Protein AF-A0A0F9IEL9-F1 (afdb_monomer)

Organism: NCBI:txid412755

pLDDT: mean 75.22, std 18.03, range [21.59, 98.12]

Mean predicted aligned error: 20.46 Å

Sequence (551 aa):
NLPFSAFETEVFNFSIVVDYDGTDSSDDSTLSTGWAWITIFDNRVWEMIILDIPSGTTGAEKADADIDFMFEKINRTHWRMTMWGTENSTAPNNPSSPSNIVYSGDQTIFQIDNWDEGIEFYVKSYAKDGLTSNTFYVSEVNITEWNRANSTLISKSIFDSSGFIDAASMEISVVNNSAFNKGDENISLYMSADDGDNWEAVTWTTGNETEWGADNFVFANQGKHLKFRIDFNNSNWNYNYTMIIGHLNVSVLEGNVSNLTFDFGDDGTVDVTFSGELNSTNSPQEINLSFVNISSAFTDANRFTNNSFTYPHLYKIPLSIYSDSRGILQISSINLTYNPNPVSLNTTTILGTLSSSINDTLFRIPIAASNSSVGTNASINIGDIRYDYKGGKDEFLITLHDPSYTLNVTRKITSYYSDFYKNLPYTWATDIFFLPRTNSSKNVSAYGQTSTIPVFNITATNYGGMNFNFSLKVNETFSCMDITWNATGSEKPADQKINATLQEVSSNVGYLSNTQIWLWADLDNCNASQIRILTPYIFIDSCCIGCEVCL

Radius of gyration: 55.01 Å; Cα contacts (8 Å, |Δi|>4): 1119; chains: 1; bounding box: 119×78×137 Å

Foldseek 3Di:
DDDDPPDDKDKDKDKDKDKDKDKDPALDPPFFKWKWFKDFQNDTPDIDIFDGADHPDIDIWIKIWIKMWMWIDPDPWKIKIWMATWIFTAHPNDPVDTDIDGGDRDIDMDTNPDPQAGIKTWIWTDDPPDTDTDIDGPRPPPLQQDFDDWDKDKDFFPFFAPAWQFWKFKFWQKDWPVPDDPPFKDKWKWKDQARPPDTDTWDFDDDDNHGGTDDTGGDPDIHGTMMMMITIDGRDRRRGGDIDTPDIDMGGPAAFFAFKFKAKLPPVDTPDTDHGTDDPVNPDDDDDCPRHDNVNQDDPPLDPPDPDPPDASDGDIDMDMDTNDDHDDDDPDDDDDDDDPPPDDDVVVVVVQVVPDPDDDFDWDFHDDPDDPPPPGPTPGDPDPPVPCLDFWDKDWDWDADPVNPDIDTDIDTTWFWDKDKDALDDPDDFWKFAAPDLFGWFTWIPNDDQPHFRIKMFIAIDDPFFKWKWKAFCAADPFKWKAKAFPGQDGDDPRTHYHDIDTHDGRHDHRRITGMIMGMGGHNPDPVQRRMGTTDMDMAIGTPPDPDGD

Secondary structure (DSSP, 8-state):
----------EEEEEEEEEEEEEE---SSS---EEEEEEETTEEEEEEEEPPPPTT--EEEEEEEEEEEEEEE-SSSEEEEEEEEEEEEE-TT-TT--EEEEEEEEEEEEE---SS--EEEEEEEEETTEEEEEEEEE-S--GGG--PPSEEEEPPPSEE-SS---EEEEEEEEE--TTS-TTSEEEEEEEESBTTSS-EE------SSS----TTEEPSS--SEEEEEEEEEES---TT-PPEEEEEEEEEPPPPPEEEEEEESSSS---EEEEEE--TTT-S-----TT--GGGG--TT-------TT---PPP--EEEE-SS----------------S----HHHHHHHHHH-SS---EEEEEE-TT-SS--EEEEEE----TT----EEEEEEEEE-TTSSSEEEEEEEEE---EEEE-S-SS-SS--B--SSTT--SEEBTT--SSS-SEEEEE---SS--EEEEEEESS--SSEEEEEESS-SS--SS-EE-SS-EEEEEEEPTT-EEEEEEEEEESS--GGG-S-B---EEEEEEETT-S---

Structure (mmCIF, N/CA/C/O backbone):
data_AF-A0A0F9IEL9-F1
#
_entry.id   AF-A0A0F9IEL9-F1
#
loop_
_atom_site.group_PDB
_atom_site.id
_atom_site.type_symbol
_atom_site.label_atom_id
_atom_site.label_alt_id
_atom_site.label_comp_id
_atom_site.label_asym_id
_atom_site.label_entity_id
_atom_site.label_seq_id
_atom_site.pdbx_PDB_ins_code
_atom_site.Cartn_x
_atom_site.Cartn_y
_atom_site.Cartn_z
_atom_site.occupancy
_atom_site.B_iso_or_equiv
_atom_site.auth_seq_id
_atom_site.auth_comp_id
_atom_site.auth_asym_id
_atom_site.auth_atom_id
_atom_site.pdbx_PDB_model_num
ATOM 1 N N . ASN A 1 1 ? 11.078 12.654 -31.008 1.00 24.12 1 ASN A N 1
ATOM 2 C CA . ASN A 1 1 ? 12.074 13.301 -30.125 1.00 24.12 1 ASN A CA 1
ATOM 3 C C . ASN A 1 1 ? 12.368 12.427 -28.916 1.00 24.12 1 ASN A C 1
ATOM 5 O O . ASN A 1 1 ? 11.793 12.644 -27.859 1.00 24.12 1 ASN A O 1
ATOM 9 N N . LEU A 1 2 ? 13.255 11.446 -29.077 1.00 21.59 2 LEU A N 1
ATOM 10 C CA . LEU A 1 2 ? 13.929 10.744 -27.983 1.00 21.59 2 LEU A CA 1
ATOM 11 C C . LEU A 1 2 ? 15.421 10.715 -28.347 1.00 21.59 2 LEU A C 1
ATOM 13 O O . LEU A 1 2 ? 15.737 10.233 -29.433 1.00 21.59 2 LEU A O 1
ATOM 17 N N . PRO A 1 3 ? 16.333 11.262 -27.525 1.00 31.52 3 PRO A N 1
ATOM 18 C CA . PRO A 1 3 ? 17.758 11.189 -27.788 1.00 31.52 3 PRO A CA 1
ATOM 19 C C . PRO A 1 3 ? 18.323 9.969 -27.055 1.00 31.52 3 PRO A C 1
ATOM 21 O O . PRO A 1 3 ? 18.518 10.005 -25.845 1.00 31.52 3 PRO A O 1
ATOM 24 N N . PHE A 1 4 ? 18.594 8.887 -27.778 1.00 27.17 4 PHE A N 1
ATOM 25 C CA . PHE A 1 4 ? 19.509 7.852 -27.304 1.00 27.17 4 PHE A CA 1
ATOM 26 C C . PHE A 1 4 ? 20.852 8.075 -27.999 1.00 27.17 4 PHE A C 1
ATOM 28 O O . PHE A 1 4 ? 21.048 7.661 -29.135 1.00 27.17 4 PHE A O 1
ATOM 35 N N . SER A 1 5 ? 21.773 8.775 -27.332 1.00 29.81 5 SER A N 1
ATOM 36 C CA . SER A 1 5 ? 23.182 8.788 -27.726 1.00 29.81 5 SER A CA 1
ATOM 37 C C . SER A 1 5 ? 23.912 7.719 -26.920 1.00 29.81 5 SER A C 1
ATOM 39 O O . SER A 1 5 ? 24.400 7.977 -25.820 1.00 29.81 5 SER A O 1
ATOM 41 N N . ALA A 1 6 ? 23.971 6.507 -27.461 1.00 32.03 6 ALA A N 1
ATOM 42 C CA . ALA A 1 6 ? 25.007 5.558 -27.091 1.00 32.03 6 ALA A CA 1
ATOM 43 C C . ALA A 1 6 ? 26.292 5.987 -27.812 1.00 32.03 6 ALA A C 1
ATOM 45 O O . ALA A 1 6 ? 26.605 5.477 -28.881 1.00 32.03 6 ALA A O 1
ATOM 46 N N . PHE A 1 7 ? 26.997 6.971 -27.259 1.00 31.38 7 PHE A N 1
ATOM 47 C CA . PHE A 1 7 ? 28.402 7.172 -27.586 1.00 31.38 7 PHE A CA 1
ATOM 48 C C . PHE A 1 7 ? 29.210 6.873 -26.336 1.00 31.38 7 PHE A C 1
ATOM 50 O O . PHE A 1 7 ? 28.964 7.423 -25.262 1.00 31.38 7 PHE A O 1
ATOM 57 N N . GLU A 1 8 ? 30.116 5.919 -26.506 1.00 44.59 8 GLU A N 1
ATOM 58 C CA . GLU A 1 8 ? 31.205 5.605 -25.600 1.00 44.59 8 GLU A CA 1
ATOM 59 C C . GLU A 1 8 ? 31.945 6.899 -25.239 1.00 44.59 8 GLU A C 1
ATOM 61 O O . GLU A 1 8 ? 32.043 7.822 -26.047 1.00 44.59 8 GLU A O 1
ATOM 66 N N . THR A 1 9 ? 32.410 6.990 -23.998 1.00 46.00 9 THR A N 1
ATOM 67 C CA . THR A 1 9 ? 33.209 8.112 -23.502 1.00 46.00 9 THR A CA 1
ATOM 68 C C . THR A 1 9 ? 34.415 8.320 -24.415 1.00 46.00 9 THR A C 1
ATOM 70 O O . THR A 1 9 ? 35.367 7.542 -24.376 1.00 46.00 9 THR A O 1
ATOM 73 N N . GLU A 1 10 ? 34.366 9.356 -25.249 1.00 68.25 10 GLU A N 1
ATOM 74 C CA . GLU A 1 10 ? 35.519 9.823 -26.011 1.00 68.25 10 GLU A CA 1
ATOM 75 C C . GLU A 1 10 ? 36.508 10.421 -25.007 1.00 68.25 10 GLU A C 1
ATOM 77 O O . GLU A 1 10 ? 36.207 11.417 -24.340 1.00 68.25 10 GLU A O 1
ATOM 82 N N . VAL A 1 11 ? 37.660 9.764 -24.865 1.00 74.75 11 VAL A N 1
ATOM 83 C CA . VAL A 1 11 ? 38.776 10.227 -24.040 1.00 74.75 11 VAL A CA 1
ATOM 84 C C . VAL A 1 11 ? 39.975 10.453 -24.946 1.00 74.75 11 VAL A C 1
ATOM 86 O O . VAL A 1 11 ? 40.341 9.559 -25.712 1.00 74.75 11 VAL A O 1
ATOM 89 N N . PHE A 1 12 ? 40.604 11.621 -24.848 1.00 74.25 12 PHE A N 1
ATOM 90 C CA . PHE A 1 12 ? 41.902 11.867 -25.471 1.00 74.25 12 PHE A CA 1
ATOM 91 C C . PHE A 1 12 ? 42.874 12.479 -24.466 1.00 74.25 12 PHE A C 1
ATOM 93 O O . PHE A 1 12 ? 42.482 13.266 -23.602 1.00 74.25 12 PHE A O 1
ATOM 100 N N . ASN A 1 13 ? 44.145 12.099 -24.601 1.00 77.12 13 ASN A N 1
ATOM 101 C CA . ASN A 1 13 ? 45.215 12.487 -23.692 1.00 77.12 13 ASN A CA 1
ATOM 102 C C . ASN A 1 13 ? 46.376 13.080 -24.486 1.00 77.12 13 ASN A C 1
ATOM 104 O O . ASN A 1 13 ? 46.703 12.575 -25.563 1.00 77.12 13 ASN A O 1
ATOM 108 N N . PHE A 1 14 ? 47.026 14.098 -23.937 1.00 73.00 14 PHE A N 1
ATOM 109 C CA . PHE A 1 14 ? 48.301 14.599 -24.443 1.00 73.00 14 PHE A CA 1
ATOM 110 C C . PHE A 1 14 ? 49.130 15.186 -23.303 1.00 73.00 14 PHE A C 1
ATOM 112 O O . PHE A 1 14 ? 48.595 15.518 -22.249 1.00 73.00 14 PHE A O 1
ATOM 119 N N . SER A 1 15 ? 50.427 15.340 -23.543 1.00 74.56 15 SER A N 1
ATOM 120 C CA .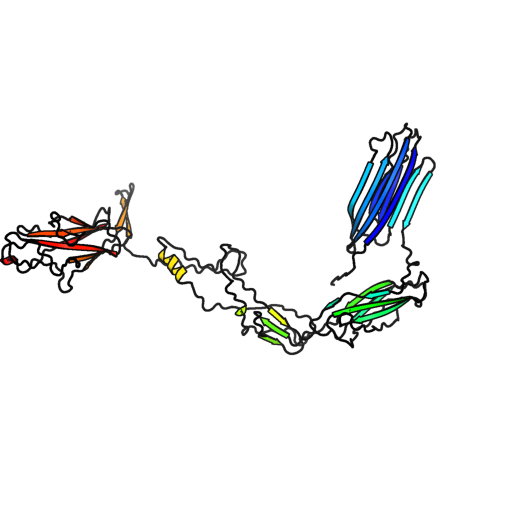 SER A 1 15 ? 51.373 15.923 -22.592 1.00 74.56 15 SER A CA 1
ATOM 121 C C . SER A 1 15 ? 52.056 17.120 -23.235 1.00 74.56 15 SER A C 1
ATOM 123 O O . SER A 1 15 ? 52.320 17.104 -24.443 1.00 74.56 15 SER A O 1
ATOM 125 N N . ILE A 1 16 ? 52.361 18.142 -22.444 1.00 75.81 16 ILE A N 1
ATOM 126 C CA . ILE A 1 16 ? 53.201 19.262 -22.869 1.00 75.81 16 ILE A CA 1
ATOM 127 C C . ILE A 1 16 ? 54.444 19.331 -21.998 1.00 75.81 16 ILE A C 1
ATOM 129 O O . ILE A 1 16 ? 54.384 19.094 -20.795 1.00 75.81 16 ILE A O 1
ATOM 133 N N . VAL A 1 17 ? 55.542 19.743 -22.622 1.00 75.50 17 VAL A N 1
ATOM 134 C CA . VAL A 1 17 ? 56.750 20.175 -21.928 1.00 75.50 17 VAL A CA 1
ATOM 135 C C . VAL A 1 17 ? 57.082 21.569 -22.442 1.00 75.50 17 VAL A C 1
ATOM 137 O O . VAL A 1 17 ? 57.325 21.749 -23.638 1.00 75.50 17 VAL A O 1
ATOM 140 N N . VAL A 1 18 ? 57.043 22.557 -21.555 1.00 74.75 18 VAL A N 1
ATOM 141 C CA . VAL A 1 18 ? 57.410 23.948 -21.823 1.00 74.75 18 VAL A CA 1
ATOM 142 C C . VAL A 1 18 ? 58.658 24.257 -21.012 1.00 74.75 18 VAL A C 1
ATOM 144 O O . VAL A 1 18 ? 58.689 24.002 -19.814 1.00 74.75 18 VAL A O 1
ATOM 147 N N . ASP A 1 19 ? 59.677 24.795 -21.670 1.00 74.50 19 ASP A N 1
ATOM 148 C CA . ASP A 1 19 ? 60.935 25.198 -21.045 1.00 74.50 19 ASP A CA 1
ATOM 149 C C . ASP A 1 19 ? 61.262 26.619 -21.516 1.00 74.50 19 ASP A C 1
ATOM 151 O O . ASP A 1 19 ? 61.322 26.891 -22.724 1.00 74.50 19 ASP A O 1
ATOM 155 N N . TYR A 1 20 ? 61.395 27.536 -20.564 1.00 73.88 20 TYR A N 1
ATOM 156 C CA . TYR A 1 20 ? 61.858 28.895 -20.789 1.00 73.88 20 TYR A CA 1
ATOM 157 C C . TYR A 1 20 ? 63.047 29.176 -19.882 1.00 73.88 20 TYR A C 1
ATOM 159 O O . TYR A 1 20 ? 62.894 29.276 -18.667 1.00 73.88 20 TYR A O 1
ATOM 167 N N . ASP A 1 21 ? 64.196 29.405 -20.512 1.00 72.38 21 ASP A N 1
ATOM 168 C CA . ASP A 1 21 ? 65.428 29.858 -19.879 1.00 72.38 21 ASP A CA 1
ATOM 169 C C . ASP A 1 21 ? 65.814 31.226 -20.460 1.00 72.38 21 ASP A C 1
ATOM 171 O O . ASP A 1 21 ? 66.369 31.330 -21.561 1.00 72.38 21 ASP A O 1
ATOM 175 N N . GLY A 1 22 ? 65.498 32.290 -19.723 1.00 66.75 22 GLY A N 1
ATOM 176 C CA . GLY A 1 22 ? 65.808 33.673 -20.075 1.00 66.75 22 GLY A CA 1
ATOM 177 C C . GLY A 1 22 ? 66.841 34.296 -19.138 1.00 66.75 22 GLY A C 1
ATOM 178 O O . GLY A 1 22 ? 66.995 33.906 -17.983 1.00 66.75 22 GLY A O 1
ATOM 179 N N . THR A 1 23 ? 67.556 35.310 -19.614 1.00 63.94 23 THR A N 1
ATOM 180 C CA . THR A 1 23 ? 68.355 36.197 -18.759 1.00 63.94 23 THR A CA 1
ATOM 181 C C . THR A 1 23 ? 68.005 37.635 -19.087 1.00 63.94 23 THR A C 1
ATOM 183 O O . THR A 1 23 ? 68.372 38.124 -20.157 1.00 63.94 23 THR A O 1
ATOM 186 N N . ASP A 1 24 ? 67.332 38.320 -18.162 1.00 63.69 24 ASP A N 1
ATOM 187 C CA . ASP A 1 24 ? 67.130 39.761 -18.269 1.00 63.69 24 ASP A CA 1
ATOM 188 C C . ASP A 1 24 ? 68.318 40.499 -17.627 1.00 63.69 24 ASP A C 1
ATOM 190 O O . ASP A 1 24 ? 68.814 40.171 -16.540 1.00 63.69 24 ASP A O 1
ATOM 194 N N . SER A 1 25 ? 68.829 41.488 -18.353 1.00 59.25 25 SER A N 1
ATOM 195 C CA . SER A 1 25 ? 69.896 42.379 -17.907 1.00 59.25 25 SER A CA 1
ATOM 196 C C . SER A 1 25 ? 69.489 43.849 -17.992 1.00 59.25 25 SER A C 1
ATOM 198 O O . SER A 1 25 ? 70.370 44.709 -18.062 1.00 59.25 25 SER A O 1
ATOM 200 N N . SER A 1 26 ? 68.194 44.153 -18.076 1.00 54.69 26 SER A N 1
ATOM 201 C CA . SER A 1 26 ? 67.716 45.488 -18.393 1.00 54.69 26 SER A CA 1
ATOM 202 C C . SER A 1 26 ? 67.525 46.375 -17.155 1.00 54.69 26 SER A C 1
ATOM 204 O O . SER A 1 26 ? 66.899 46.067 -16.144 1.00 54.69 26 SER A O 1
ATOM 206 N N . ASP A 1 27 ? 68.114 47.553 -17.265 1.00 57.84 27 ASP A N 1
ATOM 207 C CA . ASP A 1 27 ? 67.890 48.770 -16.498 1.00 57.84 27 ASP A CA 1
ATOM 208 C C . ASP A 1 27 ? 66.623 49.524 -16.973 1.00 57.84 27 ASP A C 1
ATOM 210 O O . ASP A 1 27 ? 66.406 50.683 -16.614 1.00 57.84 27 ASP A O 1
ATOM 214 N N . ASP A 1 28 ? 65.769 48.860 -17.762 1.00 55.75 28 ASP A N 1
ATOM 215 C CA . ASP A 1 28 ? 64.575 49.408 -18.403 1.00 55.75 28 ASP A CA 1
ATOM 216 C C . ASP A 1 28 ? 63.303 48.833 -17.755 1.00 55.75 28 ASP A C 1
ATOM 218 O O . ASP A 1 28 ? 63.199 47.649 -17.471 1.00 55.75 28 ASP A O 1
ATOM 222 N N . SER A 1 29 ? 62.314 49.687 -17.503 1.00 53.44 29 SER A N 1
ATOM 223 C CA . SER A 1 29 ? 61.023 49.326 -16.895 1.00 53.44 29 SER A CA 1
ATOM 224 C C . SER A 1 29 ? 60.042 48.642 -17.861 1.00 53.44 29 SER A C 1
ATOM 226 O O . SER A 1 29 ? 58.869 48.462 -17.526 1.00 53.44 29 SER A O 1
ATOM 228 N N . THR A 1 30 ? 60.473 48.337 -19.086 1.00 55.50 30 THR A N 1
ATOM 229 C CA . THR A 1 30 ? 59.645 47.679 -20.102 1.00 55.50 30 THR A CA 1
ATOM 230 C C . THR A 1 30 ? 59.788 46.164 -19.986 1.00 55.50 30 THR A C 1
ATOM 232 O O . THR A 1 30 ? 60.598 45.540 -20.654 1.00 55.50 30 THR A O 1
ATOM 235 N N . LEU A 1 31 ? 58.979 45.621 -19.076 1.00 55.06 31 LEU A N 1
ATOM 236 C CA . LEU A 1 31 ? 58.989 44.244 -18.584 1.00 55.06 31 LEU A CA 1
ATOM 237 C C . LEU A 1 31 ? 59.142 43.186 -19.698 1.00 55.06 31 LEU A C 1
ATOM 239 O O . LEU A 1 31 ? 58.266 43.080 -20.572 1.00 55.06 31 LEU A O 1
ATOM 243 N N . SER A 1 32 ? 60.188 42.358 -19.627 1.00 53.97 32 SER A N 1
ATOM 244 C CA . SER A 1 32 ? 60.334 41.148 -20.449 1.00 53.97 32 SER A CA 1
ATOM 245 C C . SER A 1 32 ? 59.373 40.080 -19.922 1.00 53.97 32 SER A C 1
ATOM 247 O O . SER A 1 32 ? 59.738 39.177 -19.184 1.00 53.97 32 SER A O 1
ATOM 249 N N . THR A 1 33 ? 58.087 40.205 -20.250 1.00 61.44 33 THR A N 1
ATOM 250 C CA . THR A 1 33 ? 57.079 39.218 -19.833 1.00 61.44 33 THR A CA 1
ATOM 251 C C . THR A 1 33 ? 56.925 38.123 -20.879 1.00 61.44 33 THR A C 1
ATOM 253 O O . THR A 1 33 ? 57.044 38.342 -22.085 1.00 61.44 33 THR A O 1
ATOM 256 N N . GLY A 1 34 ? 56.634 36.915 -20.423 1.00 63.97 34 GLY A N 1
ATOM 257 C CA . GLY A 1 34 ? 56.280 35.795 -21.282 1.00 63.97 34 GLY A CA 1
ATOM 258 C C . GLY A 1 34 ? 55.032 35.107 -20.754 1.00 63.97 34 GLY A C 1
ATOM 259 O O . GLY A 1 34 ? 54.700 35.205 -19.576 1.00 63.97 34 GLY A O 1
ATOM 260 N N . TRP A 1 35 ? 54.299 34.450 -21.638 1.00 70.31 35 TRP A N 1
ATOM 261 C CA . TRP A 1 35 ? 53.059 33.772 -21.301 1.00 70.31 35 TRP A CA 1
ATOM 262 C C . TRP A 1 35 ? 52.844 32.613 -22.268 1.00 70.31 35 TRP A C 1
ATOM 264 O O . TRP A 1 35 ? 53.050 32.735 -23.482 1.00 70.31 35 TRP A O 1
ATOM 274 N N . ALA A 1 36 ? 52.453 31.478 -21.709 1.00 69.88 36 ALA A N 1
ATOM 275 C CA . ALA A 1 36 ? 52.048 30.291 -22.443 1.00 69.88 36 ALA A CA 1
ATOM 276 C C . ALA A 1 36 ? 50.628 29.940 -22.014 1.00 69.88 36 ALA A C 1
ATOM 278 O O . ALA A 1 36 ? 50.312 30.007 -20.830 1.00 69.88 36 ALA A O 1
ATOM 279 N N . TRP A 1 37 ? 49.760 29.584 -22.952 1.00 79.06 37 TRP A N 1
ATOM 280 C CA . TRP A 1 37 ? 48.441 29.064 -22.615 1.00 79.06 37 TRP A CA 1
ATOM 281 C C . TRP A 1 37 ? 47.984 28.018 -23.620 1.00 79.06 37 TRP A C 1
ATOM 283 O O . TRP A 1 37 ? 48.466 27.946 -24.753 1.00 79.06 37 TRP A O 1
ATOM 293 N N . ILE A 1 38 ? 47.018 27.217 -23.187 1.00 74.12 38 ILE A N 1
ATOM 294 C CA . ILE A 1 38 ? 46.295 26.281 -24.041 1.00 74.12 38 ILE A CA 1
ATOM 295 C C . ILE A 1 38 ? 44.847 26.732 -24.114 1.00 74.12 38 ILE A C 1
ATOM 297 O O . ILE A 1 38 ? 44.205 26.978 -23.086 1.00 74.12 38 ILE A O 1
ATOM 301 N N . THR A 1 39 ? 44.342 26.818 -25.337 1.00 75.31 39 THR A N 1
ATOM 302 C CA . THR A 1 39 ? 42.931 27.016 -25.651 1.00 75.31 39 THR A CA 1
ATOM 303 C C . THR A 1 39 ? 42.378 25.754 -26.306 1.00 75.31 39 THR A C 1
ATOM 305 O O . THR A 1 39 ? 43.020 25.120 -27.143 1.00 75.31 39 THR A O 1
ATOM 308 N N . ILE A 1 40 ? 41.188 25.339 -25.885 1.00 68.94 40 ILE A N 1
ATOM 309 C CA . ILE A 1 40 ? 40.453 24.228 -26.494 1.00 68.94 40 ILE A CA 1
ATOM 310 C C . ILE A 1 40 ? 39.096 24.772 -26.905 1.00 68.94 40 ILE A C 1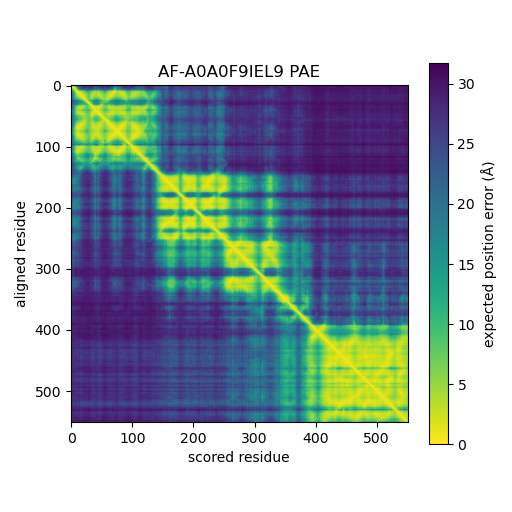
ATOM 312 O O . ILE A 1 40 ? 38.310 25.193 -26.045 1.00 68.94 40 ILE A O 1
ATOM 316 N N . PHE A 1 41 ? 38.855 24.797 -28.217 1.00 73.94 41 PHE A N 1
ATOM 317 C CA . PHE A 1 41 ? 37.864 25.680 -28.830 1.00 73.94 41 PHE A CA 1
ATOM 318 C C . PHE A 1 41 ? 38.152 27.120 -28.352 1.00 73.94 41 PHE A C 1
ATOM 320 O O . PHE A 1 41 ? 39.298 27.563 -28.404 1.00 73.94 41 PHE A O 1
ATOM 327 N N . ASP A 1 42 ? 37.179 27.788 -27.733 1.00 76.88 42 ASP A N 1
ATOM 328 C CA . ASP A 1 42 ? 37.327 29.170 -27.247 1.00 76.88 42 ASP A CA 1
ATOM 329 C C . ASP A 1 42 ? 37.726 29.267 -25.761 1.00 76.88 42 ASP A C 1
ATOM 331 O O . ASP A 1 42 ? 37.799 30.356 -25.182 1.00 76.88 42 ASP A O 1
ATOM 335 N N . ASN A 1 43 ? 37.946 28.131 -25.093 1.00 78.00 43 ASN A N 1
ATOM 336 C CA . ASN A 1 43 ? 38.190 28.106 -23.654 1.00 78.00 43 ASN A CA 1
ATOM 337 C C . ASN A 1 43 ? 39.681 28.029 -23.368 1.00 78.00 43 ASN A C 1
ATOM 339 O O . ASN A 1 43 ? 40.329 27.040 -23.703 1.00 78.00 43 ASN A O 1
ATOM 343 N N . ARG A 1 44 ? 40.219 29.033 -22.674 1.00 82.50 44 ARG A N 1
ATOM 344 C CA . ARG A 1 44 ? 41.563 28.955 -22.097 1.00 82.50 44 ARG A CA 1
ATOM 345 C C . ARG A 1 44 ? 41.540 27.975 -20.926 1.00 82.50 44 ARG A C 1
ATOM 347 O O . ARG A 1 44 ? 40.957 28.273 -19.887 1.00 82.50 44 ARG A O 1
ATOM 354 N N . VAL A 1 45 ? 42.151 26.810 -21.113 1.00 82.50 45 VAL A N 1
ATOM 355 C CA . VAL A 1 45 ? 42.114 25.704 -20.143 1.00 82.50 45 VAL A CA 1
ATOM 356 C C . VAL A 1 45 ? 43.355 25.641 -19.255 1.00 82.50 45 VAL A C 1
ATOM 358 O O . VAL A 1 45 ? 43.281 25.115 -18.151 1.00 82.50 45 VAL A O 1
ATOM 361 N N . TRP A 1 46 ? 44.475 26.212 -19.697 1.00 86.88 46 TRP A N 1
ATOM 362 C CA . TRP A 1 46 ? 45.708 26.312 -18.915 1.00 86.88 46 TRP A CA 1
ATOM 363 C C . TRP A 1 46 ? 46.471 27.584 -19.290 1.00 86.88 46 TRP A C 1
ATOM 365 O O . TRP A 1 46 ? 46.430 27.991 -20.450 1.00 86.88 46 TRP A O 1
ATOM 375 N N . GLU A 1 47 ? 47.151 28.208 -18.325 1.00 85.69 47 GLU A N 1
ATOM 376 C CA . GLU A 1 47 ? 47.976 29.406 -18.512 1.00 85.69 47 GLU A CA 1
ATOM 377 C C . GLU A 1 47 ? 49.166 29.393 -17.548 1.00 85.69 47 GLU A C 1
ATOM 379 O O . GLU A 1 47 ? 48.990 29.183 -16.352 1.00 85.69 47 GLU A O 1
ATOM 384 N N . MET A 1 48 ? 50.352 29.684 -18.076 1.00 80.88 48 MET A N 1
ATOM 385 C CA . MET A 1 48 ? 51.587 29.921 -17.338 1.00 80.88 48 MET A CA 1
ATOM 386 C C . MET A 1 48 ? 52.086 31.334 -17.633 1.00 80.88 48 MET A C 1
ATOM 388 O O . MET A 1 48 ? 52.196 31.747 -18.792 1.00 80.88 48 MET A O 1
ATOM 392 N N . ILE A 1 49 ? 52.429 32.064 -16.572 1.00 75.62 49 ILE A N 1
ATOM 393 C CA . ILE A 1 49 ? 52.974 33.422 -16.648 1.00 75.62 49 ILE A CA 1
ATOM 394 C C . ILE A 1 49 ? 54.453 33.378 -16.271 1.00 75.62 49 ILE A C 1
ATOM 396 O O . ILE A 1 49 ? 54.824 32.950 -15.177 1.00 75.62 49 ILE A O 1
ATOM 400 N N . ILE A 1 50 ? 55.300 33.871 -17.167 1.00 72.81 50 ILE A N 1
ATOM 401 C CA . ILE A 1 50 ? 56.726 34.057 -16.919 1.00 72.81 50 ILE A CA 1
ATOM 402 C C . ILE A 1 50 ? 56.883 35.381 -16.174 1.00 72.81 50 ILE A C 1
ATOM 404 O O . ILE A 1 50 ? 56.506 36.445 -16.676 1.00 72.81 50 ILE A O 1
ATOM 408 N N . LEU A 1 51 ? 57.376 35.289 -14.941 1.00 69.56 51 LEU A N 1
ATOM 409 C CA . LEU A 1 51 ? 57.539 36.428 -14.048 1.00 69.56 51 LEU A CA 1
ATOM 410 C C . LEU A 1 51 ? 58.875 37.120 -14.320 1.00 69.56 51 LEU A C 1
ATOM 412 O O . LEU A 1 51 ? 59.909 36.466 -14.355 1.00 69.56 51 LEU A O 1
ATOM 416 N N . ASP A 1 52 ? 58.823 38.442 -14.439 1.00 68.75 52 ASP A N 1
ATOM 417 C CA . ASP A 1 52 ? 59.983 39.294 -14.706 1.00 68.75 52 ASP A CA 1
ATOM 418 C C . ASP A 1 52 ? 60.801 39.570 -13.430 1.00 68.75 52 ASP A C 1
ATOM 420 O O . ASP A 1 52 ? 60.260 39.622 -12.313 1.00 68.75 52 ASP A O 1
ATOM 424 N N . ILE A 1 53 ? 62.104 39.771 -13.575 1.00 68.00 53 ILE A N 1
ATOM 425 C CA . ILE A 1 53 ? 62.995 40.232 -12.511 1.00 68.00 53 ILE A CA 1
ATOM 426 C C . ILE A 1 53 ? 62.831 41.756 -12.322 1.00 68.00 53 ILE A C 1
ATOM 428 O O . ILE A 1 53 ? 62.790 42.513 -13.286 1.00 68.00 53 ILE A O 1
ATOM 432 N N . PRO A 1 54 ? 62.765 42.286 -11.081 1.00 68.25 54 PRO A N 1
ATOM 433 C CA . PRO A 1 54 ? 62.605 43.724 -10.878 1.00 68.25 54 PRO A CA 1
ATOM 434 C C . PRO A 1 54 ? 63.731 44.556 -11.511 1.00 68.25 54 PRO A C 1
ATOM 436 O O . PRO A 1 54 ? 64.916 44.227 -11.382 1.00 68.25 54 PRO A O 1
ATOM 439 N N . SER A 1 55 ? 63.348 45.699 -12.094 1.00 65.62 55 SER A N 1
ATOM 440 C CA . SER A 1 55 ? 64.248 46.646 -12.764 1.00 65.62 55 SER A CA 1
ATOM 441 C C . SER A 1 55 ? 65.507 46.955 -11.946 1.00 65.62 55 SER A C 1
ATOM 443 O O . SER A 1 55 ? 65.412 47.314 -10.765 1.00 65.62 55 SER A O 1
ATOM 445 N N . GLY A 1 56 ? 66.678 46.894 -12.585 1.00 66.88 56 GLY A N 1
ATOM 446 C CA . GLY A 1 56 ? 67.965 47.205 -11.951 1.00 66.88 56 GLY A CA 1
ATOM 447 C C . GLY A 1 56 ? 68.633 46.024 -11.241 1.00 66.88 56 GLY A C 1
ATOM 448 O O . GLY A 1 56 ? 69.623 46.222 -10.532 1.00 66.88 56 GLY A O 1
ATOM 449 N N . THR A 1 57 ? 68.127 44.804 -11.434 1.00 66.31 57 THR A N 1
ATOM 450 C CA . THR A 1 57 ? 68.812 43.567 -11.041 1.00 66.31 57 THR A CA 1
ATOM 451 C C . THR A 1 57 ? 69.069 42.684 -12.262 1.00 66.31 57 THR A C 1
ATOM 453 O O . THR A 1 57 ? 68.409 42.817 -13.283 1.00 66.31 57 THR A O 1
ATOM 456 N N . THR A 1 58 ? 70.093 41.834 -12.194 1.00 66.81 58 THR A N 1
ATOM 457 C CA . THR A 1 58 ? 70.421 40.873 -13.256 1.00 66.81 58 THR A CA 1
ATOM 458 C C . THR A 1 58 ? 70.226 39.477 -12.696 1.00 66.81 58 THR A C 1
ATOM 460 O O . THR A 1 58 ? 70.750 39.170 -11.620 1.00 66.81 58 THR A O 1
ATOM 463 N N . GLY A 1 59 ? 69.511 38.622 -13.415 1.00 70.19 59 GLY A N 1
ATOM 464 C CA . GLY A 1 59 ? 69.327 37.233 -13.016 1.00 70.19 59 GLY A CA 1
ATOM 465 C C . GLY A 1 59 ? 68.780 36.379 -14.150 1.00 70.19 59 GLY A C 1
ATOM 466 O O . GLY A 1 59 ? 68.375 36.887 -15.190 1.00 70.19 59 GLY A O 1
ATOM 467 N N . ALA A 1 60 ? 68.837 35.065 -13.948 1.00 70.88 60 ALA A N 1
ATOM 468 C CA . ALA A 1 60 ? 68.188 34.116 -14.837 1.00 70.88 60 ALA A CA 1
ATOM 469 C C . ALA A 1 60 ? 66.716 33.985 -14.442 1.00 70.88 60 ALA A C 1
ATOM 471 O O . ALA A 1 60 ? 66.414 33.799 -13.262 1.00 70.88 60 ALA A O 1
ATOM 472 N N . GLU A 1 61 ? 65.837 34.074 -15.426 1.00 73.69 61 GLU A N 1
ATOM 473 C CA . GLU A 1 61 ? 64.418 33.770 -15.324 1.00 73.69 61 GLU A CA 1
ATOM 474 C C . GLU A 1 61 ? 64.202 32.377 -15.874 1.00 73.69 61 GLU A C 1
ATOM 476 O O . GLU A 1 61 ? 64.650 32.066 -16.979 1.00 73.69 61 GLU A O 1
ATOM 481 N N . LYS A 1 62 ? 63.510 31.547 -15.104 1.00 76.75 62 LYS A N 1
ATOM 482 C CA . LYS A 1 62 ? 63.165 30.200 -15.528 1.00 76.75 62 LYS A CA 1
ATOM 483 C C . LYS A 1 62 ? 61.674 29.974 -15.400 1.00 76.75 62 LYS A C 1
ATOM 485 O O . LYS A 1 62 ? 61.113 30.329 -14.365 1.00 76.75 62 LYS A O 1
ATOM 490 N N . ALA A 1 63 ? 61.047 29.384 -16.408 1.00 79.06 63 ALA A N 1
ATOM 491 C CA . ALA A 1 63 ? 59.677 28.898 -16.320 1.00 79.06 63 ALA A CA 1
ATOM 492 C C . ALA A 1 63 ? 59.543 27.558 -17.049 1.00 79.06 63 ALA A C 1
ATOM 494 O O . ALA A 1 63 ? 59.555 27.505 -18.277 1.00 79.06 63 ALA A O 1
ATOM 495 N N . ASP A 1 64 ? 59.398 26.494 -16.267 1.00 82.69 64 ASP A N 1
ATOM 496 C CA . ASP A 1 64 ? 59.242 25.126 -16.746 1.00 82.69 64 ASP A CA 1
ATOM 497 C C . ASP A 1 64 ? 57.821 24.637 -16.474 1.00 82.69 64 ASP A C 1
ATOM 499 O O . ASP A 1 64 ? 57.305 24.828 -15.373 1.00 82.69 64 ASP A O 1
ATOM 503 N N . ALA A 1 65 ? 57.217 23.919 -17.413 1.00 82.06 65 ALA A N 1
ATOM 504 C CA . ALA A 1 65 ? 56.001 23.153 -17.172 1.00 82.06 65 ALA A CA 1
ATOM 505 C C . ALA A 1 65 ? 56.104 21.771 -17.820 1.00 82.06 65 ALA A C 1
ATOM 507 O O . ALA A 1 65 ? 56.477 21.655 -18.982 1.00 82.06 65 ALA A O 1
ATOM 508 N N . ASP A 1 66 ? 55.743 20.733 -17.076 1.00 85.62 66 ASP A N 1
ATOM 509 C CA . ASP A 1 66 ? 55.587 19.361 -17.563 1.00 85.62 66 ASP A CA 1
ATOM 510 C C . ASP A 1 66 ? 54.211 18.885 -17.099 1.00 85.62 66 ASP A C 1
ATOM 512 O O . ASP A 1 66 ? 54.009 18.687 -15.896 1.00 85.62 66 ASP A O 1
ATOM 516 N N . ILE A 1 67 ? 53.235 18.862 -18.014 1.00 83.62 67 ILE A N 1
ATOM 517 C CA . ILE A 1 67 ? 51.814 18.683 -17.685 1.00 83.62 67 ILE A CA 1
ATOM 518 C C . ILE A 1 67 ? 51.154 17.697 -18.652 1.00 83.62 67 ILE A C 1
ATOM 520 O O . ILE A 1 67 ? 51.156 17.887 -19.869 1.00 83.62 67 ILE A O 1
ATOM 524 N N . ASP A 1 68 ? 50.522 16.680 -18.080 1.00 83.38 68 ASP A N 1
ATOM 525 C CA . ASP A 1 68 ? 49.624 15.736 -18.726 1.00 83.38 68 ASP A CA 1
ATOM 526 C C . ASP A 1 68 ? 48.178 16.221 -18.641 1.00 83.38 68 ASP A C 1
ATOM 528 O O . ASP A 1 68 ? 47.691 16.597 -17.571 1.00 83.38 68 ASP A O 1
ATOM 532 N N . PHE A 1 69 ? 47.458 16.117 -19.751 1.00 86.12 69 PHE A N 1
ATOM 533 C CA . PHE A 1 69 ? 46.045 16.444 -19.855 1.00 86.12 69 PHE A CA 1
ATOM 534 C C . PHE A 1 69 ? 45.237 15.218 -20.287 1.00 86.12 69 PHE A C 1
ATOM 536 O O . PHE A 1 69 ? 45.611 14.514 -21.225 1.00 86.12 69 PHE A O 1
ATOM 543 N N . MET A 1 70 ? 44.088 15.003 -19.646 1.00 85.75 70 MET A N 1
ATOM 544 C CA . MET A 1 70 ? 43.048 14.060 -20.069 1.00 85.75 70 MET A CA 1
ATOM 545 C C . MET A 1 70 ? 41.733 14.803 -20.253 1.00 85.75 70 MET A C 1
ATOM 547 O O . MET A 1 70 ? 41.244 15.440 -19.319 1.00 85.75 70 MET A O 1
ATOM 551 N N . PHE A 1 71 ? 41.127 14.664 -21.425 1.00 83.75 71 PHE A N 1
ATOM 552 C CA . PHE A 1 71 ? 39.821 15.233 -21.729 1.00 83.75 71 PHE A CA 1
ATOM 553 C C . PHE A 1 71 ? 38.786 14.129 -21.862 1.00 83.75 71 PHE A C 1
ATOM 555 O O . PHE A 1 71 ? 38.954 13.210 -22.656 1.00 83.75 71 PHE A O 1
ATOM 562 N N . GLU A 1 72 ? 37.708 14.237 -21.095 1.00 85.62 72 GLU A N 1
ATOM 563 C CA . GLU A 1 72 ? 36.587 13.303 -21.085 1.00 85.62 72 GLU A CA 1
ATOM 564 C C . GLU A 1 72 ? 35.309 14.039 -21.493 1.00 85.62 72 GLU A C 1
ATOM 566 O O . GLU A 1 72 ? 34.900 15.027 -20.867 1.00 85.62 72 GLU A O 1
ATOM 571 N N . LYS A 1 73 ? 34.649 13.544 -22.539 1.00 83.19 73 LYS A N 1
ATOM 572 C CA . LYS A 1 73 ? 33.351 14.064 -22.969 1.00 83.19 73 LYS A CA 1
ATOM 573 C C . LYS A 1 73 ? 32.261 13.670 -21.974 1.00 83.19 73 LYS A C 1
ATOM 575 O O . LYS A 1 73 ? 31.931 12.495 -21.840 1.00 83.19 73 LYS A O 1
ATOM 580 N N . ILE A 1 74 ? 31.654 14.659 -21.315 1.00 82.44 74 ILE A N 1
ATOM 581 C CA . ILE A 1 74 ? 30.509 14.433 -20.416 1.00 82.44 74 ILE A CA 1
ATOM 582 C C . ILE A 1 74 ? 29.220 14.334 -21.237 1.00 82.44 74 ILE A C 1
ATOM 584 O O . ILE A 1 74 ? 28.386 13.460 -21.014 1.00 82.44 74 ILE A O 1
ATOM 588 N N . ASN A 1 75 ? 29.026 15.274 -22.164 1.00 82.19 75 ASN A N 1
ATOM 589 C CA . ASN A 1 75 ? 27.883 15.317 -23.072 1.00 82.19 75 ASN A CA 1
ATOM 590 C C . ASN A 1 75 ? 28.239 16.125 -24.332 1.00 82.19 75 ASN A C 1
ATOM 592 O O . ASN A 1 75 ? 29.394 16.485 -24.545 1.00 82.19 75 ASN A O 1
ATOM 596 N N . ARG A 1 76 ? 27.246 16.416 -25.185 1.00 73.56 76 ARG A N 1
ATOM 597 C CA . ARG A 1 76 ? 27.468 17.147 -26.439 1.00 73.56 76 ARG A CA 1
ATOM 598 C C . ARG A 1 76 ? 28.075 18.538 -26.248 1.00 73.56 76 ARG A C 1
ATOM 600 O O . ARG A 1 76 ? 28.703 18.986 -27.179 1.00 73.56 76 ARG A O 1
ATOM 607 N N . THR A 1 77 ? 27.895 19.229 -25.128 1.00 80.25 77 THR A N 1
ATOM 608 C CA . THR A 1 77 ? 28.387 20.610 -24.959 1.00 80.25 77 THR A CA 1
ATOM 609 C C . THR A 1 77 ? 29.383 20.782 -23.819 1.00 80.25 77 THR A C 1
ATOM 611 O O . THR A 1 77 ? 29.899 21.876 -23.649 1.00 80.25 77 THR A O 1
ATOM 614 N N . HIS A 1 78 ? 29.678 19.735 -23.045 1.00 85.50 78 HIS A N 1
ATOM 615 C CA . HIS A 1 78 ? 30.529 19.827 -21.857 1.00 85.50 78 HIS A CA 1
ATOM 616 C C . HIS A 1 78 ? 31.633 18.781 -21.867 1.00 85.50 78 HIS A C 1
ATOM 618 O O . HIS A 1 78 ? 31.376 17.587 -22.067 1.00 85.50 78 HIS A O 1
ATOM 624 N N . TRP A 1 79 ? 32.841 19.238 -21.553 1.00 87.06 79 TRP A N 1
ATOM 625 C CA . TRP A 1 79 ? 34.029 18.406 -21.427 1.00 87.06 79 TRP A CA 1
ATOM 626 C C . TRP A 1 79 ? 34.677 18.606 -20.068 1.00 87.06 79 TRP A C 1
ATOM 628 O O . TRP A 1 79 ? 34.647 19.697 -19.500 1.00 87.06 79 TRP A O 1
ATOM 638 N N . ARG A 1 80 ? 35.254 17.528 -19.545 1.00 91.06 80 ARG A N 1
ATOM 639 C CA . ARG A 1 80 ? 36.067 17.525 -18.334 1.00 91.06 80 ARG A CA 1
ATOM 640 C C . ARG A 1 80 ? 37.527 17.409 -18.734 1.00 91.06 80 ARG A C 1
ATOM 642 O O . ARG A 1 80 ? 37.917 16.392 -19.289 1.00 91.06 80 ARG A O 1
ATOM 649 N N . MET A 1 81 ? 38.327 18.409 -18.402 1.00 91.50 81 MET A N 1
ATOM 650 C CA . MET A 1 81 ? 39.780 18.303 -18.373 1.00 91.50 81 MET A CA 1
ATOM 651 C C . MET A 1 81 ? 40.225 17.769 -17.018 1.00 91.50 81 MET A C 1
ATOM 653 O O . MET A 1 81 ? 39.681 18.185 -15.997 1.00 91.50 81 MET A O 1
ATOM 657 N N . THR A 1 82 ? 41.237 16.913 -17.006 1.00 91.50 82 THR A N 1
ATOM 658 C CA . THR A 1 82 ? 41.997 16.522 -15.818 1.00 91.50 82 THR A CA 1
ATOM 659 C C . THR A 1 82 ? 43.480 16.749 -16.088 1.00 91.50 82 THR A C 1
ATOM 661 O O . THR A 1 82 ? 43.955 16.334 -17.143 1.00 91.50 82 THR A O 1
ATOM 664 N N . MET A 1 83 ? 44.192 17.405 -15.170 1.00 92.31 83 MET A N 1
ATOM 665 C CA . MET A 1 83 ? 45.617 17.724 -15.317 1.00 92.31 83 MET A CA 1
ATOM 666 C C . MET A 1 83 ? 46.480 17.024 -14.268 1.00 92.31 83 MET A C 1
ATOM 668 O O . MET A 1 83 ? 46.120 16.987 -13.087 1.00 92.31 83 MET A O 1
ATOM 672 N N . TRP A 1 84 ? 47.654 16.552 -14.676 1.00 93.75 84 TRP A N 1
ATOM 673 C CA . TRP A 1 84 ? 48.716 16.080 -13.784 1.00 93.75 84 TRP A CA 1
ATOM 674 C C . TRP A 1 84 ? 50.044 16.695 -14.189 1.00 93.75 84 TRP A C 1
ATOM 676 O O . TRP A 1 84 ? 50.269 16.899 -15.370 1.00 93.75 84 TRP A O 1
ATOM 686 N N . GLY A 1 85 ? 50.931 16.969 -13.240 1.00 91.25 85 GLY A N 1
ATOM 687 C CA . GLY A 1 85 ? 52.270 17.462 -13.556 1.00 91.25 85 GLY A CA 1
ATOM 688 C C . GLY A 1 85 ? 52.694 18.638 -12.694 1.00 91.25 85 GLY A C 1
ATOM 689 O O . GLY A 1 85 ? 52.149 18.850 -11.609 1.00 91.25 85 GLY A O 1
ATOM 690 N N . THR A 1 86 ? 53.688 19.391 -13.151 1.00 89.06 86 THR A N 1
ATOM 691 C CA . THR A 1 86 ? 54.260 20.506 -12.388 1.00 89.06 86 THR A CA 1
ATOM 692 C C . THR A 1 86 ? 54.587 21.703 -13.259 1.00 89.06 86 THR A C 1
ATOM 694 O O . THR A 1 86 ? 55.074 21.544 -14.373 1.00 89.06 86 THR A O 1
ATOM 697 N N . GLU A 1 87 ? 54.406 22.890 -12.698 1.00 87.56 87 GLU A N 1
ATOM 698 C CA . GLU A 1 87 ? 54.838 24.173 -13.240 1.00 87.56 87 GLU A CA 1
ATOM 699 C C . GLU A 1 87 ? 55.779 24.837 -12.228 1.00 87.56 87 GLU A C 1
ATOM 701 O O . GLU A 1 87 ? 55.441 24.967 -11.051 1.00 87.56 87 GLU A O 1
ATOM 706 N N . ASN A 1 88 ? 56.960 25.249 -12.674 1.00 84.50 88 ASN A N 1
ATOM 707 C CA . ASN A 1 88 ? 57.978 25.906 -11.867 1.00 84.50 88 ASN A CA 1
ATOM 708 C C . ASN A 1 88 ? 58.405 27.209 -12.538 1.00 84.50 88 ASN A C 1
ATOM 710 O O . ASN A 1 88 ? 59.083 27.178 -13.557 1.00 84.50 88 ASN A O 1
ATOM 714 N N . SER A 1 89 ? 58.088 28.351 -11.931 1.00 79.44 89 SER A N 1
ATOM 715 C CA . SER A 1 89 ? 58.602 29.658 -12.350 1.00 79.44 89 SER A CA 1
ATOM 716 C C . SER A 1 89 ? 59.515 30.228 -11.270 1.00 79.44 89 SER A C 1
ATOM 718 O O . SER A 1 89 ? 59.122 30.331 -10.105 1.00 79.44 89 SER A O 1
ATOM 720 N N . THR A 1 90 ? 60.746 30.589 -11.639 1.00 76.38 90 THR A N 1
ATOM 721 C CA . THR A 1 90 ? 61.739 31.220 -10.765 1.00 76.38 90 THR A CA 1
ATOM 722 C C . THR A 1 90 ? 62.282 32.505 -11.391 1.00 76.38 90 THR A C 1
ATOM 724 O O . THR A 1 90 ? 62.894 32.471 -12.453 1.00 76.38 90 THR A O 1
ATOM 727 N N . ALA A 1 91 ? 62.127 33.618 -10.682 1.00 72.31 91 ALA A N 1
ATOM 728 C CA . ALA A 1 91 ? 62.659 34.934 -11.000 1.00 72.31 91 ALA A CA 1
ATOM 729 C C . ALA A 1 91 ? 63.342 35.482 -9.733 1.00 72.31 91 ALA A C 1
ATOM 731 O O . ALA A 1 91 ? 62.667 35.888 -8.777 1.00 72.31 91 ALA A O 1
ATOM 732 N N . PRO A 1 92 ? 64.684 35.441 -9.655 1.00 65.75 92 PRO A N 1
ATOM 733 C CA . PRO A 1 92 ? 65.434 35.943 -8.514 1.00 65.75 92 PRO A CA 1
ATOM 734 C C . PRO A 1 92 ? 65.031 37.378 -8.160 1.00 65.75 92 PRO A C 1
ATOM 736 O O . PRO A 1 92 ? 64.930 38.238 -9.026 1.00 65.75 92 PRO A O 1
ATOM 739 N N . ASN A 1 93 ? 64.848 37.653 -6.867 1.00 63.34 93 ASN A N 1
ATOM 740 C CA . ASN A 1 93 ? 64.465 38.967 -6.330 1.00 63.34 93 ASN A CA 1
ATOM 741 C C . ASN A 1 93 ? 63.050 39.461 -6.693 1.00 63.34 93 ASN A C 1
ATOM 743 O O . ASN A 1 93 ? 62.685 40.548 -6.246 1.00 63.34 93 ASN A O 1
ATOM 747 N N . ASN A 1 94 ? 62.225 38.678 -7.398 1.00 68.12 94 ASN A N 1
ATOM 748 C CA . ASN A 1 94 ? 60.792 38.944 -7.502 1.00 68.12 94 ASN A CA 1
ATOM 749 C C . ASN A 1 94 ? 60.061 38.257 -6.329 1.00 68.12 94 ASN A C 1
ATOM 751 O O . ASN A 1 94 ? 60.016 37.032 -6.286 1.00 68.12 94 ASN A O 1
ATOM 755 N N . PRO A 1 95 ? 59.457 38.989 -5.372 1.00 61.31 95 PRO A N 1
ATOM 756 C CA . PRO A 1 95 ? 58.751 38.383 -4.236 1.00 61.31 95 PRO A CA 1
ATOM 757 C C . PRO A 1 95 ? 57.516 37.558 -4.640 1.00 61.31 95 PRO A C 1
ATOM 759 O O . PRO A 1 95 ? 56.971 36.838 -3.806 1.00 61.31 95 PRO A O 1
ATOM 762 N N . SER A 1 96 ? 57.092 37.644 -5.903 1.00 61.81 96 SER A N 1
ATOM 763 C CA . SER A 1 96 ? 56.043 36.805 -6.493 1.00 61.81 96 SER A CA 1
ATOM 764 C C . SER A 1 96 ? 56.581 35.476 -7.046 1.00 61.81 96 SER A C 1
ATOM 766 O O . SER A 1 96 ? 55.803 34.698 -7.586 1.00 61.81 96 SER A O 1
ATOM 768 N N . SER A 1 97 ? 57.888 35.207 -6.924 1.00 59.91 97 SER A N 1
ATOM 769 C CA . SER A 1 97 ? 58.562 34.025 -7.463 1.00 59.91 97 SER A CA 1
ATOM 770 C C . SER A 1 97 ? 59.498 33.397 -6.413 1.00 59.91 97 SER A C 1
ATOM 772 O O . SER A 1 97 ? 60.345 34.095 -5.849 1.00 59.91 97 SER A O 1
ATOM 774 N N . PRO A 1 98 ? 59.364 32.095 -6.096 1.00 57.53 98 PRO A N 1
ATOM 775 C CA . PRO A 1 98 ? 58.911 31.052 -7.014 1.00 57.53 98 PRO A CA 1
ATOM 776 C C . PRO A 1 98 ? 57.448 30.609 -6.858 1.00 57.53 98 PRO A C 1
ATOM 778 O O . PRO A 1 98 ? 56.965 30.422 -5.740 1.00 57.53 98 PRO A O 1
ATOM 781 N N . SER A 1 99 ? 56.775 30.361 -7.988 1.00 67.06 99 SER A N 1
ATOM 782 C CA . SER A 1 99 ? 55.551 29.552 -8.041 1.00 67.06 99 SER A CA 1
ATOM 783 C C . SER A 1 99 ? 55.932 28.128 -8.442 1.00 67.06 99 SER A C 1
ATOM 785 O O . SER A 1 99 ? 56.429 27.896 -9.539 1.00 67.06 99 SER A O 1
ATOM 787 N N . ASN A 1 100 ? 55.736 27.184 -7.522 1.00 83.38 100 ASN A N 1
ATOM 788 C CA . ASN A 1 100 ? 55.744 25.756 -7.826 1.00 83.38 100 ASN A CA 1
ATOM 789 C C . ASN A 1 100 ? 54.302 25.267 -7.691 1.00 83.38 100 ASN A C 1
ATOM 791 O O . ASN A 1 100 ? 53.773 25.205 -6.576 1.00 83.38 100 ASN A O 1
ATOM 795 N N . ILE A 1 101 ? 53.655 25.007 -8.823 1.00 85.81 101 ILE A N 1
ATOM 796 C CA . ILE A 1 101 ? 52.288 24.496 -8.892 1.00 85.81 101 ILE A CA 1
ATOM 797 C C . ILE A 1 101 ? 52.376 23.019 -9.258 1.00 85.81 101 ILE A C 1
ATOM 799 O O . ILE A 1 101 ? 53.019 22.648 -10.234 1.00 85.81 101 ILE A O 1
ATOM 803 N N . VAL A 1 102 ? 51.723 22.171 -8.465 1.00 89.75 102 VAL A N 1
ATOM 804 C CA . VAL A 1 102 ? 51.632 20.731 -8.717 1.00 89.75 102 VAL A CA 1
ATOM 805 C C . VAL A 1 102 ? 50.182 20.399 -9.031 1.00 89.75 102 VAL A C 1
ATOM 807 O O . VAL A 1 102 ? 49.321 20.559 -8.168 1.00 89.75 102 VAL A O 1
ATOM 810 N N . TYR A 1 103 ? 49.933 19.903 -10.239 1.00 88.62 103 TYR A N 1
ATOM 811 C CA . TYR A 1 103 ? 48.635 19.399 -10.670 1.00 88.62 103 TYR A CA 1
ATOM 812 C C . TYR A 1 103 ? 48.553 17.905 -10.334 1.00 88.62 103 TYR A C 1
ATOM 814 O O . TYR A 1 103 ? 49.432 17.123 -10.705 1.00 88.62 103 TYR A O 1
ATOM 822 N N . SER A 1 104 ? 47.518 17.487 -9.601 1.00 91.19 104 SER A N 1
ATOM 823 C CA . SER A 1 104 ? 47.409 16.113 -9.066 1.00 91.19 104 SER A CA 1
ATOM 824 C C . SER A 1 104 ? 46.088 15.428 -9.418 1.00 91.19 104 SER A C 1
ATOM 826 O O . SER A 1 104 ? 45.490 14.716 -8.611 1.00 91.19 104 SER A O 1
ATOM 828 N N . GLY A 1 105 ? 45.646 15.619 -10.659 1.00 90.88 105 GLY A N 1
ATOM 829 C CA . GLY A 1 105 ? 44.330 15.209 -11.138 1.00 90.88 105 GLY A CA 1
ATOM 830 C C . GLY A 1 105 ? 43.308 16.332 -11.031 1.00 90.88 105 GLY A C 1
ATOM 831 O O . GLY A 1 105 ? 42.132 16.070 -10.779 1.00 90.88 105 GLY A O 1
ATOM 832 N N . ASP A 1 106 ? 43.754 17.575 -11.188 1.00 92.25 106 ASP A N 1
ATOM 833 C CA . ASP A 1 106 ? 42.898 18.744 -11.034 1.00 92.25 106 ASP A CA 1
ATOM 834 C C . ASP A 1 106 ? 41.921 18.814 -12.199 1.00 92.25 106 ASP A C 1
ATOM 836 O O . ASP A 1 106 ? 42.317 18.721 -13.363 1.00 92.25 106 ASP A O 1
ATOM 840 N N . GLN A 1 107 ? 40.632 18.951 -11.881 1.00 92.31 107 GLN A N 1
ATOM 841 C CA . GLN A 1 107 ? 39.566 18.871 -12.870 1.00 92.31 107 GLN A CA 1
ATOM 842 C C . GLN A 1 107 ? 38.949 20.229 -13.164 1.00 92.31 107 GLN A C 1
ATOM 844 O O . GLN A 1 107 ? 38.560 20.958 -12.253 1.00 92.31 107 GLN A O 1
ATOM 849 N N . THR A 1 108 ? 38.771 20.517 -14.450 1.00 90.38 108 THR A N 1
ATOM 850 C CA . THR A 1 108 ? 38.023 21.685 -14.921 1.00 90.38 108 THR A CA 1
ATOM 851 C C . THR A 1 108 ? 36.981 21.238 -15.931 1.00 90.38 108 THR A C 1
ATOM 853 O O . THR A 1 108 ? 37.288 20.494 -16.858 1.00 90.38 108 THR A O 1
ATOM 856 N N . ILE A 1 109 ? 35.737 21.676 -15.749 1.00 89.75 109 ILE A N 1
ATOM 857 C CA . ILE A 1 109 ? 34.664 21.445 -16.718 1.00 89.75 109 ILE A CA 1
ATOM 858 C C . ILE A 1 109 ? 34.468 22.732 -17.505 1.00 89.75 109 ILE A C 1
ATOM 860 O O . ILE A 1 109 ? 34.259 23.785 -16.905 1.00 89.75 109 ILE A O 1
ATOM 864 N N . PHE A 1 110 ? 34.510 22.638 -18.828 1.00 84.44 110 PHE A N 1
ATOM 865 C CA . PHE A 1 110 ? 34.292 23.771 -19.721 1.00 84.44 110 PHE A CA 1
ATOM 866 C C . PHE A 1 110 ? 33.250 23.426 -20.785 1.00 84.44 110 PHE A C 1
ATOM 868 O O . PHE A 1 110 ? 33.019 22.256 -21.118 1.00 84.44 110 PHE A O 1
ATOM 875 N N . GLN A 1 111 ? 32.572 24.468 -21.259 1.00 85.69 111 GLN A N 1
ATOM 876 C CA . GLN A 1 111 ? 31.496 24.371 -22.233 1.00 85.69 111 GLN A CA 1
ATOM 877 C C . GLN A 1 111 ? 32.033 24.693 -23.627 1.00 85.69 111 GLN A C 1
ATOM 879 O O . GLN A 1 111 ? 32.749 25.673 -23.804 1.00 85.69 111 GLN A O 1
ATOM 884 N N . ILE A 1 112 ? 31.675 23.883 -24.620 1.00 77.25 112 ILE A N 1
ATOM 885 C CA . ILE A 1 112 ? 31.991 24.145 -26.025 1.00 77.25 112 ILE A CA 1
ATOM 886 C C . ILE A 1 112 ? 30.771 24.783 -26.672 1.00 77.25 112 ILE A C 1
ATOM 888 O O . ILE A 1 112 ? 29.787 24.099 -26.974 1.00 77.25 112 ILE A O 1
ATOM 892 N N . ASP A 1 113 ? 30.856 26.094 -26.875 1.00 68.94 113 ASP A N 1
ATOM 893 C CA . ASP A 1 113 ? 29.812 26.887 -27.525 1.00 68.94 113 ASP A CA 1
ATOM 894 C C . ASP A 1 113 ? 30.019 27.015 -29.038 1.00 68.94 113 ASP A C 1
ATOM 896 O O . ASP A 1 113 ? 29.050 27.198 -29.776 1.00 68.94 113 ASP A O 1
ATOM 900 N N . ASN A 1 114 ? 31.256 26.837 -29.505 1.00 67.75 114 ASN A N 1
ATOM 901 C CA . ASN A 1 114 ? 31.640 26.900 -30.907 1.00 67.75 114 ASN A CA 1
ATOM 902 C C . ASN A 1 114 ? 32.437 25.645 -31.290 1.00 67.75 114 ASN A C 1
ATOM 904 O O . ASN A 1 114 ? 33.435 25.327 -30.651 1.00 67.75 114 ASN A O 1
ATOM 908 N N . TRP A 1 115 ? 31.975 24.916 -32.307 1.00 61.50 115 TRP A N 1
ATOM 909 C CA . TRP A 1 115 ? 32.625 23.693 -32.805 1.00 61.50 115 TRP A CA 1
ATOM 910 C C . TRP A 1 115 ? 33.588 23.966 -33.965 1.00 61.50 115 TRP A C 1
ATOM 912 O O . TRP A 1 115 ? 34.240 23.034 -34.433 1.00 61.50 115 TRP A O 1
ATOM 922 N N . ASP A 1 116 ? 33.661 25.216 -34.428 1.00 52.69 116 ASP A N 1
ATOM 923 C CA . ASP A 1 116 ? 34.407 25.593 -35.629 1.00 52.69 116 ASP A CA 1
ATOM 924 C C . ASP A 1 116 ? 35.910 25.814 -35.357 1.00 52.69 116 ASP A C 1
ATOM 926 O O . ASP A 1 116 ? 36.700 25.871 -36.298 1.00 52.69 116 ASP A O 1
ATOM 930 N N . GLU A 1 117 ? 36.330 25.896 -34.088 1.00 55.41 117 GLU A N 1
ATOM 931 C CA . GLU A 1 117 ? 37.730 26.093 -33.684 1.00 55.41 117 GLU A CA 1
ATOM 932 C C . GLU A 1 117 ? 38.295 24.826 -33.014 1.00 55.41 117 GLU A C 1
ATOM 934 O O . GLU A 1 117 ? 37.613 24.161 -32.245 1.00 55.41 117 GLU A O 1
ATOM 939 N N . GLY A 1 118 ? 39.529 24.432 -33.351 1.00 62.41 118 GLY A N 1
ATOM 940 C CA . GLY A 1 118 ? 40.159 23.191 -32.874 1.00 62.41 118 GLY A CA 1
ATOM 941 C C . GLY A 1 118 ? 40.833 23.308 -31.497 1.00 62.41 118 GLY A C 1
ATOM 942 O O . GLY A 1 118 ? 40.330 23.955 -30.583 1.00 62.41 118 GLY A O 1
ATOM 943 N N . ILE A 1 119 ? 41.996 22.666 -31.339 1.00 57.53 119 ILE A N 1
ATOM 944 C CA . ILE A 1 119 ? 42.871 22.847 -30.167 1.00 57.53 119 ILE A CA 1
ATOM 945 C C . ILE A 1 119 ? 43.982 23.825 -30.563 1.00 57.53 119 ILE A C 1
ATOM 947 O O . ILE A 1 119 ? 44.693 23.600 -31.543 1.00 57.53 119 ILE A O 1
ATOM 951 N N . GLU A 1 120 ? 44.165 24.904 -29.808 1.00 59.72 120 GLU A N 1
ATOM 952 C CA . GLU A 1 120 ? 45.223 25.884 -30.054 1.00 59.72 120 GLU A CA 1
ATOM 953 C C . GLU A 1 120 ? 46.247 25.865 -28.911 1.00 59.72 120 GLU A C 1
ATOM 955 O O . GLU A 1 120 ? 45.926 25.999 -27.727 1.00 59.72 120 GLU A O 1
ATOM 960 N N . PHE A 1 121 ? 47.518 25.717 -29.288 1.00 54.47 121 PHE A N 1
ATOM 961 C CA . PHE A 1 121 ? 48.652 25.857 -28.385 1.00 54.47 121 PHE A CA 1
ATOM 962 C C . PHE A 1 121 ? 49.344 27.181 -28.680 1.00 54.47 121 PHE A C 1
ATOM 964 O O . PHE A 1 121 ? 49.889 27.390 -29.771 1.00 54.47 121 PHE A O 1
ATOM 971 N N . TYR A 1 122 ? 49.351 28.078 -27.699 1.00 50.75 122 TYR A N 1
ATOM 972 C CA . TYR A 1 122 ? 49.882 29.417 -27.884 1.00 50.75 122 TYR A CA 1
ATOM 973 C C . TYR A 1 122 ? 51.011 29.710 -26.894 1.00 50.75 122 TYR A C 1
ATOM 975 O O . TYR A 1 122 ? 50.818 29.712 -25.677 1.00 50.75 122 TYR A O 1
ATOM 983 N N . VAL A 1 123 ? 52.197 30.026 -27.421 1.00 54.72 123 VAL A N 1
ATOM 984 C CA . VAL A 1 123 ? 53.346 30.482 -26.631 1.00 54.72 123 VAL A CA 1
ATOM 985 C C . VAL A 1 123 ? 53.841 31.816 -27.181 1.00 54.72 123 VAL A C 1
ATOM 987 O O . VAL A 1 123 ? 54.186 31.938 -28.362 1.00 54.72 123 VAL A O 1
ATOM 990 N N . LYS A 1 124 ? 53.913 32.837 -26.321 1.00 55.47 124 LYS A N 1
ATOM 991 C CA . LYS A 1 124 ? 54.455 34.151 -26.685 1.00 55.47 124 LYS A CA 1
ATOM 992 C C . LYS A 1 124 ? 55.460 34.631 -25.654 1.00 55.47 124 LYS A C 1
ATOM 994 O O . LYS A 1 124 ? 55.149 34.743 -24.470 1.00 55.47 124 LYS A O 1
ATOM 999 N N . SER A 1 125 ? 56.635 35.010 -26.136 1.00 52.66 125 SER A N 1
ATOM 1000 C CA . SER A 1 125 ? 57.650 35.706 -25.351 1.00 52.66 125 SER A CA 1
ATOM 1001 C C . SER A 1 125 ? 57.900 37.099 -25.927 1.00 52.66 125 SER A C 1
ATOM 1003 O O . SER A 1 125 ? 57.896 37.303 -27.148 1.00 52.66 125 SER A O 1
ATOM 1005 N N . TYR A 1 126 ? 58.079 38.079 -25.043 1.00 51.44 126 TYR A N 1
ATOM 1006 C CA . TYR A 1 126 ? 58.523 39.418 -25.410 1.00 51.44 126 TYR A CA 1
ATOM 1007 C C . TYR A 1 126 ? 60.007 39.548 -25.056 1.00 51.44 126 TYR A C 1
ATOM 1009 O O . TYR A 1 126 ? 60.369 39.456 -23.889 1.00 51.44 126 TYR A O 1
ATOM 1017 N N . ALA A 1 127 ? 60.860 39.754 -26.062 1.00 50.12 127 ALA A N 1
ATOM 1018 C CA . ALA A 1 127 ? 62.267 40.090 -25.869 1.00 50.12 127 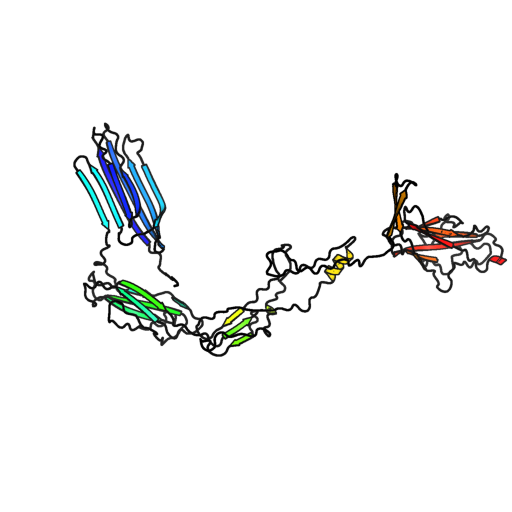ALA A CA 1
ATOM 1019 C C . ALA A 1 127 ? 62.543 41.522 -26.360 1.00 50.12 127 ALA A C 1
ATOM 1021 O O . ALA A 1 127 ? 61.866 42.022 -27.263 1.00 50.12 127 ALA A O 1
ATOM 1022 N N . LYS A 1 128 ? 63.572 42.165 -25.793 1.00 43.78 128 LYS A N 1
ATOM 1023 C CA . LYS A 1 128 ? 63.954 43.574 -26.026 1.00 43.78 128 LYS A CA 1
ATOM 1024 C C . LYS A 1 128 ? 64.077 43.986 -27.504 1.00 43.78 128 LYS A C 1
ATOM 1026 O O . LYS A 1 128 ? 63.798 45.135 -27.828 1.00 43.78 128 LYS A O 1
ATOM 1031 N N . ASP A 1 129 ? 64.429 43.057 -28.396 1.00 42.25 129 ASP A N 1
ATOM 1032 C CA . ASP A 1 129 ? 64.662 43.331 -29.823 1.00 42.25 129 ASP A CA 1
ATOM 1033 C C . ASP A 1 129 ? 63.696 42.598 -30.779 1.00 42.25 129 ASP A C 1
ATOM 1035 O O . ASP A 1 129 ? 63.951 42.514 -31.984 1.00 42.25 129 ASP A O 1
ATOM 1039 N N . GLY A 1 130 ? 62.560 42.086 -30.291 1.00 46.72 130 GLY A N 1
ATOM 1040 C CA . GLY A 1 130 ? 61.540 41.518 -31.173 1.00 46.72 130 GLY A CA 1
ATOM 1041 C C . GLY A 1 130 ? 60.508 40.620 -30.497 1.00 46.72 130 GLY A C 1
ATOM 1042 O O . GLY A 1 130 ? 60.722 40.056 -29.429 1.00 46.72 130 GLY A O 1
ATOM 1043 N N . LEU A 1 131 ? 59.369 40.474 -31.176 1.00 44.00 131 LEU A N 1
ATOM 1044 C CA . LEU A 1 131 ? 58.330 39.499 -30.853 1.00 44.00 131 LEU A CA 1
ATOM 1045 C C . LEU A 1 131 ? 58.755 38.114 -31.344 1.00 44.00 131 LEU A C 1
ATOM 1047 O O . LEU A 1 131 ? 58.920 37.919 -32.549 1.00 44.00 131 LEU A O 1
ATOM 1051 N N . THR A 1 132 ? 58.842 37.144 -30.437 1.00 43.53 132 THR A N 1
ATOM 1052 C CA . THR A 1 132 ? 58.874 35.723 -30.795 1.00 43.53 132 THR A CA 1
ATOM 1053 C C . THR A 1 132 ? 57.563 35.079 -30.361 1.00 43.53 132 THR A C 1
ATOM 1055 O O . THR A 1 132 ? 57.309 34.851 -29.180 1.00 43.53 132 THR A O 1
ATOM 1058 N N . SER A 1 133 ? 56.692 34.818 -31.335 1.00 43.75 133 SER A N 1
ATOM 1059 C CA . SER A 1 133 ? 55.477 34.020 -31.157 1.00 43.75 133 SER A CA 1
ATOM 1060 C C . SER A 1 133 ? 55.683 32.647 -31.784 1.00 43.75 133 SER A C 1
ATOM 1062 O O . SER A 1 133 ? 55.941 32.565 -32.986 1.00 43.75 133 SER A O 1
ATOM 1064 N N . ASN A 1 134 ? 55.532 31.587 -30.993 1.00 40.41 134 ASN A N 1
ATOM 1065 C CA . ASN A 1 134 ? 55.344 30.235 -31.505 1.00 40.41 134 ASN A CA 1
ATOM 1066 C C . ASN A 1 134 ? 53.887 29.867 -31.248 1.00 40.41 134 ASN A C 1
ATOM 1068 O O . ASN A 1 134 ? 53.506 29.513 -30.134 1.00 40.41 134 ASN A O 1
ATOM 1072 N N . THR A 1 135 ? 53.065 29.997 -32.283 1.00 40.91 135 THR A N 1
ATOM 1073 C CA . THR A 1 135 ? 51.683 29.530 -32.237 1.00 40.91 135 THR A CA 1
ATOM 1074 C C . THR A 1 135 ? 51.614 28.222 -33.002 1.00 40.91 135 THR A C 1
ATOM 1076 O O . THR A 1 135 ? 51.877 28.186 -34.206 1.00 40.91 135 THR A O 1
ATOM 1079 N N . PHE A 1 136 ? 51.314 27.140 -32.291 1.00 38.50 136 PHE A N 1
ATOM 1080 C CA . PHE A 1 136 ? 51.043 25.846 -32.890 1.00 38.50 136 PHE A CA 1
ATOM 1081 C C . PHE A 1 136 ? 49.528 25.672 -32.944 1.00 38.50 136 PHE A C 1
ATOM 1083 O O . PHE A 1 136 ? 48.869 25.334 -31.961 1.00 38.50 136 PHE A O 1
ATOM 1090 N N . TYR A 1 137 ? 48.973 25.957 -34.117 1.00 36.31 137 TYR A N 1
ATOM 1091 C CA . TYR A 1 137 ? 47.577 25.680 -34.398 1.00 36.31 137 TYR A CA 1
ATOM 1092 C C . TYR A 1 137 ? 47.420 24.184 -34.678 1.00 36.31 137 TYR A C 1
ATOM 1094 O O . TYR A 1 137 ? 47.913 23.695 -35.694 1.00 36.31 137 TYR A O 1
ATOM 1102 N N . VAL A 1 138 ? 46.688 23.468 -33.822 1.00 38.88 138 VAL A N 1
ATOM 1103 C CA . VAL A 1 138 ? 45.980 22.243 -34.232 1.00 38.88 138 VAL A CA 1
ATOM 1104 C C . VAL A 1 138 ? 44.566 22.665 -34.630 1.00 38.88 138 VAL A C 1
ATOM 1106 O O . VAL A 1 138 ? 43.558 22.259 -34.053 1.00 38.88 138 VAL A O 1
ATOM 1109 N N . SER A 1 139 ? 44.497 23.567 -35.606 1.00 36.44 139 SER A N 1
ATOM 1110 C CA . SER A 1 139 ? 43.256 23.896 -36.297 1.00 36.44 139 SER A CA 1
ATOM 1111 C C . SER A 1 139 ? 43.109 22.920 -37.450 1.00 36.44 139 SER A C 1
ATOM 1113 O O . SER A 1 139 ? 44.057 22.769 -38.216 1.00 36.44 139 SER A O 1
ATOM 1115 N N . GLU A 1 140 ? 41.947 22.279 -37.564 1.00 37.84 140 GLU A N 1
ATOM 1116 C CA . GLU A 1 140 ? 41.708 21.204 -38.529 1.00 37.84 140 GLU A CA 1
ATOM 1117 C C . GLU A 1 140 ? 42.730 20.068 -38.348 1.00 37.84 140 GLU A C 1
ATOM 1119 O O . GLU A 1 140 ? 43.777 20.030 -38.994 1.00 37.84 140 GLU A O 1
ATOM 1124 N N . VAL A 1 141 ? 42.423 19.079 -37.493 1.00 38.03 141 VAL A N 1
ATOM 1125 C CA . VAL A 1 141 ? 43.008 17.744 -37.702 1.00 38.03 141 VAL A CA 1
ATOM 1126 C C . VAL A 1 141 ? 42.657 17.392 -39.138 1.00 38.03 141 VAL A C 1
ATOM 1128 O O . VAL A 1 141 ? 41.490 17.140 -39.431 1.00 38.03 141 VAL A O 1
ATOM 1131 N N . ASN A 1 142 ? 43.633 17.504 -40.037 1.00 38.22 142 ASN A N 1
ATOM 1132 C CA . ASN A 1 142 ? 43.387 17.462 -41.460 1.00 38.22 142 ASN A CA 1
ATOM 1133 C C . ASN A 1 142 ? 42.720 16.122 -41.793 1.00 38.22 142 ASN A C 1
ATOM 1135 O O . ASN A 1 142 ? 43.353 15.066 -41.785 1.00 38.22 142 ASN A O 1
ATOM 1139 N N . ILE A 1 143 ? 41.410 16.161 -42.046 1.00 45.88 143 ILE A N 1
ATOM 1140 C CA . ILE A 1 143 ? 40.581 14.977 -42.311 1.00 45.88 143 ILE A CA 1
ATOM 1141 C C . ILE A 1 143 ? 41.053 14.305 -43.614 1.00 45.88 143 ILE A C 1
ATOM 1143 O O . ILE A 1 143 ? 40.731 13.150 -43.883 1.00 45.88 143 ILE A O 1
ATOM 1147 N N . THR A 1 144 ? 41.873 14.998 -44.417 1.00 44.22 144 THR A N 1
ATOM 1148 C CA . THR A 1 144 ? 42.514 14.440 -45.608 1.00 44.22 144 THR A CA 1
ATOM 1149 C C . THR A 1 144 ? 43.664 13.478 -45.313 1.00 44.22 144 THR A C 1
ATOM 1151 O O . THR A 1 144 ? 44.325 13.104 -46.268 1.00 44.22 144 THR A O 1
ATOM 1154 N N . GLU A 1 145 ? 43.959 13.115 -44.059 1.00 46.28 145 GLU A N 1
ATOM 1155 C CA . GLU A 1 145 ? 44.973 12.091 -43.739 1.00 46.28 145 GLU A CA 1
ATOM 1156 C C . GLU A 1 145 ? 44.428 10.900 -42.928 1.00 46.28 145 GLU A C 1
ATOM 1158 O O . GLU A 1 145 ? 45.189 10.067 -42.424 1.00 46.28 145 GLU A O 1
ATOM 1163 N N . TRP A 1 146 ? 43.103 10.780 -42.787 1.00 56.56 146 TRP A N 1
ATOM 1164 C CA . TRP A 1 146 ? 42.499 9.648 -42.087 1.00 56.56 146 TRP A CA 1
ATOM 1165 C C . TRP A 1 146 ? 42.621 8.372 -42.922 1.00 56.56 146 TRP A C 1
ATOM 1167 O O . TRP A 1 146 ? 42.119 8.270 -44.039 1.00 56.56 146 TRP A O 1
ATOM 1177 N N . ASN A 1 147 ? 43.271 7.361 -42.347 1.00 57.62 147 ASN A N 1
ATOM 1178 C CA . ASN A 1 147 ? 43.272 6.007 -42.879 1.00 57.62 147 ASN A CA 1
ATOM 1179 C C . ASN A 1 147 ? 42.567 5.080 -41.886 1.00 57.62 147 ASN A C 1
ATOM 1181 O O . ASN A 1 147 ? 42.956 4.980 -40.721 1.00 57.62 147 ASN A O 1
ATOM 1185 N N . ARG A 1 148 ? 41.526 4.392 -42.358 1.00 65.62 148 ARG A N 1
ATOM 1186 C CA . ARG A 1 148 ? 40.848 3.322 -41.633 1.00 65.62 148 ARG A CA 1
ATOM 1187 C C . ARG A 1 148 ? 41.320 1.996 -42.219 1.00 65.62 148 ARG A C 1
ATOM 1189 O O . ARG A 1 148 ? 41.109 1.713 -43.398 1.00 65.62 148 ARG A O 1
ATOM 1196 N N . ALA A 1 149 ? 41.958 1.180 -41.382 1.00 70.69 149 ALA A N 1
ATOM 1197 C CA . ALA A 1 149 ? 42.203 -0.219 -41.707 1.00 70.69 149 ALA A CA 1
ATOM 1198 C C . A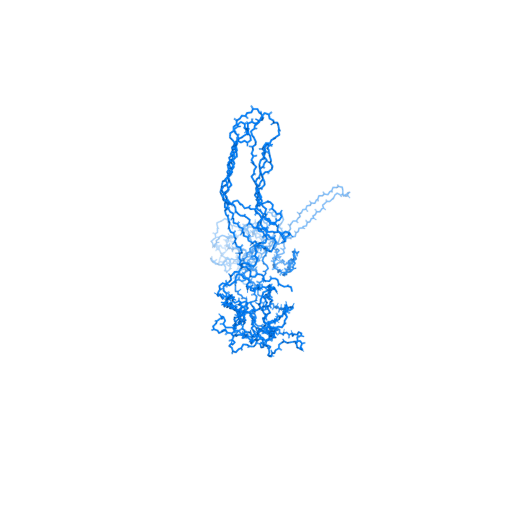LA A 1 149 ? 40.874 -0.984 -41.765 1.00 70.69 149 ALA A C 1
ATOM 1200 O O . ALA A 1 149 ? 39.897 -0.585 -41.122 1.00 70.69 149 ALA A O 1
ATOM 1201 N N . ASN A 1 150 ? 40.853 -2.110 -42.485 1.00 80.50 150 ASN A N 1
ATOM 1202 C CA . ASN A 1 150 ? 39.692 -2.999 -42.497 1.00 80.50 150 ASN A CA 1
ATOM 1203 C C . ASN A 1 150 ? 39.231 -3.269 -41.069 1.00 80.50 150 ASN A C 1
ATOM 1205 O O . ASN A 1 150 ? 40.007 -3.719 -40.223 1.00 80.50 150 ASN A O 1
ATOM 1209 N N . SER A 1 151 ? 37.978 -2.938 -40.804 1.00 79.25 151 SER A N 1
ATOM 1210 C CA . SER A 1 151 ? 37.425 -2.941 -39.460 1.00 79.25 151 SER A CA 1
ATOM 1211 C C . SER A 1 151 ? 35.942 -3.248 -39.511 1.00 79.25 151 SER A C 1
ATOM 1213 O O . SER A 1 151 ? 35.276 -3.072 -40.531 1.00 79.25 151 SER A O 1
ATOM 1215 N N . THR A 1 152 ? 35.436 -3.728 -38.386 1.00 83.94 152 THR A N 1
ATOM 1216 C CA . THR A 1 152 ? 34.037 -4.088 -38.224 1.00 83.94 152 THR A CA 1
ATOM 1217 C C . THR A 1 152 ? 33.515 -3.394 -36.978 1.00 83.94 152 THR A C 1
ATOM 1219 O O . THR A 1 152 ? 34.066 -3.563 -35.890 1.00 83.94 152 THR A O 1
ATOM 1222 N N . LEU A 1 153 ? 32.444 -2.626 -37.141 1.00 82.25 153 LEU A N 1
ATOM 1223 C CA . LEU A 1 153 ? 31.657 -2.068 -36.051 1.00 82.25 153 LEU A CA 1
ATOM 1224 C C . LEU A 1 153 ? 30.472 -2.997 -35.799 1.00 82.25 153 LEU A C 1
ATOM 1226 O O . LEU A 1 153 ? 29.718 -3.287 -36.723 1.00 82.25 153 LEU A O 1
ATOM 1230 N N . ILE A 1 154 ? 30.293 -3.445 -34.559 1.00 84.81 154 ILE A N 1
ATOM 1231 C CA . ILE A 1 154 ? 29.155 -4.273 -34.146 1.00 84.81 154 ILE A CA 1
ATOM 1232 C C . ILE A 1 154 ? 28.461 -3.568 -32.993 1.00 84.81 154 ILE A C 1
ATOM 1234 O O . ILE A 1 154 ? 29.105 -3.207 -32.007 1.00 84.81 154 ILE A O 1
ATOM 1238 N N . SER A 1 155 ? 27.150 -3.385 -33.096 1.00 81.50 155 SER A N 1
ATOM 1239 C CA . SER A 1 155 ? 26.366 -2.846 -31.995 1.00 81.50 155 SER A CA 1
ATOM 1240 C C . SER A 1 155 ? 26.160 -3.892 -30.896 1.00 81.50 155 SER A C 1
ATOM 1242 O O . SER A 1 155 ? 26.111 -5.100 -31.139 1.00 81.50 155 SER A O 1
ATOM 1244 N N . LYS A 1 156 ? 25.923 -3.434 -29.664 1.00 81.75 156 LYS A N 1
ATOM 1245 C CA . LYS A 1 156 ? 25.174 -4.248 -28.689 1.00 81.75 156 LYS A CA 1
ATOM 1246 C C . LYS A 1 156 ? 23.731 -4.433 -29.178 1.00 81.75 156 LYS A C 1
ATOM 1248 O O . LYS A 1 156 ? 23.354 -3.820 -30.178 1.00 81.75 156 LYS A O 1
ATOM 1253 N N . SER A 1 157 ? 22.929 -5.257 -28.495 1.00 82.81 157 SER A N 1
ATOM 1254 C CA . SER A 1 157 ? 21.491 -5.279 -28.795 1.00 82.81 157 SER A CA 1
ATOM 1255 C C . SER A 1 157 ? 20.931 -3.865 -28.630 1.00 82.81 157 SER A C 1
ATOM 1257 O O . SER A 1 157 ? 21.121 -3.236 -27.585 1.00 82.81 157 SER A O 1
ATOM 1259 N N . ILE A 1 158 ? 20.336 -3.339 -29.697 1.00 79.94 158 ILE A N 1
ATOM 1260 C CA . ILE A 1 158 ? 19.739 -2.000 -29.749 1.00 79.94 158 ILE A CA 1
ATOM 1261 C C . ILE A 1 158 ? 18.227 -2.043 -29.520 1.00 79.94 158 ILE A C 1
ATOM 1263 O O . ILE A 1 158 ? 17.621 -1.004 -29.266 1.00 79.94 158 ILE A O 1
ATOM 1267 N N . PHE A 1 159 ? 17.618 -3.228 -29.601 1.00 79.06 159 PHE A N 1
ATOM 1268 C CA . PHE A 1 159 ? 16.206 -3.442 -29.314 1.00 79.06 159 PHE A CA 1
ATOM 1269 C C . PHE A 1 159 ? 15.946 -4.902 -28.941 1.00 79.06 159 PHE A C 1
ATOM 1271 O O . PHE A 1 159 ? 16.289 -5.804 -29.703 1.00 79.06 159 PHE A O 1
ATOM 1278 N N . ASP A 1 160 ? 15.273 -5.112 -27.810 1.00 81.00 160 ASP A N 1
ATOM 1279 C CA . ASP A 1 160 ? 14.857 -6.430 -27.336 1.00 81.00 160 ASP A CA 1
ATOM 1280 C C . ASP A 1 160 ? 13.326 -6.541 -27.369 1.00 81.00 160 ASP A C 1
ATOM 1282 O O . ASP A 1 160 ? 12.619 -5.635 -26.921 1.00 81.00 160 ASP A O 1
ATOM 1286 N N . SER A 1 161 ? 12.802 -7.654 -27.885 1.00 76.56 161 SER A N 1
ATOM 1287 C CA . SER A 1 161 ? 11.362 -7.900 -28.019 1.00 76.56 161 SER A CA 1
ATOM 1288 C C . SER A 1 161 ? 10.907 -9.155 -27.276 1.00 76.56 161 SER A C 1
ATOM 1290 O O . SER A 1 161 ? 11.637 -10.137 -27.161 1.00 76.56 161 SER A O 1
ATOM 1292 N N . SER A 1 162 ? 9.659 -9.161 -26.798 1.00 69.62 162 SER A N 1
ATOM 1293 C CA . SER A 1 162 ? 9.020 -10.373 -26.267 1.00 69.62 162 SER A CA 1
ATOM 1294 C C . SER A 1 162 ? 8.700 -11.392 -27.372 1.00 69.62 162 SER A C 1
ATOM 1296 O O . SER A 1 162 ? 8.752 -12.604 -27.118 1.00 69.62 162 SER A O 1
ATOM 1298 N N . GLY A 1 163 ? 8.410 -10.910 -28.585 1.00 76.62 163 GLY A N 1
ATOM 1299 C CA . GLY A 1 163 ? 8.119 -11.691 -29.790 1.00 76.62 163 GLY A CA 1
ATOM 1300 C C . GLY A 1 163 ? 9.260 -11.667 -30.811 1.00 76.62 163 GLY A C 1
ATOM 1301 O O . GLY A 1 163 ? 10.318 -11.094 -30.561 1.00 76.62 163 GLY A O 1
ATOM 1302 N N . PHE A 1 164 ? 9.054 -12.312 -31.960 1.00 86.00 164 PHE A N 1
ATOM 1303 C CA . PHE A 1 164 ? 10.021 -12.283 -33.058 1.00 86.00 164 PHE A CA 1
ATOM 1304 C C . PHE A 1 164 ? 10.054 -10.912 -33.753 1.00 86.00 164 PHE A C 1
ATOM 1306 O O . PHE A 1 164 ? 9.031 -10.248 -33.929 1.00 86.00 164 PHE A O 1
ATOM 1313 N N . ILE A 1 165 ? 11.251 -10.474 -34.137 1.00 85.88 165 ILE A N 1
ATOM 1314 C CA . ILE A 1 165 ? 11.481 -9.270 -34.931 1.00 85.88 165 ILE A CA 1
ATOM 1315 C C . ILE A 1 165 ? 11.476 -9.687 -36.401 1.00 85.88 165 ILE A C 1
ATOM 1317 O O . ILE A 1 165 ? 12.471 -10.186 -36.920 1.00 85.88 165 ILE A O 1
ATOM 1321 N N . ASP A 1 166 ? 10.344 -9.479 -37.069 1.00 86.75 166 ASP A N 1
ATOM 1322 C CA . ASP A 1 166 ? 10.176 -9.894 -38.469 1.00 86.75 166 ASP A CA 1
ATOM 1323 C C . ASP A 1 166 ? 10.874 -8.950 -39.452 1.00 86.75 166 ASP A C 1
ATOM 1325 O O . ASP A 1 166 ? 11.332 -9.364 -40.514 1.00 86.75 166 ASP A O 1
ATOM 1329 N N . ALA A 1 167 ? 10.933 -7.664 -39.099 1.00 88.12 167 ALA A N 1
ATOM 1330 C CA . ALA A 1 167 ? 11.513 -6.624 -39.935 1.00 88.12 167 ALA A CA 1
ATOM 1331 C C . ALA A 1 167 ? 12.003 -5.417 -39.127 1.00 88.12 167 ALA A C 1
ATOM 1333 O O . ALA A 1 167 ? 11.463 -5.132 -38.046 1.00 88.12 167 ALA A O 1
ATOM 1334 N N . ALA A 1 168 ? 12.982 -4.706 -39.683 1.00 87.19 168 ALA A N 1
ATOM 1335 C CA . ALA A 1 168 ? 13.556 -3.460 -39.177 1.00 87.19 168 ALA A CA 1
ATOM 1336 C C . ALA A 1 168 ? 13.934 -2.528 -40.343 1.00 87.19 168 ALA A C 1
ATOM 1338 O O . ALA A 1 168 ? 14.062 -2.968 -41.479 1.00 87.19 168 ALA A O 1
ATOM 1339 N N . SER A 1 169 ? 14.134 -1.247 -40.068 1.00 84.44 169 SER A N 1
ATOM 1340 C CA . SER A 1 169 ? 14.690 -0.280 -41.013 1.00 84.44 169 SER A CA 1
ATOM 1341 C C . SER A 1 169 ? 16.060 0.176 -40.530 1.00 84.44 169 SER A C 1
ATOM 1343 O O . SER A 1 169 ? 16.265 0.374 -39.331 1.00 84.44 169 SER A O 1
ATOM 1345 N N . MET A 1 170 ? 16.984 0.383 -41.462 1.00 83.19 170 MET A N 1
ATOM 1346 C CA . MET A 1 170 ? 18.286 0.990 -41.197 1.00 83.19 170 MET A CA 1
ATOM 1347 C C . MET A 1 170 ? 18.463 2.174 -42.130 1.00 83.19 170 MET A C 1
ATOM 1349 O O . MET A 1 170 ? 18.374 2.019 -43.339 1.00 83.19 170 MET A O 1
ATOM 1353 N N . GLU A 1 171 ? 18.763 3.332 -41.569 1.00 80.44 171 GLU A N 1
ATOM 1354 C CA . GLU A 1 171 ? 19.084 4.565 -42.267 1.00 80.44 171 GLU A CA 1
ATOM 1355 C C . GLU A 1 171 ? 20.516 4.962 -41.911 1.00 80.44 171 GLU A C 1
ATOM 1357 O O . GLU A 1 171 ? 20.883 5.022 -40.738 1.00 80.44 171 GLU A O 1
ATOM 1362 N N . ILE A 1 172 ? 21.339 5.228 -42.922 1.00 71.50 172 ILE A N 1
ATOM 1363 C CA . ILE A 1 172 ? 22.714 5.679 -42.738 1.00 71.50 172 ILE A CA 1
ATOM 1364 C C . ILE A 1 172 ? 22.979 6.871 -43.655 1.00 71.50 172 ILE A C 1
ATOM 1366 O O . ILE A 1 172 ? 22.606 6.858 -44.823 1.00 71.50 172 ILE A O 1
ATOM 1370 N N . SER A 1 173 ? 23.639 7.900 -43.132 1.00 73.12 173 SER A N 1
ATOM 1371 C CA . SER A 1 173 ? 24.205 8.986 -43.927 1.00 73.12 173 SER A CA 1
ATOM 1372 C C . SER A 1 173 ? 25.715 8.903 -43.848 1.00 73.12 173 SER A C 1
ATOM 1374 O O . SER A 1 173 ? 26.289 8.910 -42.754 1.00 73.12 173 SER A O 1
ATOM 1376 N N . VAL A 1 174 ? 26.353 8.826 -45.011 1.00 71.75 174 VAL A N 1
ATOM 1377 C CA . VAL A 1 174 ? 27.804 8.883 -45.136 1.00 71.75 174 VAL A CA 1
ATOM 1378 C C . VAL A 1 174 ? 28.197 10.201 -45.782 1.00 71.75 174 VAL A C 1
ATOM 1380 O O . VAL A 1 174 ? 27.718 10.549 -46.860 1.00 71.75 174 VAL A O 1
ATOM 1383 N N . VAL A 1 175 ? 29.077 10.944 -45.121 1.00 68.56 175 VAL A N 1
ATOM 1384 C CA . VAL A 1 175 ? 29.699 12.124 -45.712 1.00 68.56 175 VAL A CA 1
ATOM 1385 C C . VAL A 1 175 ? 30.924 11.636 -46.463 1.00 68.56 175 VAL A C 1
ATOM 1387 O O . VAL A 1 175 ? 31.856 11.088 -45.870 1.00 68.56 175 VAL A O 1
ATOM 1390 N N . ASN A 1 176 ? 30.892 11.801 -47.782 1.00 63.97 176 ASN A N 1
ATOM 1391 C CA . ASN A 1 176 ? 32.047 11.558 -48.626 1.00 63.97 176 ASN A CA 1
ATOM 1392 C C . ASN A 1 176 ? 32.748 12.892 -48.892 1.00 63.97 176 ASN A C 1
ATOM 1394 O O . ASN A 1 176 ? 32.087 13.882 -49.210 1.00 63.97 176 ASN A O 1
ATOM 1398 N N . ASN A 1 177 ? 34.073 12.930 -48.778 1.00 55.84 177 ASN A N 1
ATOM 1399 C CA . ASN A 1 177 ? 34.830 14.091 -49.218 1.00 55.84 177 ASN A CA 1
ATOM 1400 C C . ASN A 1 177 ? 34.840 14.073 -50.755 1.00 55.84 177 ASN A C 1
ATOM 1402 O O . ASN A 1 177 ? 35.616 13.357 -51.385 1.00 55.84 177 ASN A O 1
ATOM 1406 N N . SER A 1 178 ? 33.917 14.819 -51.362 1.00 48.22 178 SER A N 1
ATOM 1407 C CA . SER A 1 178 ? 33.570 14.796 -52.791 1.00 48.22 178 SER A CA 1
ATOM 1408 C C . SER A 1 178 ? 34.711 15.155 -53.759 1.00 48.22 178 SER A C 1
ATOM 1410 O O . SER A 1 178 ? 34.520 15.112 -54.975 1.00 48.22 178 SER A O 1
ATOM 1412 N N . ALA A 1 179 ? 35.911 15.456 -53.258 1.00 48.78 179 ALA A N 1
ATOM 1413 C CA . ALA A 1 179 ? 37.101 15.684 -54.069 1.00 48.78 179 ALA A CA 1
ATOM 1414 C C . ALA A 1 179 ? 37.796 14.393 -54.556 1.00 48.78 179 ALA A C 1
ATOM 1416 O O . ALA A 1 179 ? 38.607 14.469 -55.481 1.00 48.78 179 ALA A O 1
ATOM 1417 N N . PHE A 1 180 ? 37.494 13.215 -53.993 1.00 48.91 180 PHE A N 1
ATOM 1418 C CA . PHE A 1 180 ? 38.217 11.975 -54.300 1.00 48.91 180 PHE A CA 1
ATOM 1419 C C . PHE A 1 180 ? 37.263 10.774 -54.483 1.00 48.91 180 PHE A C 1
ATOM 1421 O O . PHE A 1 180 ? 36.259 10.634 -53.796 1.00 48.91 180 PHE A O 1
ATOM 1428 N N . ASN A 1 181 ? 37.529 9.945 -55.498 1.00 50.38 181 ASN A N 1
ATOM 1429 C CA . ASN A 1 181 ? 36.630 8.906 -56.028 1.00 50.38 181 ASN A CA 1
ATOM 1430 C C . ASN A 1 181 ? 35.948 8.011 -54.965 1.00 50.38 181 ASN A C 1
ATOM 1432 O O . ASN A 1 181 ? 36.609 7.484 -54.077 1.00 50.38 181 ASN A O 1
ATOM 1436 N N . LYS A 1 182 ? 34.652 7.712 -55.179 1.00 51.94 182 LYS A N 1
ATOM 1437 C CA . LYS A 1 182 ? 33.783 6.730 -54.472 1.00 51.94 182 LYS A CA 1
ATOM 1438 C C . LYS A 1 182 ? 34.288 5.259 -54.473 1.00 51.94 182 LYS A C 1
ATOM 1440 O O . LYS A 1 182 ? 33.486 4.347 -54.307 1.00 51.94 182 LYS A O 1
ATOM 1445 N N . GLY A 1 183 ? 35.563 5.000 -54.758 1.00 55.84 183 GLY A N 1
ATOM 1446 C CA . GLY A 1 183 ? 36.043 3.680 -55.186 1.00 55.84 183 GLY A CA 1
ATOM 1447 C C . GLY A 1 183 ? 36.773 2.832 -54.145 1.00 55.84 183 GLY A C 1
ATOM 1448 O O . GLY A 1 183 ? 36.789 1.614 -54.304 1.00 55.84 183 GLY A O 1
ATOM 1449 N N . ASP A 1 184 ? 37.375 3.435 -53.118 1.00 64.62 184 ASP A N 1
ATOM 1450 C CA . ASP A 1 184 ? 38.485 2.764 -52.422 1.00 64.62 184 ASP A CA 1
ATOM 1451 C C . ASP A 1 184 ? 38.107 2.153 -51.057 1.00 64.62 184 ASP A C 1
ATOM 1453 O O . ASP A 1 184 ? 38.608 1.071 -50.727 1.00 64.62 184 ASP A O 1
ATOM 1457 N N . GLU A 1 185 ? 37.167 2.755 -50.315 1.00 70.81 185 GLU A N 1
ATOM 1458 C CA . GLU A 1 185 ? 36.522 2.148 -49.140 1.00 70.81 185 GLU A CA 1
ATOM 1459 C C . GLU A 1 185 ? 35.098 1.703 -49.505 1.00 70.81 185 GLU A C 1
ATOM 1461 O O . GLU A 1 185 ? 34.301 2.473 -50.039 1.00 70.81 185 GLU A O 1
ATOM 1466 N N . ASN A 1 186 ? 34.768 0.445 -49.221 1.00 79.50 186 ASN A N 1
ATOM 1467 C CA . ASN A 1 186 ? 33.430 -0.109 -49.381 1.00 79.50 186 ASN A CA 1
ATOM 1468 C C . ASN A 1 186 ? 32.823 -0.383 -48.001 1.00 79.50 186 ASN A C 1
ATOM 1470 O O . ASN A 1 186 ? 33.432 -1.083 -47.188 1.00 79.50 186 ASN A O 1
ATOM 1474 N N . ILE A 1 187 ? 31.618 0.134 -47.756 1.00 81.44 187 ILE A N 1
ATOM 1475 C CA . ILE A 1 187 ? 30.842 -0.161 -46.550 1.00 81.44 187 ILE A CA 1
ATOM 1476 C C . ILE A 1 187 ? 29.822 -1.248 -46.872 1.00 81.44 187 ILE A C 1
ATOM 1478 O O . ILE A 1 187 ? 29.028 -1.118 -47.802 1.00 81.44 187 ILE A O 1
ATOM 1482 N N . SER A 1 188 ? 29.829 -2.315 -46.078 1.00 88.25 188 SER A N 1
ATOM 1483 C CA . SER A 1 188 ? 28.776 -3.333 -46.091 1.00 88.25 188 SER A CA 1
ATOM 1484 C C . SER A 1 188 ? 27.978 -3.264 -44.794 1.00 88.25 188 SER A C 1
ATOM 1486 O O . SER A 1 188 ? 28.549 -3.278 -43.705 1.00 88.25 188 SER A O 1
ATOM 1488 N N . LEU A 1 189 ? 26.658 -3.178 -44.922 1.00 89.69 189 LEU A N 1
ATOM 1489 C CA . LEU A 1 189 ? 25.727 -3.050 -43.807 1.00 89.69 189 LEU A CA 1
ATOM 1490 C C . LEU A 1 189 ? 25.046 -4.388 -43.549 1.00 89.69 189 LEU A C 1
ATOM 1492 O O . LEU A 1 189 ? 24.632 -5.067 -44.489 1.00 89.69 189 LEU A O 1
ATOM 1496 N N . TYR A 1 190 ? 24.896 -4.740 -42.280 1.00 94.38 190 TYR A N 1
ATOM 1497 C CA . TYR A 1 190 ? 24.220 -5.955 -41.853 1.00 94.38 190 TYR A CA 1
ATOM 1498 C C . TYR A 1 190 ? 23.316 -5.677 -40.658 1.00 94.38 190 TYR A C 1
ATOM 1500 O O . TYR A 1 190 ? 23.629 -4.844 -39.801 1.00 94.38 190 TYR A O 1
ATOM 1508 N N . MET A 1 191 ? 22.230 -6.434 -40.564 1.00 94.12 191 MET A N 1
ATOM 1509 C CA . MET A 1 191 ? 21.407 -6.523 -39.363 1.00 94.12 191 MET A CA 1
ATOM 1510 C C . MET A 1 191 ? 21.251 -7.980 -38.938 1.00 94.12 191 MET A C 1
ATOM 1512 O O . MET A 1 191 ? 21.394 -8.895 -39.744 1.00 94.12 191 MET A O 1
ATOM 1516 N N . SER A 1 192 ? 20.957 -8.181 -37.661 1.00 95.81 192 SER A N 1
ATOM 1517 C CA . SER A 1 192 ? 20.629 -9.479 -37.076 1.00 95.81 192 SER A CA 1
ATOM 1518 C C . SER A 1 192 ? 19.476 -9.288 -36.100 1.00 95.81 192 SER A C 1
ATOM 1520 O O . SER A 1 192 ? 19.508 -8.352 -35.302 1.00 95.81 192 SER A O 1
ATOM 1522 N N . ALA A 1 193 ? 18.467 -10.156 -36.165 1.00 95.00 193 ALA A N 1
ATOM 1523 C CA . ALA A 1 193 ? 17.373 -10.199 -35.195 1.00 95.00 193 ALA A CA 1
ATOM 1524 C C . ALA A 1 193 ? 17.622 -11.214 -34.063 1.00 95.00 193 ALA A C 1
ATOM 1526 O O . ALA A 1 193 ? 16.841 -11.281 -33.113 1.00 95.00 193 ALA A O 1
ATOM 1527 N N . ASP A 1 194 ? 18.689 -12.006 -34.146 1.00 95.12 194 ASP A N 1
ATOM 1528 C CA . ASP A 1 194 ? 19.018 -13.131 -33.271 1.00 95.12 194 ASP A CA 1
ATOM 1529 C C . ASP A 1 194 ? 20.345 -12.923 -32.527 1.00 95.12 194 ASP A C 1
ATOM 1531 O O . ASP A 1 194 ? 21.179 -13.814 -32.420 1.00 95.12 194 ASP A O 1
ATOM 1535 N N . ASP A 1 195 ? 20.539 -11.715 -31.996 1.00 93.06 195 ASP A N 1
ATOM 1536 C CA . ASP A 1 195 ? 21.692 -11.347 -31.165 1.00 93.06 195 ASP A CA 1
ATOM 1537 C C . ASP A 1 195 ? 23.068 -11.500 -31.851 1.00 93.06 195 ASP A C 1
ATOM 1539 O O . ASP A 1 195 ? 24.112 -11.522 -31.197 1.00 93.06 195 ASP A O 1
ATOM 1543 N N . GLY A 1 196 ? 23.107 -11.484 -33.181 1.00 92.75 196 GLY A N 1
ATOM 1544 C CA . GLY A 1 196 ? 24.330 -11.579 -33.978 1.00 92.75 196 GLY A CA 1
ATOM 1545 C C . GLY A 1 196 ? 24.727 -13.003 -34.365 1.00 92.75 196 GLY A C 1
ATOM 1546 O O . GLY A 1 196 ? 25.827 -13.167 -34.904 1.00 92.75 196 GLY A O 1
ATOM 1547 N N . ASP A 1 197 ? 23.868 -13.999 -34.122 1.00 95.81 197 ASP A N 1
ATOM 1548 C CA . ASP A 1 197 ? 24.080 -15.381 -34.569 1.00 95.81 197 ASP A CA 1
ATOM 1549 C C . ASP A 1 197 ? 24.023 -15.481 -36.103 1.00 95.81 197 ASP A C 1
ATOM 1551 O O . ASP A 1 197 ? 24.873 -16.140 -36.712 1.00 95.81 197 ASP A O 1
ATOM 1555 N N . ASN A 1 198 ? 23.090 -14.764 -36.743 1.00 97.19 198 ASN A N 1
ATOM 1556 C CA . ASN A 1 198 ? 22.985 -14.658 -38.197 1.00 97.19 198 ASN A CA 1
ATOM 1557 C C . ASN A 1 198 ? 22.973 -13.190 -38.653 1.00 97.19 198 ASN A C 1
ATOM 1559 O O . ASN A 1 198 ? 22.075 -12.417 -38.330 1.00 97.19 198 ASN A O 1
ATOM 1563 N N . TRP A 1 199 ? 23.974 -12.806 -39.452 1.00 96.62 199 TRP A N 1
ATOM 1564 C CA . TRP A 1 199 ? 24.076 -11.472 -40.051 1.00 96.62 199 TRP A CA 1
ATOM 1565 C C . TRP A 1 199 ? 23.520 -11.470 -41.470 1.00 96.62 199 TRP A C 1
ATOM 1567 O O . TRP A 1 199 ? 24.041 -12.161 -42.347 1.00 96.62 199 TRP A O 1
ATOM 1577 N N . GLU A 1 200 ? 22.507 -10.646 -41.713 1.00 96.38 200 GLU A N 1
ATOM 1578 C CA . GLU A 1 200 ? 21.864 -10.523 -43.016 1.00 96.38 200 GLU A CA 1
ATOM 1579 C C . GLU A 1 200 ? 22.198 -9.173 -43.653 1.00 96.38 200 GLU A C 1
ATOM 1581 O O . GLU A 1 200 ? 22.112 -8.124 -43.012 1.00 96.38 200 GLU A O 1
ATOM 1586 N N . ALA A 1 201 ? 22.644 -9.207 -44.911 1.00 93.81 201 ALA A N 1
ATOM 1587 C CA . ALA A 1 201 ? 23.132 -8.028 -45.616 1.00 93.81 201 ALA A CA 1
ATOM 1588 C C . ALA A 1 201 ? 21.985 -7.076 -45.969 1.00 93.81 201 ALA A C 1
ATOM 1590 O O . ALA A 1 201 ? 21.027 -7.464 -46.637 1.00 93.81 201 ALA A O 1
ATOM 1591 N N . VAL A 1 202 ? 22.126 -5.811 -45.582 1.00 88.50 202 VAL A N 1
ATOM 1592 C CA . VAL A 1 202 ? 21.168 -4.749 -45.885 1.00 88.50 202 VAL A CA 1
ATOM 1593 C C . VAL A 1 202 ? 21.581 -4.079 -47.188 1.00 88.50 202 VAL A C 1
ATOM 1595 O O . VAL A 1 202 ? 22.604 -3.397 -47.263 1.00 88.50 202 VAL A O 1
ATOM 1598 N N . THR A 1 203 ? 20.791 -4.272 -48.242 1.00 81.69 203 THR A N 1
ATOM 1599 C CA . THR A 1 203 ? 21.013 -3.585 -49.518 1.00 81.69 203 THR A CA 1
ATOM 1600 C C . THR A 1 203 ? 20.655 -2.109 -49.399 1.00 81.69 203 THR A C 1
ATOM 1602 O O . THR A 1 203 ? 19.497 -1.765 -49.181 1.00 81.69 203 THR A O 1
ATOM 1605 N N . TRP A 1 204 ? 21.648 -1.247 -49.592 1.00 71.44 204 TRP A N 1
ATOM 1606 C CA . TRP A 1 204 ? 21.490 0.197 -49.767 1.00 71.44 204 TRP A CA 1
ATOM 1607 C C . TRP A 1 204 ? 21.559 0.585 -51.252 1.00 71.44 204 TRP A C 1
ATOM 1609 O O . TRP A 1 204 ? 22.339 0.007 -52.015 1.00 71.44 204 TRP A O 1
ATOM 1619 N N . THR A 1 205 ? 20.734 1.544 -51.681 1.00 58.38 205 THR A N 1
ATOM 1620 C CA . THR A 1 205 ? 20.718 2.024 -53.075 1.00 58.38 205 THR A CA 1
ATOM 1621 C C . THR A 1 205 ? 21.574 3.283 -53.163 1.00 58.38 205 THR A C 1
ATOM 1623 O O . THR A 1 205 ? 21.260 4.289 -52.545 1.00 58.38 205 THR A O 1
ATOM 1626 N N . THR A 1 206 ? 22.682 3.232 -53.895 1.00 53.69 206 THR A N 1
ATOM 1627 C CA . THR A 1 206 ? 23.653 4.331 -53.988 1.00 53.69 206 THR A CA 1
ATOM 1628 C C . THR A 1 206 ? 23.264 5.333 -55.087 1.00 53.69 206 THR A C 1
ATOM 1630 O O . THR A 1 206 ? 23.589 5.112 -56.254 1.00 53.69 206 THR A O 1
ATOM 1633 N N . GLY A 1 207 ? 22.588 6.444 -54.752 1.00 48.59 207 GLY A N 1
ATOM 1634 C CA . GLY A 1 207 ? 22.137 7.452 -55.732 1.00 48.59 207 GLY A CA 1
ATOM 1635 C C . GLY A 1 207 ? 22.515 8.921 -55.463 1.00 48.59 207 GLY A C 1
ATOM 1636 O O . GLY A 1 207 ? 22.954 9.580 -56.400 1.00 48.59 207 GLY A O 1
ATOM 1637 N N . ASN A 1 208 ? 22.445 9.446 -54.235 1.00 48.38 208 ASN A N 1
ATOM 1638 C CA . ASN A 1 208 ? 22.758 10.845 -53.884 1.00 48.38 208 ASN A CA 1
ATOM 1639 C C . ASN A 1 208 ? 23.245 11.004 -52.438 1.00 48.38 208 ASN A C 1
ATOM 1641 O O . ASN A 1 208 ? 23.051 10.149 -51.584 1.00 48.38 208 ASN A O 1
ATOM 1645 N N . GLU A 1 209 ? 23.865 12.151 -52.167 1.00 47.50 209 GLU A N 1
ATOM 1646 C CA . GLU A 1 209 ? 24.548 12.558 -50.925 1.00 47.50 209 GLU A CA 1
ATOM 1647 C C . GLU A 1 209 ? 23.624 12.717 -49.692 1.00 47.50 209 GLU A C 1
ATOM 1649 O O . GLU A 1 209 ? 24.032 13.248 -48.666 1.00 47.50 209 GLU A O 1
ATOM 1654 N N . THR A 1 210 ? 22.378 12.241 -49.774 1.00 51.47 210 THR A N 1
ATOM 1655 C CA . THR A 1 210 ? 21.395 12.165 -48.679 1.00 51.47 210 THR A CA 1
ATOM 1656 C C . THR A 1 210 ? 20.492 10.943 -48.885 1.00 51.47 210 THR A C 1
ATOM 1658 O O . THR A 1 210 ? 19.316 11.098 -49.197 1.00 51.47 210 THR A O 1
ATOM 1661 N N . GLU A 1 211 ? 21.014 9.712 -48.806 1.00 52.62 211 GLU A N 1
ATOM 1662 C CA . GLU A 1 211 ? 20.203 8.540 -49.181 1.00 52.62 211 GLU A CA 1
ATOM 1663 C C . GLU A 1 211 ? 20.170 7.379 -48.172 1.00 52.62 211 GLU A C 1
ATOM 1665 O O . GLU A 1 211 ? 21.078 6.558 -48.080 1.00 52.62 211 GLU A O 1
ATOM 1670 N N . TRP A 1 212 ? 19.048 7.386 -47.435 1.00 54.72 212 TRP A N 1
ATOM 1671 C CA . TRP A 1 212 ? 18.177 6.314 -46.936 1.00 54.72 212 TRP A CA 1
ATOM 1672 C C . TRP A 1 212 ? 18.663 4.872 -47.165 1.00 54.72 212 TRP A C 1
ATOM 1674 O O . TRP A 1 212 ? 18.779 4.400 -48.298 1.00 54.72 212 TRP A O 1
ATOM 1684 N N . GLY A 1 213 ? 18.889 4.143 -46.067 1.00 56.75 213 GLY A N 1
ATOM 1685 C CA . GLY A 1 213 ? 19.087 2.695 -46.123 1.00 56.75 213 GLY A CA 1
ATOM 1686 C C . GLY A 1 213 ? 17.762 1.944 -46.334 1.00 56.75 213 GLY A C 1
ATOM 1687 O O . GLY A 1 213 ? 16.768 2.527 -46.761 1.00 56.75 213 GLY A O 1
ATOM 1688 N N . ALA A 1 214 ? 17.753 0.625 -46.127 1.00 67.69 214 ALA A N 1
ATOM 1689 C CA . ALA A 1 214 ? 16.575 -0.183 -46.434 1.00 67.69 214 ALA A CA 1
ATOM 1690 C C . ALA A 1 214 ? 15.409 0.142 -45.486 1.00 67.69 214 ALA A C 1
ATOM 1692 O O . ALA A 1 214 ? 15.464 -0.164 -44.291 1.00 67.69 214 ALA A O 1
ATOM 1693 N N . ASP A 1 215 ? 14.335 0.694 -46.047 1.00 72.06 215 ASP A N 1
ATOM 1694 C CA . ASP A 1 215 ? 13.033 0.752 -45.393 1.00 72.06 215 ASP A CA 1
ATOM 1695 C C . ASP A 1 215 ? 12.423 -0.655 -45.371 1.00 72.06 215 ASP A C 1
ATOM 1697 O O . ASP A 1 215 ? 12.216 -1.264 -46.422 1.00 72.06 215 ASP A O 1
ATOM 1701 N N . ASN A 1 216 ? 12.104 -1.164 -44.176 1.00 80.75 216 ASN A N 1
ATOM 1702 C CA . ASN A 1 216 ? 11.446 -2.460 -43.977 1.00 80.75 216 ASN A CA 1
ATOM 1703 C C . ASN A 1 216 ? 12.253 -3.678 -44.485 1.00 80.75 216 ASN A C 1
ATOM 1705 O O . ASN A 1 216 ? 11.758 -4.508 -45.250 1.00 80.75 216 ASN A O 1
ATOM 1709 N N . PHE A 1 217 ? 13.503 -3.806 -44.040 1.00 88.44 217 PHE A N 1
ATOM 1710 C CA . PHE A 1 217 ? 14.295 -5.024 -44.202 1.00 88.44 217 PHE A CA 1
ATOM 1711 C C . PHE A 1 217 ? 13.649 -6.191 -43.443 1.00 88.44 217 PHE A C 1
ATOM 1713 O O . PHE A 1 217 ? 13.486 -6.119 -42.226 1.00 88.44 217 PHE A O 1
ATOM 1720 N N . VAL A 1 218 ? 13.304 -7.267 -44.155 1.00 91.25 218 VAL A N 1
ATOM 1721 C CA . VAL A 1 218 ? 12.675 -8.473 -43.592 1.00 91.25 218 VAL A CA 1
ATOM 1722 C C . VAL A 1 218 ? 13.745 -9.518 -43.286 1.00 91.25 218 VAL A C 1
ATOM 1724 O O . VAL A 1 218 ? 14.487 -9.908 -44.185 1.00 91.25 218 VAL A O 1
ATOM 1727 N N . PHE A 1 219 ? 13.792 -9.992 -42.041 1.00 93.19 219 PHE A N 1
ATOM 1728 C CA . PHE A 1 219 ? 14.754 -11.004 -41.601 1.00 93.19 219 PHE A CA 1
ATOM 1729 C C . PHE A 1 219 ? 14.344 -12.405 -42.065 1.00 93.19 219 PHE A C 1
ATOM 1731 O O . PHE A 1 219 ? 13.207 -12.833 -41.851 1.00 93.19 219 PHE A O 1
ATOM 1738 N N . ALA A 1 220 ? 15.281 -13.150 -42.649 1.00 95.00 220 ALA A N 1
ATOM 1739 C CA . ALA A 1 220 ? 15.122 -14.577 -42.912 1.00 95.00 220 ALA A CA 1
ATOM 1740 C C . ALA A 1 220 ? 15.261 -15.411 -41.624 1.00 95.00 220 ALA A C 1
ATOM 1742 O O . ALA A 1 220 ? 14.575 -16.423 -41.467 1.00 95.00 220 ALA A O 1
ATOM 1743 N N . ASN A 1 221 ? 16.121 -14.975 -40.702 1.00 94.81 221 ASN A N 1
ATOM 1744 C CA . ASN A 1 221 ? 16.350 -15.565 -39.387 1.00 94.81 221 ASN A CA 1
ATOM 1745 C C . ASN A 1 221 ? 15.810 -14.614 -38.323 1.00 94.81 221 ASN A C 1
ATOM 1747 O O . ASN A 1 221 ? 16.444 -13.640 -37.921 1.00 94.81 221 ASN A O 1
ATOM 1751 N N . GLN A 1 222 ? 14.586 -14.890 -37.891 1.00 93.50 222 GLN A N 1
ATOM 1752 C CA . GLN A 1 222 ? 13.909 -14.084 -36.890 1.00 93.50 222 GLN A CA 1
ATOM 1753 C C . GLN A 1 222 ? 14.436 -14.400 -35.486 1.00 93.50 222 GLN A C 1
ATOM 1755 O O . GLN A 1 222 ? 14.724 -15.548 -35.150 1.00 93.50 222 GLN A O 1
ATOM 1760 N N . GLY A 1 223 ? 14.483 -13.384 -34.631 1.00 91.69 223 GLY A N 1
ATOM 1761 C CA . GLY A 1 223 ? 14.872 -13.525 -33.233 1.00 91.69 223 GLY A CA 1
ATOM 1762 C C . GLY A 1 223 ? 14.294 -12.401 -32.380 1.00 91.69 223 GLY A C 1
ATOM 1763 O O . GLY A 1 223 ? 13.351 -11.729 -32.793 1.00 91.69 223 GLY A O 1
ATOM 1764 N N . LYS A 1 224 ? 14.822 -12.226 -31.168 1.00 90.44 224 LYS A N 1
ATOM 1765 C CA . LYS A 1 224 ? 14.295 -11.279 -30.171 1.00 90.44 224 LYS A CA 1
ATOM 1766 C C . LYS A 1 224 ? 15.219 -10.097 -29.877 1.00 90.44 224 LYS A C 1
ATOM 1768 O O . LYS A 1 224 ? 14.840 -9.251 -29.076 1.00 90.44 224 LYS A O 1
ATOM 1773 N N . HIS A 1 225 ? 16.394 -10.042 -30.500 1.00 89.06 225 HIS A N 1
ATOM 1774 C CA . HIS A 1 225 ? 17.473 -9.113 -30.162 1.00 89.06 225 HIS A CA 1
ATOM 1775 C C . HIS A 1 225 ? 18.048 -8.499 -31.436 1.00 89.06 225 HIS A C 1
ATOM 1777 O O . HIS A 1 225 ? 18.738 -9.172 -32.203 1.00 89.06 225 HIS A O 1
ATOM 1783 N N . LEU A 1 226 ? 17.760 -7.222 -31.670 1.00 88.19 226 LEU A N 1
ATOM 1784 C CA . LEU A 1 226 ? 18.222 -6.513 -32.856 1.00 88.19 226 LEU A CA 1
ATOM 1785 C C . LEU A 1 226 ? 19.647 -5.999 -32.662 1.00 88.19 226 LEU A C 1
ATOM 1787 O O . LEU A 1 226 ? 19.909 -5.219 -31.747 1.00 88.19 226 LEU A O 1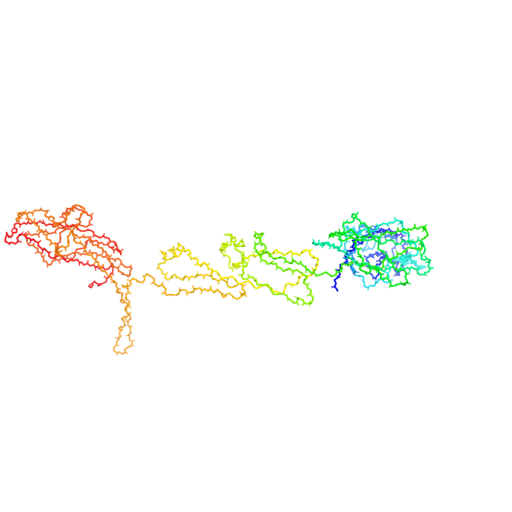
ATOM 1791 N N . LYS A 1 227 ? 20.543 -6.339 -33.586 1.00 90.31 227 LYS A N 1
ATOM 1792 C CA . LYS A 1 227 ? 21.876 -5.742 -33.720 1.00 90.31 227 LYS A CA 1
ATOM 1793 C C . LYS A 1 227 ? 22.115 -5.253 -35.140 1.00 90.31 227 LYS A C 1
ATOM 1795 O O . LYS A 1 227 ? 21.532 -5.763 -36.097 1.00 90.31 227 LYS A O 1
ATOM 1800 N N . PHE A 1 228 ? 23.037 -4.308 -35.278 1.00 88.69 228 PHE A N 1
ATOM 1801 C CA . PHE A 1 228 ? 23.618 -3.946 -36.562 1.00 88.69 228 PHE A CA 1
ATOM 1802 C C . PHE A 1 228 ? 25.123 -4.186 -36.580 1.00 88.69 228 PHE A C 1
ATOM 1804 O O . PHE A 1 228 ? 25.805 -4.163 -35.550 1.00 88.69 228 PHE A O 1
ATOM 1811 N N . ARG A 1 229 ? 25.638 -4.390 -37.786 1.00 89.75 229 ARG A N 1
ATOM 1812 C CA . ARG A 1 229 ? 27.062 -4.495 -38.065 1.00 89.75 229 ARG A CA 1
ATOM 1813 C C . ARG A 1 229 ? 27.394 -3.709 -39.323 1.00 89.75 229 ARG A C 1
ATOM 1815 O O . ARG A 1 229 ? 26.651 -3.743 -40.299 1.00 89.75 229 ARG A O 1
ATOM 1822 N N . ILE A 1 230 ? 28.526 -3.024 -39.290 1.00 87.38 230 ILE A N 1
ATOM 1823 C CA . ILE A 1 230 ? 29.071 -2.273 -40.415 1.00 87.38 230 ILE A CA 1
ATOM 1824 C C . ILE A 1 230 ? 30.488 -2.774 -40.650 1.00 87.38 230 ILE A C 1
ATOM 1826 O O . ILE A 1 230 ? 31.336 -2.678 -39.763 1.00 87.38 230 ILE A O 1
ATOM 1830 N N . ASP A 1 231 ? 30.735 -3.317 -41.835 1.00 87.69 231 ASP A N 1
ATOM 1831 C CA . ASP A 1 231 ? 32.072 -3.700 -42.270 1.00 87.69 231 ASP A CA 1
ATOM 1832 C C . ASP A 1 231 ? 32.651 -2.612 -43.164 1.00 87.69 231 ASP A C 1
ATOM 1834 O O . ASP A 1 231 ? 32.073 -2.270 -44.198 1.00 87.69 231 ASP A O 1
ATOM 1838 N N . PHE A 1 232 ? 33.821 -2.120 -42.780 1.00 84.62 232 PHE A N 1
ATOM 1839 C CA . PHE A 1 232 ? 34.641 -1.224 -43.574 1.00 84.62 232 PHE A CA 1
ATOM 1840 C C . PHE A 1 232 ? 35.703 -2.053 -44.284 1.00 84.62 232 PHE A C 1
ATOM 1842 O O . PHE A 1 232 ? 36.572 -2.654 -43.643 1.00 84.62 232 PHE A O 1
ATOM 1849 N N . ASN A 1 233 ? 35.628 -2.106 -45.610 1.00 85.00 233 ASN A N 1
ATOM 1850 C CA . ASN A 1 233 ? 36.622 -2.776 -46.431 1.00 85.00 233 ASN A CA 1
ATOM 1851 C C . ASN A 1 233 ? 37.354 -1.750 -47.287 1.00 85.00 233 ASN A C 1
ATOM 1853 O O . ASN A 1 233 ? 36.825 -1.255 -48.281 1.00 85.00 233 ASN A O 1
ATOM 1857 N N . ASN A 1 234 ? 38.576 -1.447 -46.886 1.00 77.50 234 ASN A N 1
ATOM 1858 C CA . ASN A 1 234 ? 39.472 -0.562 -47.585 1.00 77.50 234 ASN A CA 1
ATOM 1859 C C . ASN A 1 234 ? 40.400 -1.370 -48.506 1.00 77.50 234 ASN A C 1
ATOM 1861 O O . ASN A 1 234 ? 41.194 -2.207 -48.068 1.00 77.50 234 ASN A O 1
ATOM 1865 N N . SER A 1 235 ? 40.294 -1.115 -49.806 1.00 74.56 235 SER A N 1
ATOM 1866 C CA . SER A 1 235 ? 41.118 -1.760 -50.831 1.00 74.56 235 SER A CA 1
ATOM 1867 C C . SER A 1 235 ? 42.404 -0.988 -51.154 1.00 74.56 235 SER A C 1
ATOM 1869 O O . SER A 1 235 ? 43.282 -1.535 -51.827 1.00 74.56 235 SER A O 1
ATOM 1871 N N . ASN A 1 236 ? 42.555 0.246 -50.652 1.00 68.50 236 ASN A N 1
ATOM 1872 C CA . ASN A 1 236 ? 43.682 1.125 -50.957 1.00 68.50 236 ASN A CA 1
ATOM 1873 C C . ASN A 1 236 ? 44.123 1.953 -49.735 1.00 68.50 236 ASN A C 1
ATOM 1875 O O . ASN A 1 236 ? 43.364 2.730 -49.172 1.00 68.50 236 ASN A O 1
ATOM 1879 N N . TRP A 1 237 ? 45.395 1.859 -49.349 1.00 61.84 237 TRP A N 1
ATOM 1880 C CA . TRP A 1 237 ? 45.940 2.537 -48.160 1.00 61.84 237 TRP A CA 1
ATOM 1881 C C . TRP A 1 237 ? 46.207 4.042 -48.359 1.00 61.84 237 TRP A C 1
ATOM 1883 O O . TRP A 1 237 ? 46.900 4.655 -47.548 1.00 61.84 237 TRP A O 1
ATOM 1893 N N . ASN A 1 238 ? 45.699 4.646 -49.437 1.00 61.09 238 ASN A N 1
ATOM 1894 C CA . ASN A 1 238 ? 45.861 6.076 -49.668 1.00 61.09 238 ASN A CA 1
ATOM 1895 C C . ASN A 1 238 ? 45.041 6.890 -48.658 1.00 61.09 238 ASN A C 1
ATOM 1897 O O . ASN A 1 238 ? 43.850 6.661 -48.465 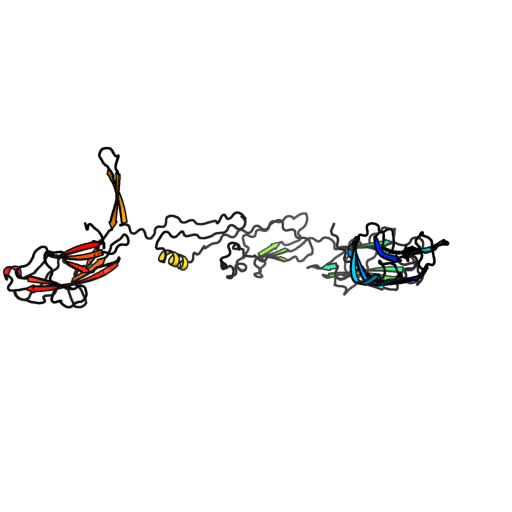1.00 61.09 238 ASN A O 1
ATOM 1901 N N . TYR A 1 239 ? 45.696 7.884 -48.066 1.00 52.53 239 TYR A N 1
ATOM 1902 C CA . TYR A 1 239 ? 45.296 8.610 -46.858 1.00 52.53 239 TYR A CA 1
ATOM 1903 C C . TYR A 1 239 ? 44.046 9.516 -46.966 1.00 52.53 239 TYR A C 1
ATOM 1905 O O . TYR A 1 239 ? 43.770 10.266 -46.041 1.00 52.53 239 TYR A O 1
ATOM 1913 N N . ASN A 1 240 ? 43.253 9.448 -48.044 1.00 57.25 240 ASN A N 1
ATOM 1914 C CA . ASN A 1 240 ? 42.240 10.473 -48.356 1.00 57.25 240 ASN A CA 1
ATOM 1915 C C . ASN A 1 240 ? 40.847 9.913 -48.713 1.00 57.25 240 ASN A C 1
ATOM 1917 O O . ASN A 1 240 ? 40.024 10.652 -49.251 1.00 57.25 240 ASN A O 1
ATOM 1921 N N . TYR A 1 241 ? 40.579 8.625 -48.469 1.00 59.31 241 TYR A N 1
ATOM 1922 C CA . TYR A 1 241 ? 39.392 7.938 -49.013 1.00 59.31 241 TYR A CA 1
ATOM 1923 C C . TYR A 1 241 ? 38.430 7.363 -47.962 1.00 59.31 241 TYR A C 1
ATOM 1925 O O . TYR A 1 241 ? 37.550 6.579 -48.314 1.00 59.31 241 TYR A O 1
ATOM 1933 N N . THR A 1 242 ? 38.566 7.729 -46.684 1.00 66.12 242 THR A N 1
ATOM 1934 C CA . THR A 1 242 ? 37.689 7.188 -45.635 1.00 66.12 242 THR A CA 1
ATOM 1935 C C . THR A 1 242 ? 36.340 7.902 -45.566 1.00 66.12 242 THR A C 1
ATOM 1937 O O . THR A 1 242 ? 36.279 9.118 -45.385 1.00 66.12 242 THR A O 1
ATOM 1940 N N . MET A 1 243 ? 35.254 7.139 -45.625 1.00 71.38 243 MET A N 1
ATOM 1941 C CA . MET A 1 243 ? 33.886 7.572 -45.382 1.00 71.38 243 MET A CA 1
ATOM 1942 C C . MET A 1 243 ? 33.628 7.802 -43.891 1.00 71.38 243 MET A C 1
ATOM 1944 O O . MET A 1 243 ? 33.956 6.981 -43.019 1.00 71.38 243 MET A O 1
ATOM 1948 N N . ILE A 1 244 ? 32.954 8.915 -43.609 1.00 71.44 244 ILE A N 1
ATOM 1949 C CA . ILE A 1 244 ? 32.470 9.263 -42.276 1.00 71.44 244 ILE A CA 1
ATOM 1950 C C . ILE A 1 244 ? 30.987 8.931 -42.204 1.00 71.44 244 ILE A C 1
ATOM 1952 O O . ILE A 1 244 ? 30.208 9.378 -43.041 1.00 71.44 244 ILE A O 1
ATOM 1956 N N . ILE A 1 245 ? 30.583 8.182 -41.179 1.00 73.38 245 ILE A N 1
ATOM 1957 C CA . ILE A 1 245 ? 29.167 7.981 -40.868 1.00 73.38 245 ILE A CA 1
ATOM 1958 C C . ILE A 1 245 ? 28.679 9.235 -40.138 1.00 73.38 245 ILE A C 1
ATOM 1960 O O . ILE A 1 245 ? 28.979 9.428 -38.963 1.00 73.38 245 ILE A O 1
ATOM 1964 N N . GLY A 1 246 ? 27.960 10.104 -40.846 1.00 68.88 246 GLY A N 1
ATOM 1965 C CA . GLY A 1 246 ? 27.372 11.322 -40.283 1.00 68.88 246 GLY A CA 1
ATOM 1966 C C . GLY A 1 246 ? 26.054 11.067 -39.549 1.00 68.88 246 GLY A C 1
ATOM 1967 O O . GLY A 1 246 ? 25.690 11.816 -38.644 1.00 68.88 246 GLY A O 1
ATOM 1968 N N . HIS A 1 247 ? 25.339 10.002 -39.916 1.00 74.50 247 HIS A N 1
ATOM 1969 C CA . HIS A 1 247 ? 24.095 9.590 -39.270 1.00 74.50 247 HIS A CA 1
ATOM 1970 C C . HIS A 1 247 ? 23.922 8.074 -39.370 1.00 74.50 247 HIS A C 1
ATOM 1972 O O . HIS A 1 247 ? 24.205 7.499 -40.416 1.00 74.50 247 HIS A O 1
ATOM 1978 N N . LEU A 1 248 ? 23.435 7.439 -38.307 1.00 78.56 248 LEU A N 1
ATOM 1979 C CA . LEU A 1 248 ? 22.985 6.051 -38.315 1.00 78.56 248 LEU A CA 1
ATOM 1980 C C . LEU A 1 248 ? 21.752 5.945 -37.420 1.00 78.56 248 LEU A C 1
ATOM 1982 O O . LEU A 1 248 ? 21.804 6.305 -36.243 1.00 78.56 248 LEU A O 1
ATOM 1986 N N . ASN A 1 249 ? 20.665 5.435 -37.974 1.00 80.19 249 ASN A N 1
ATOM 1987 C CA . ASN A 1 249 ? 19.418 5.197 -37.276 1.00 80.19 249 ASN A CA 1
ATOM 1988 C C . ASN A 1 249 ? 18.909 3.809 -37.654 1.00 80.19 249 ASN A C 1
ATOM 1990 O O . ASN A 1 249 ? 18.739 3.495 -38.825 1.00 80.19 249 ASN A O 1
ATOM 1994 N N . VAL A 1 250 ? 18.680 2.962 -36.660 1.00 81.19 250 VAL A N 1
ATOM 1995 C CA . VAL A 1 250 ? 18.107 1.633 -36.864 1.00 81.19 250 VAL A CA 1
ATOM 1996 C C . VAL A 1 250 ? 16.855 1.556 -36.016 1.00 81.19 250 VAL A C 1
ATOM 1998 O O . VAL A 1 250 ? 16.891 1.840 -34.819 1.00 81.19 250 VAL A O 1
ATOM 2001 N N . SER A 1 251 ? 15.739 1.202 -36.636 1.00 80.88 251 SER A N 1
ATOM 2002 C CA . SER A 1 251 ? 14.433 1.189 -35.986 1.00 80.88 251 SER A CA 1
ATOM 2003 C C . SER A 1 251 ? 13.670 -0.078 -36.326 1.00 80.88 251 SER A C 1
ATOM 2005 O O . SER A 1 251 ? 13.835 -0.666 -37.390 1.00 80.88 251 SER A O 1
ATOM 2007 N N . VAL A 1 252 ? 12.824 -0.520 -35.406 1.00 80.94 252 VAL A N 1
ATOM 2008 C CA . VAL A 1 252 ? 11.876 -1.604 -35.657 1.00 80.94 252 VAL A CA 1
ATOM 2009 C C . VAL A 1 252 ? 10.547 -0.973 -36.035 1.00 80.94 252 VAL A C 1
ATOM 2011 O O . VAL A 1 252 ? 10.120 -0.018 -35.389 1.00 80.94 252 VAL A O 1
ATOM 2014 N N . LEU A 1 253 ? 9.895 -1.495 -37.075 1.00 71.25 253 LEU A N 1
ATOM 2015 C CA . LEU A 1 253 ? 8.559 -1.039 -37.451 1.00 71.25 253 LEU A CA 1
ATOM 2016 C C . LEU A 1 253 ? 7.588 -1.221 -36.286 1.00 71.25 253 LEU A C 1
ATOM 2018 O O . LEU A 1 253 ? 7.584 -2.269 -35.632 1.00 71.25 253 LEU A O 1
ATOM 2022 N N . GLU A 1 254 ? 6.759 -0.203 -36.056 1.00 67.75 254 GLU A N 1
ATOM 2023 C CA . GLU A 1 254 ? 5.688 -0.274 -35.069 1.00 67.75 254 GLU A CA 1
ATOM 2024 C C . GLU A 1 254 ? 4.803 -1.488 -35.371 1.00 67.75 254 GLU A C 1
ATOM 2026 O O . GLU A 1 254 ? 4.275 -1.648 -36.473 1.00 67.75 254 GLU A O 1
ATOM 2031 N N . GLY A 1 255 ? 4.697 -2.377 -34.387 1.00 69.62 255 GLY A N 1
ATOM 2032 C CA . GLY A 1 255 ? 3.771 -3.496 -34.413 1.00 69.62 255 GLY A CA 1
ATOM 2033 C C . GLY A 1 255 ? 2.553 -3.204 -33.551 1.00 69.62 255 GLY A C 1
ATOM 2034 O O . GLY A 1 255 ? 2.598 -2.385 -32.630 1.00 69.62 255 GLY A O 1
ATOM 2035 N N . ASN A 1 256 ? 1.471 -3.909 -33.840 1.00 81.31 256 ASN A N 1
ATOM 2036 C CA . ASN A 1 256 ? 0.300 -3.948 -32.986 1.00 81.31 256 ASN A CA 1
ATOM 2037 C C . ASN A 1 256 ? 0.395 -5.169 -32.073 1.00 81.31 256 ASN A C 1
ATOM 2039 O O . ASN A 1 256 ? 0.718 -6.271 -32.524 1.00 81.31 256 ASN A O 1
ATOM 2043 N N . VAL A 1 257 ? 0.078 -4.974 -30.795 1.00 86.38 257 VAL A N 1
ATOM 2044 C CA . VAL A 1 257 ? 0.009 -6.074 -29.828 1.00 86.38 257 VAL A CA 1
ATOM 2045 C C . VAL A 1 257 ? -1.139 -7.022 -30.179 1.00 86.38 257 VAL A C 1
ATOM 2047 O O . VAL A 1 257 ? -2.208 -6.575 -30.602 1.00 86.38 257 VAL A O 1
ATOM 2050 N N . SER A 1 258 ? -0.940 -8.323 -29.995 1.00 88.31 258 SER A N 1
ATOM 2051 C CA . SER A 1 258 ? -1.949 -9.345 -30.254 1.00 88.31 258 SER A CA 1
ATOM 2052 C C . SER A 1 258 ? -2.037 -10.373 -29.139 1.00 88.31 258 SER A C 1
ATOM 2054 O O . SER A 1 258 ? -1.107 -10.547 -28.352 1.00 88.31 258 SER A O 1
ATOM 2056 N N . ASN A 1 259 ? -3.206 -11.018 -29.066 1.00 89.25 259 ASN A N 1
ATOM 2057 C CA . ASN A 1 259 ? -3.507 -12.090 -28.115 1.00 89.25 259 ASN A CA 1
ATOM 2058 C C . ASN A 1 259 ? -3.108 -11.723 -26.677 1.00 89.25 259 ASN A C 1
ATOM 2060 O O . ASN A 1 259 ? -2.446 -12.490 -25.979 1.00 89.25 259 ASN A O 1
ATOM 2064 N N . LEU A 1 260 ? -3.502 -10.515 -26.258 1.00 92.00 260 LEU A N 1
ATOM 2065 C CA . LEU A 1 260 ? -3.161 -9.981 -24.949 1.00 92.00 260 LEU A CA 1
ATOM 2066 C C . LEU A 1 260 ? -3.792 -10.826 -23.847 1.00 92.00 260 LEU A C 1
ATOM 2068 O O . LEU A 1 260 ? -4.995 -11.100 -23.875 1.00 92.00 260 LEU A O 1
ATOM 2072 N N . THR A 1 261 ? -3.007 -11.154 -22.832 1.00 92.56 261 THR A N 1
ATOM 2073 C CA . THR A 1 261 ? -3.502 -11.775 -21.604 1.00 92.56 261 THR A CA 1
ATOM 2074 C C . THR A 1 261 ? -3.120 -10.941 -20.393 1.00 92.56 261 THR A C 1
ATOM 2076 O O . THR A 1 261 ? -1.998 -10.439 -20.322 1.00 92.56 261 THR A O 1
ATOM 2079 N N . PHE A 1 262 ? -4.040 -10.823 -19.440 1.00 92.12 262 PHE A N 1
ATOM 2080 C CA . PHE A 1 262 ? -3.847 -10.113 -18.178 1.00 92.12 262 PHE A CA 1
ATOM 2081 C C . PHE A 1 262 ? -4.073 -11.090 -17.023 1.00 92.12 262 PHE A C 1
ATOM 2083 O O . PHE A 1 262 ? -5.100 -11.768 -16.996 1.00 92.12 262 PHE A O 1
ATOM 2090 N N . ASP A 1 263 ? -3.123 -11.139 -16.096 1.00 91.62 263 ASP A N 1
ATOM 2091 C CA . ASP A 1 263 ? -3.178 -11.874 -14.826 1.00 91.62 263 ASP A CA 1
ATOM 2092 C C . ASP A 1 263 ? -3.010 -10.851 -13.694 1.00 91.62 263 ASP A C 1
ATOM 2094 O O . ASP A 1 263 ? -2.003 -10.133 -13.620 1.00 91.62 263 ASP A O 1
ATOM 2098 N N . PHE A 1 264 ? -4.037 -10.724 -12.862 1.00 89.56 264 PHE A N 1
ATOM 2099 C CA . PHE A 1 264 ? -4.089 -9.850 -11.704 1.00 89.56 264 PHE A CA 1
ATOM 2100 C C . PHE A 1 264 ? -3.980 -10.684 -10.429 1.00 89.56 264 PHE A C 1
ATOM 2102 O O . PHE A 1 264 ? -4.787 -11.563 -10.157 1.00 89.56 264 PHE A O 1
ATOM 2109 N N . GLY A 1 265 ? -3.057 -10.304 -9.552 1.00 85.62 265 GLY A N 1
ATOM 2110 C CA . GLY A 1 265 ? -2.814 -11.039 -8.312 1.00 85.62 265 GLY A CA 1
ATOM 2111 C C . GLY A 1 265 ? -1.668 -12.041 -8.408 1.00 85.62 265 GLY A C 1
ATOM 2112 O O . GLY A 1 265 ? -1.258 -12.526 -7.354 1.00 85.62 265 GLY A O 1
ATOM 2113 N N . ASP A 1 266 ? -1.122 -12.284 -9.609 1.00 79.50 266 ASP A N 1
ATOM 2114 C CA . ASP A 1 266 ? -0.003 -13.212 -9.858 1.00 79.50 266 ASP A CA 1
ATOM 2115 C C . ASP A 1 266 ? -0.297 -14.601 -9.276 1.00 79.50 266 ASP A C 1
ATOM 2117 O O . ASP A 1 266 ? 0.530 -15.224 -8.607 1.00 79.50 266 ASP A O 1
ATOM 2121 N N . ASP A 1 267 ? -1.538 -15.060 -9.464 1.00 85.62 267 ASP A N 1
ATOM 2122 C CA . ASP A 1 267 ? -1.965 -16.393 -9.034 1.00 85.62 267 ASP A CA 1
ATOM 2123 C C . ASP A 1 267 ? -1.665 -17.470 -10.095 1.00 85.62 267 ASP A C 1
ATOM 2125 O O . ASP A 1 267 ? -1.881 -18.664 -9.855 1.00 85.62 267 ASP A O 1
ATOM 2129 N N . GLY A 1 268 ? -1.112 -17.053 -11.242 1.00 87.75 268 GLY A N 1
ATOM 2130 C CA . GLY A 1 268 ? -0.761 -17.897 -12.377 1.00 87.75 268 GLY A CA 1
ATOM 2131 C C . GLY A 1 268 ? -1.944 -18.211 -13.293 1.00 87.75 268 GLY A C 1
ATOM 2132 O O . GLY A 1 268 ? -1.799 -19.028 -14.211 1.00 87.75 268 GLY A O 1
ATOM 2133 N N . THR A 1 269 ? -3.107 -17.607 -13.053 1.00 90.12 269 THR A N 1
ATOM 2134 C CA . THR A 1 269 ? -4.314 -17.760 -13.860 1.00 90.12 269 THR A CA 1
ATOM 2135 C C . THR A 1 269 ? -4.529 -16.509 -14.700 1.00 90.12 269 THR A C 1
ATOM 2137 O O . THR A 1 269 ? -4.631 -15.397 -14.202 1.00 90.12 269 THR A O 1
ATOM 2140 N N . VAL A 1 270 ? -4.667 -16.688 -16.015 1.00 91.19 270 VAL A N 1
ATOM 2141 C CA . VAL A 1 270 ? -5.062 -15.586 -16.898 1.00 91.19 270 VAL A CA 1
ATOM 2142 C C . VAL A 1 270 ? -6.510 -15.192 -16.596 1.00 91.19 270 VAL A C 1
ATOM 2144 O O . VAL A 1 270 ? -7.427 -15.976 -16.850 1.00 91.19 270 VAL A O 1
ATOM 2147 N N . ASP A 1 271 ? -6.723 -13.970 -16.114 1.00 91.38 271 ASP A N 1
ATOM 2148 C CA . ASP A 1 271 ? -8.058 -13.441 -15.822 1.00 91.38 271 ASP A CA 1
ATOM 2149 C C . ASP A 1 271 ? -8.770 -12.910 -17.066 1.00 91.38 271 ASP A C 1
ATOM 2151 O O . ASP A 1 271 ? -9.990 -13.020 -17.204 1.00 91.38 271 ASP A O 1
ATOM 2155 N N . VAL A 1 272 ? -8.017 -12.283 -17.973 1.00 91.25 272 VAL A N 1
ATOM 2156 C CA . VAL A 1 272 ? -8.569 -11.647 -19.173 1.00 91.25 272 VAL A CA 1
ATOM 2157 C C . VAL A 1 272 ? -7.748 -12.041 -20.381 1.00 91.25 272 VAL A C 1
ATOM 2159 O O . VAL A 1 272 ? -6.524 -11.972 -20.365 1.00 91.25 272 VAL A O 1
ATOM 2162 N N . THR A 1 273 ? -8.435 -12.393 -21.465 1.00 91.69 273 THR A N 1
ATOM 2163 C CA . THR A 1 273 ? -7.830 -12.593 -22.782 1.00 91.69 273 THR A CA 1
ATOM 2164 C C . THR A 1 273 ? -8.507 -11.693 -23.807 1.00 91.69 273 THR A C 1
ATOM 2166 O O . THR A 1 273 ? -9.732 -11.688 -23.928 1.00 91.69 273 THR A O 1
ATOM 2169 N N . PHE A 1 274 ? -7.709 -10.961 -24.573 1.00 91.12 274 PHE A N 1
ATOM 2170 C CA . PHE A 1 274 ? -8.124 -10.277 -25.790 1.00 91.12 274 PHE A CA 1
ATOM 2171 C C . PHE A 1 274 ? -7.484 -10.996 -26.975 1.00 91.12 274 PHE A C 1
ATOM 2173 O O . PHE A 1 274 ? -6.270 -10.959 -27.142 1.00 91.12 274 PHE A O 1
ATOM 2180 N N . SER A 1 275 ? -8.290 -11.682 -27.781 1.00 90.81 275 SER A N 1
ATOM 2181 C CA . SER A 1 275 ? -7.805 -12.416 -28.953 1.00 90.81 275 SER A CA 1
ATOM 2182 C C . SER A 1 275 ? -7.746 -11.523 -30.191 1.00 90.81 275 SER A C 1
ATOM 2184 O O . SER A 1 275 ? -8.660 -10.736 -30.441 1.00 90.81 275 SER A O 1
ATOM 2186 N N . GLY A 1 276 ? -6.715 -11.715 -31.012 1.00 89.12 276 GLY A N 1
ATOM 2187 C CA . GLY A 1 276 ? -6.470 -10.919 -32.213 1.00 89.12 276 GLY A CA 1
ATOM 2188 C C . GLY A 1 276 ? -5.595 -9.693 -31.956 1.00 89.12 276 GLY A C 1
ATOM 2189 O O . GLY A 1 276 ? -5.045 -9.518 -30.874 1.00 89.12 276 GLY A O 1
ATOM 2190 N N . GLU A 1 277 ? -5.434 -8.878 -32.993 1.00 89.81 277 GLU A N 1
ATOM 2191 C CA . GLU A 1 277 ? -4.537 -7.720 -33.033 1.00 89.81 277 GLU A CA 1
ATOM 2192 C C . GLU A 1 277 ? -5.256 -6.440 -32.582 1.00 89.81 277 GLU A C 1
ATOM 2194 O O . GLU A 1 277 ? -6.352 -6.148 -33.064 1.00 89.81 277 GLU A O 1
ATOM 2199 N N . LEU A 1 278 ? -4.646 -5.665 -31.684 1.00 87.69 278 LEU A N 1
ATOM 2200 C CA . LEU A 1 278 ? -5.136 -4.358 -31.244 1.00 87.69 278 LEU A CA 1
ATOM 2201 C C . LEU A 1 278 ? -4.549 -3.254 -32.134 1.00 87.69 278 LEU A C 1
ATOM 2203 O O . LEU A 1 278 ? -3.365 -2.951 -32.053 1.00 87.69 278 LEU A O 1
ATOM 2207 N N . ASN A 1 279 ? -5.378 -2.634 -32.967 1.00 85.69 279 ASN A N 1
ATOM 2208 C CA . ASN A 1 279 ? -4.990 -1.653 -33.976 1.00 85.69 279 ASN A CA 1
ATOM 2209 C C . ASN A 1 279 ? -5.928 -0.428 -33.972 1.00 85.69 279 ASN A C 1
ATOM 2211 O O . ASN A 1 279 ? -6.824 -0.290 -33.140 1.00 85.69 279 ASN A O 1
ATOM 2215 N N . SER A 1 280 ? -5.749 0.482 -34.931 1.00 84.06 280 SER A N 1
ATOM 2216 C CA . SER A 1 280 ? -6.527 1.727 -35.030 1.00 84.06 280 SER A CA 1
ATOM 2217 C C . SER A 1 280 ? -8.030 1.537 -35.272 1.00 84.06 280 SER A C 1
ATOM 2219 O O . SER A 1 280 ? -8.800 2.470 -35.056 1.00 84.06 280 SER A O 1
ATOM 2221 N N . THR A 1 281 ? -8.467 0.356 -35.717 1.00 88.31 281 THR A N 1
ATOM 2222 C CA . THR A 1 281 ? -9.884 0.071 -36.003 1.00 88.31 281 THR A CA 1
ATOM 2223 C C . THR A 1 281 ? -10.635 -0.514 -34.812 1.00 88.31 281 THR A C 1
ATOM 2225 O O . THR A 1 281 ? -11.864 -0.461 -34.787 1.00 88.31 281 THR A O 1
ATOM 2228 N N . ASN A 1 282 ? -9.919 -1.053 -33.822 1.00 86.75 282 ASN A N 1
ATOM 2229 C CA . ASN A 1 282 ? -10.501 -1.653 -32.624 1.00 86.75 282 ASN A CA 1
ATOM 2230 C C . ASN A 1 282 ? -9.918 -1.090 -31.315 1.00 86.75 282 ASN A C 1
ATOM 2232 O O . ASN A 1 282 ? -10.235 -1.608 -30.259 1.00 86.75 282 ASN A O 1
ATOM 2236 N N . SER A 1 283 ? -9.124 -0.021 -31.339 1.00 85.31 283 SER A N 1
ATOM 2237 C CA . SER A 1 283 ? -8.664 0.694 -30.140 1.00 85.31 283 SER A CA 1
ATOM 2238 C C . SER A 1 283 ? -9.476 1.985 -29.920 1.00 85.31 283 SER A C 1
ATOM 2240 O O . SER A 1 283 ? -9.764 2.678 -30.900 1.00 85.31 283 SER A O 1
ATOM 2242 N N . PRO A 1 284 ? -9.841 2.360 -28.673 1.00 86.75 284 PRO A N 1
ATOM 2243 C CA . PRO A 1 284 ? -9.549 1.683 -27.403 1.00 86.75 284 PRO A CA 1
ATOM 2244 C C . PRO A 1 284 ? -10.469 0.482 -27.125 1.00 86.75 284 PRO A C 1
ATOM 2246 O O . PRO A 1 284 ? -11.594 0.418 -27.617 1.00 86.75 284 PRO A O 1
ATOM 2249 N N . GLN A 1 285 ? -10.000 -0.443 -26.282 1.00 87.12 285 GLN A N 1
ATOM 2250 C CA . GLN A 1 285 ? -10.790 -1.559 -25.745 1.00 87.12 285 GLN A CA 1
ATOM 2251 C C . GLN A 1 285 ? -11.043 -1.370 -24.249 1.00 87.12 285 GLN A C 1
ATOM 2253 O O . GLN A 1 285 ? -10.155 -0.935 -23.515 1.00 87.12 285 GLN A O 1
ATOM 2258 N N . GLU A 1 286 ? -12.245 -1.729 -23.796 1.00 87.88 286 GLU A N 1
ATOM 2259 C CA . GLU A 1 286 ? -12.594 -1.771 -22.377 1.00 87.88 286 GLU A CA 1
ATOM 2260 C C . GLU A 1 286 ? -12.620 -3.223 -21.896 1.00 87.88 286 GLU A C 1
ATOM 2262 O O . GLU A 1 286 ? -13.262 -4.086 -22.496 1.00 87.88 286 GLU A O 1
ATOM 2267 N N . ILE A 1 287 ? -11.917 -3.488 -20.798 1.00 83.81 287 ILE A N 1
ATOM 2268 C CA . ILE A 1 287 ? -11.831 -4.810 -20.188 1.00 83.81 287 ILE A CA 1
ATOM 2269 C C . ILE A 1 287 ? -12.657 -4.811 -18.905 1.00 83.81 287 ILE A C 1
ATOM 2271 O O . ILE A 1 287 ? -12.413 -4.025 -17.989 1.00 83.81 287 ILE A O 1
ATOM 2275 N N . ASN A 1 288 ? -13.616 -5.731 -18.817 1.00 84.50 288 ASN A N 1
ATOM 2276 C CA . ASN A 1 288 ? -14.411 -5.907 -17.611 1.00 84.50 288 ASN A CA 1
ATOM 2277 C C . ASN A 1 288 ? -13.647 -6.743 -16.571 1.00 84.50 288 ASN A C 1
ATOM 2279 O O . ASN A 1 288 ? -13.499 -7.952 -16.726 1.00 84.50 288 ASN A O 1
ATOM 2283 N N . LEU A 1 289 ? -13.232 -6.097 -15.480 1.00 84.44 289 LEU A N 1
ATOM 2284 C CA . LEU A 1 289 ? -12.478 -6.714 -14.382 1.00 84.44 289 LEU A CA 1
ATOM 2285 C C . LEU A 1 289 ? -13.359 -7.278 -13.250 1.00 84.44 289 LEU A C 1
ATOM 2287 O O . LEU A 1 289 ? -12.845 -7.671 -12.210 1.00 84.44 289 LEU A O 1
ATOM 2291 N N . SER A 1 290 ? -14.687 -7.317 -13.405 1.00 83.06 290 SER A N 1
ATOM 2292 C CA . SER A 1 290 ? -15.605 -7.718 -12.318 1.00 83.06 290 SER A CA 1
ATOM 2293 C C . SER A 1 290 ? -15.478 -9.176 -11.856 1.00 83.06 290 SER A C 1
ATOM 2295 O O . SER A 1 290 ? -15.950 -9.499 -10.767 1.00 83.06 290 SER A O 1
ATOM 2297 N N . PHE A 1 291 ? -14.846 -10.041 -12.653 1.00 82.00 291 PHE A N 1
ATOM 2298 C CA . PHE A 1 291 ? -14.649 -11.464 -12.343 1.00 82.00 291 PHE A CA 1
ATOM 2299 C C . PHE A 1 291 ? -13.228 -11.803 -11.881 1.00 82.00 291 PHE A C 1
ATOM 2301 O O . PHE A 1 291 ? -12.974 -12.946 -11.511 1.00 82.00 291 PHE A O 1
ATOM 2308 N N . VAL A 1 292 ? -12.325 -10.822 -11.904 1.00 85.50 292 VAL A N 1
ATOM 2309 C CA . VAL A 1 292 ? -10.913 -10.988 -11.553 1.00 85.50 292 VAL A CA 1
ATOM 2310 C C . VAL A 1 292 ? -10.782 -11.328 -10.070 1.00 85.50 292 VAL A C 1
ATOM 2312 O O . VAL A 1 292 ? -11.325 -10.621 -9.211 1.00 85.50 292 VAL A O 1
ATOM 2315 N N . ASN A 1 293 ? -10.034 -12.384 -9.753 1.00 83.69 293 ASN A N 1
ATOM 2316 C CA . ASN A 1 293 ? -9.828 -12.820 -8.377 1.00 83.69 293 ASN A CA 1
ATOM 2317 C C . ASN A 1 293 ? -8.479 -12.348 -7.823 1.00 83.69 293 ASN A C 1
ATOM 2319 O O . ASN A 1 293 ? -7.501 -13.078 -7.802 1.00 83.69 293 ASN A O 1
ATOM 2323 N N . ILE A 1 294 ? -8.461 -11.164 -7.219 1.00 84.81 294 ILE A N 1
ATOM 2324 C CA . ILE A 1 294 ? -7.248 -10.612 -6.592 1.00 84.81 294 ILE A CA 1
ATOM 2325 C C . ILE A 1 294 ? -6.949 -11.168 -5.189 1.00 84.81 294 ILE A C 1
ATOM 2327 O O . ILE A 1 294 ? -6.176 -10.566 -4.443 1.00 84.81 294 ILE A O 1
ATOM 2331 N N . SER A 1 295 ? -7.600 -12.258 -4.764 1.00 80.75 295 SER A N 1
ATOM 2332 C CA . SER A 1 295 ? -7.512 -12.715 -3.369 1.00 80.75 295 SER A CA 1
ATOM 2333 C C . SER A 1 295 ? -6.095 -13.095 -2.934 1.00 80.75 295 SER A C 1
ATOM 2335 O O . SER A 1 295 ? -5.728 -12.847 -1.786 1.00 80.75 295 SER A O 1
ATOM 2337 N N . SER A 1 296 ? -5.281 -13.609 -3.858 1.00 79.06 296 SER A N 1
ATOM 2338 C CA . SER A 1 296 ? -3.861 -13.924 -3.654 1.00 79.06 296 SER A CA 1
ATOM 2339 C C . SER A 1 296 ? -3.017 -12.700 -3.271 1.00 79.06 296 SER A C 1
ATOM 2341 O O . SER A 1 296 ? -2.040 -12.833 -2.534 1.00 79.06 296 SER A O 1
ATOM 2343 N N . ALA A 1 297 ? -3.413 -11.495 -3.697 1.00 76.25 297 ALA A N 1
ATOM 2344 C CA . ALA A 1 297 ? -2.717 -10.252 -3.366 1.00 76.25 297 ALA A CA 1
ATOM 2345 C C . ALA A 1 297 ? -2.928 -9.821 -1.900 1.00 76.25 297 ALA A C 1
ATOM 2347 O O . ALA A 1 297 ? -2.163 -9.007 -1.366 1.00 76.25 297 ALA A O 1
ATOM 2348 N N . PHE A 1 298 ? -3.942 -10.366 -1.217 1.00 74.94 298 PHE A N 1
ATOM 2349 C CA . PHE A 1 298 ? -4.215 -10.087 0.192 1.00 74.94 298 PHE A CA 1
ATOM 2350 C C . PHE A 1 298 ? -3.410 -11.020 1.102 1.00 74.94 298 PHE A C 1
ATOM 2352 O O . PHE A 1 298 ? -3.933 -11.968 1.680 1.00 74.94 298 PHE A O 1
ATOM 2359 N N . THR A 1 299 ? -2.114 -10.748 1.252 1.00 66.69 299 THR A N 1
ATOM 2360 C CA . THR A 1 299 ? -1.279 -11.500 2.201 1.00 66.69 299 THR A CA 1
ATOM 2361 C C . THR A 1 299 ? -1.578 -11.102 3.655 1.00 66.69 299 THR A C 1
ATOM 2363 O O . THR A 1 299 ? -1.774 -9.922 3.963 1.00 66.69 299 THR A O 1
ATOM 2366 N N . ASP A 1 300 ? -1.525 -12.071 4.580 1.00 55.09 300 ASP A N 1
ATOM 2367 C CA . ASP A 1 300 ? -1.737 -11.897 6.037 1.00 55.09 300 ASP A CA 1
ATOM 2368 C C . ASP A 1 300 ? -0.774 -10.889 6.707 1.00 55.09 300 ASP A C 1
ATOM 2370 O O . ASP A 1 300 ? -0.899 -10.548 7.890 1.00 55.09 300 ASP A O 1
ATOM 2374 N N . ALA A 1 301 ? 0.232 -10.423 5.964 1.00 53.00 301 ALA A N 1
ATOM 2375 C CA . ALA A 1 301 ? 1.212 -9.440 6.394 1.00 53.00 301 ALA A CA 1
ATOM 2376 C C . ALA A 1 301 ? 0.725 -7.988 6.268 1.00 53.00 301 ALA A C 1
ATOM 2378 O O . ALA A 1 301 ? 1.429 -7.096 6.748 1.00 53.00 301 ALA A O 1
ATOM 2379 N N . ASN A 1 302 ? -0.463 -7.723 5.702 1.00 49.91 302 ASN A N 1
ATOM 2380 C CA . ASN A 1 302 ? -1.076 -6.393 5.774 1.00 49.91 302 ASN A CA 1
ATOM 2381 C C . ASN A 1 302 ? -1.658 -6.166 7.166 1.00 49.91 302 ASN A C 1
ATOM 2383 O O . ASN A 1 302 ? -2.854 -6.217 7.445 1.00 49.91 302 ASN A O 1
ATOM 2387 N N . ARG A 1 303 ? -0.730 -6.015 8.092 1.00 47.06 303 ARG A N 1
ATOM 2388 C CA . ARG A 1 303 ? -1.012 -5.702 9.462 1.00 47.06 303 ARG A CA 1
ATOM 2389 C C . ARG A 1 303 ? -1.060 -4.186 9.554 1.00 47.06 303 ARG A C 1
ATOM 2391 O O . ARG A 1 303 ? -0.091 -3.510 9.216 1.00 47.06 303 ARG A O 1
ATOM 2398 N N . PHE A 1 304 ? -2.096 -3.673 10.208 1.00 49.59 304 PHE A N 1
ATOM 2399 C CA . PHE A 1 304 ? -2.079 -2.383 10.909 1.00 49.59 304 PHE A CA 1
ATOM 2400 C C . PHE A 1 304 ? -0.963 -2.301 11.988 1.00 49.59 304 PHE A C 1
ATOM 2402 O O . PHE A 1 304 ? -1.070 -1.559 12.961 1.00 49.59 304 PHE A O 1
ATOM 2409 N N . THR A 1 305 ? 0.109 -3.094 11.891 1.00 42.66 305 THR A N 1
ATOM 2410 C CA . THR A 1 305 ? 1.244 -3.093 12.805 1.00 42.66 305 THR A CA 1
ATOM 2411 C C . THR A 1 305 ? 2.274 -2.107 12.309 1.00 42.66 305 THR A C 1
ATOM 2413 O O . THR A 1 305 ? 3.325 -2.473 11.795 1.00 42.66 305 THR A O 1
ATOM 2416 N N . ASN A 1 306 ? 1.963 -0.837 12.479 1.00 41.50 306 ASN A N 1
ATOM 2417 C CA . ASN A 1 306 ? 2.888 0.046 13.158 1.00 41.50 306 ASN A CA 1
ATOM 2418 C C . ASN A 1 306 ? 2.093 1.259 13.615 1.00 41.50 306 ASN A C 1
ATOM 2420 O O . ASN A 1 306 ? 1.289 1.796 12.863 1.00 41.50 306 ASN A O 1
ATOM 2424 N N . ASN A 1 307 ? 2.346 1.698 14.846 1.00 45.16 307 ASN A N 1
ATOM 2425 C CA . ASN A 1 307 ? 1.813 2.911 15.479 1.00 45.16 307 ASN A CA 1
ATOM 2426 C C . ASN A 1 307 ? 2.221 4.217 14.752 1.00 45.16 307 ASN A C 1
ATOM 2428 O O . ASN A 1 307 ? 2.374 5.267 15.369 1.00 45.16 307 ASN A O 1
ATOM 2432 N N . SER A 1 308 ? 2.458 4.159 13.445 1.00 42.72 308 SER A N 1
ATOM 2433 C CA . SER A 1 308 ? 2.796 5.276 12.591 1.00 42.72 308 SER A CA 1
ATOM 2434 C C . SER A 1 308 ? 1.546 5.648 11.806 1.00 42.72 308 SER A C 1
ATOM 2436 O O . SER A 1 308 ? 1.028 4.851 11.029 1.00 42.72 308 SER A O 1
ATOM 2438 N N . PHE A 1 309 ? 1.081 6.877 12.006 1.00 51.16 309 PHE A N 1
ATOM 2439 C CA . PHE A 1 309 ? -0.039 7.533 11.322 1.00 51.16 309 PHE A CA 1
ATOM 2440 C C . PHE A 1 309 ? 0.084 7.599 9.779 1.00 51.16 309 PHE A C 1
ATOM 2442 O O . PHE A 1 309 ? -0.690 8.302 9.137 1.00 51.16 309 PHE A O 1
ATOM 2449 N N . THR A 1 310 ? 1.049 6.908 9.170 1.00 47.84 310 THR A N 1
ATOM 2450 C CA . THR A 1 310 ? 1.559 7.233 7.833 1.00 47.84 310 THR A CA 1
ATOM 2451 C C . THR A 1 310 ? 1.404 6.114 6.802 1.00 47.84 310 THR A C 1
ATOM 2453 O O . THR A 1 310 ? 1.708 6.348 5.637 1.00 47.84 310 THR A O 1
ATOM 2456 N N . TYR A 1 311 ? 0.914 4.923 7.162 1.00 45.16 311 TYR A N 1
ATOM 2457 C CA . TYR A 1 311 ? 0.755 3.838 6.186 1.00 45.16 311 TYR A CA 1
ATOM 2458 C C . TYR A 1 311 ? -0.722 3.485 5.969 1.00 45.16 311 TYR A C 1
ATOM 2460 O O . TYR A 1 311 ? -1.332 2.849 6.830 1.00 45.16 311 TYR A O 1
ATOM 2468 N N . PRO A 1 312 ? -1.323 3.916 4.840 1.00 48.69 312 PRO A N 1
ATOM 2469 C CA . PRO A 1 312 ? -2.658 3.483 4.458 1.00 48.69 312 PRO A CA 1
ATOM 2470 C C . PRO A 1 312 ? -2.672 1.971 4.218 1.00 48.69 312 PRO A C 1
ATOM 2472 O O . PRO A 1 312 ? -1.659 1.380 3.845 1.00 48.69 312 PRO A O 1
ATOM 2475 N N . HIS A 1 313 ? -3.835 1.355 4.428 1.00 51.91 313 HIS A N 1
ATOM 2476 C CA . HIS A 1 313 ? -4.085 -0.064 4.185 1.00 51.91 313 HIS A CA 1
ATOM 2477 C C . HIS A 1 313 ? -4.061 -0.342 2.672 1.00 51.91 313 HIS A C 1
ATOM 2479 O O . HIS A 1 313 ? -5.094 -0.459 2.017 1.00 51.91 313 HIS A O 1
ATOM 2485 N N . LEU A 1 314 ? -2.860 -0.347 2.097 1.00 58.53 314 LEU A N 1
ATOM 2486 C CA . LEU A 1 314 ? -2.618 -0.523 0.673 1.00 58.53 314 LEU A CA 1
ATOM 2487 C C . LEU A 1 314 ? -2.211 -1.966 0.414 1.00 58.53 314 LEU A C 1
ATOM 2489 O O . LEU A 1 314 ? -1.270 -2.471 1.024 1.00 58.53 314 LEU A O 1
ATOM 2493 N N . TYR A 1 315 ? -2.892 -2.605 -0.528 1.00 66.00 315 TYR A N 1
ATOM 2494 C CA . TYR A 1 315 ? -2.423 -3.840 -1.136 1.00 66.00 315 TYR A CA 1
ATOM 2495 C C . TYR A 1 315 ? -1.863 -3.502 -2.510 1.00 66.00 315 TYR A C 1
ATOM 2497 O O . TYR A 1 315 ? -2.523 -2.840 -3.312 1.00 66.00 315 TYR A O 1
ATOM 2505 N N . LYS A 1 316 ? -0.627 -3.928 -2.771 1.00 72.50 316 LYS A N 1
ATOM 2506 C CA . LYS A 1 316 ? -0.098 -3.941 -4.133 1.00 72.50 316 LYS A CA 1
ATOM 2507 C C . LYS A 1 316 ? -0.693 -5.165 -4.811 1.00 72.50 316 LYS A C 1
ATOM 2509 O O . LYS A 1 316 ? -0.448 -6.270 -4.345 1.00 72.50 316 LYS A O 1
ATOM 2514 N N . ILE A 1 317 ? -1.478 -4.950 -5.859 1.00 80.00 317 ILE A N 1
ATOM 2515 C CA . ILE A 1 317 ? -2.008 -6.022 -6.699 1.00 80.00 317 ILE A CA 1
ATOM 2516 C C . ILE A 1 317 ? -1.011 -6.191 -7.849 1.00 80.00 317 ILE A C 1
ATOM 2518 O O . ILE A 1 317 ? -0.855 -5.247 -8.630 1.00 80.00 317 ILE A O 1
ATOM 2522 N N . PRO A 1 318 ? -0.282 -7.316 -7.928 1.00 83.38 318 PRO A N 1
ATOM 2523 C CA . PRO A 1 318 ? 0.548 -7.620 -9.086 1.00 83.38 318 PRO A CA 1
ATOM 2524 C C . PRO A 1 318 ? -0.295 -7.639 -10.363 1.00 83.38 318 PRO A C 1
ATOM 2526 O O . PRO A 1 318 ? -1.444 -8.077 -10.335 1.00 83.38 318 PRO A O 1
ATOM 2529 N N . LEU A 1 319 ? 0.272 -7.159 -11.465 1.00 88.56 319 LEU A N 1
ATOM 2530 C CA . LEU A 1 319 ? -0.339 -7.236 -12.787 1.00 88.56 319 LEU A CA 1
ATOM 2531 C C . LEU A 1 319 ? 0.714 -7.717 -13.775 1.00 88.56 319 LEU A C 1
ATOM 2533 O O . LEU A 1 319 ? 1.705 -7.022 -14.012 1.00 88.56 319 LEU A O 1
ATOM 2537 N N . SER A 1 320 ? 0.461 -8.878 -14.358 1.00 90.19 320 SER A N 1
ATOM 2538 C CA . SER A 1 320 ? 1.253 -9.465 -15.429 1.00 90.19 320 SER A CA 1
ATOM 2539 C C . SER A 1 320 ? 0.477 -9.334 -16.737 1.00 90.19 320 SER A C 1
ATOM 2541 O O . SER A 1 320 ? -0.680 -9.740 -16.831 1.00 90.19 320 SER A O 1
ATOM 2543 N N . ILE A 1 321 ? 1.106 -8.734 -17.749 1.00 90.81 321 ILE A N 1
ATOM 2544 C CA . ILE A 1 321 ? 0.529 -8.564 -19.088 1.00 90.81 321 ILE A CA 1
ATOM 2545 C C . ILE A 1 321 ? 1.443 -9.257 -20.084 1.00 90.81 321 ILE A C 1
ATOM 2547 O O . ILE A 1 321 ? 2.653 -9.024 -20.090 1.00 90.81 321 ILE A O 1
ATOM 2551 N N . TYR A 1 322 ? 0.857 -10.082 -20.939 1.00 90.56 322 TYR A N 1
ATOM 2552 C CA . TYR A 1 322 ? 1.564 -10.785 -21.998 1.00 90.56 322 TYR A CA 1
ATOM 2553 C C . TYR A 1 322 ? 0.921 -10.496 -23.356 1.00 90.56 322 TYR A C 1
ATOM 2555 O O . TYR A 1 322 ? -0.286 -10.297 -23.447 1.00 90.56 322 TYR A O 1
ATOM 2563 N N . SER A 1 323 ? 1.759 -10.453 -24.391 1.00 89.12 323 SER A N 1
ATOM 2564 C CA . SER A 1 323 ? 1.420 -10.306 -25.809 1.00 89.12 323 SER A CA 1
ATOM 2565 C C . SER A 1 323 ? 2.288 -11.292 -26.580 1.00 89.12 323 SER A C 1
ATOM 2567 O O . SER A 1 323 ? 3.479 -11.421 -26.269 1.00 89.12 323 SER A O 1
ATOM 2569 N N . ASP A 1 324 ? 1.730 -11.958 -27.586 1.00 83.62 324 ASP A N 1
ATOM 2570 C CA . ASP A 1 324 ? 2.505 -12.848 -28.458 1.00 83.62 324 ASP A CA 1
ATOM 2571 C C . ASP A 1 324 ? 3.159 -12.117 -29.641 1.00 83.62 324 ASP A C 1
ATOM 2573 O O . ASP A 1 324 ? 4.083 -12.649 -30.260 1.00 83.62 324 ASP A O 1
ATOM 2577 N N . SER A 1 325 ? 2.753 -10.872 -29.900 1.00 79.75 325 SER A N 1
ATOM 2578 C CA . SER A 1 325 ? 3.395 -9.968 -30.853 1.00 79.75 325 SER A CA 1
ATOM 2579 C C . SER A 1 325 ? 4.025 -8.746 -30.178 1.00 79.75 325 SER A C 1
ATOM 2581 O O . SER A 1 325 ? 3.762 -8.415 -29.016 1.00 79.75 325 SER A O 1
ATOM 2583 N N . ARG A 1 326 ? 4.858 -8.044 -30.951 1.00 71.31 326 ARG A N 1
ATOM 2584 C CA . ARG A 1 326 ? 5.439 -6.745 -30.597 1.00 71.31 326 ARG A CA 1
ATOM 2585 C C . ARG A 1 326 ? 4.418 -5.614 -30.760 1.00 71.31 326 ARG A C 1
ATOM 2587 O O . ARG A 1 326 ? 3.659 -5.598 -31.723 1.00 71.31 326 ARG A O 1
ATOM 2594 N N . GLY A 1 327 ? 4.472 -4.621 -29.878 1.00 74.25 327 GLY A N 1
ATOM 2595 C CA . GLY A 1 327 ? 3.722 -3.378 -30.037 1.00 74.25 327 GLY A CA 1
ATOM 2596 C C . GLY A 1 327 ? 3.699 -2.519 -28.782 1.00 74.25 327 GLY A C 1
ATOM 2597 O O . GLY A 1 327 ? 4.311 -2.862 -27.770 1.00 74.25 327 GLY A O 1
ATOM 2598 N N . ILE A 1 328 ? 2.991 -1.391 -28.854 1.00 77.12 328 ILE A N 1
ATOM 2599 C CA . ILE A 1 328 ? 2.816 -0.470 -27.727 1.00 77.12 328 ILE A CA 1
ATOM 2600 C C . ILE A 1 328 ? 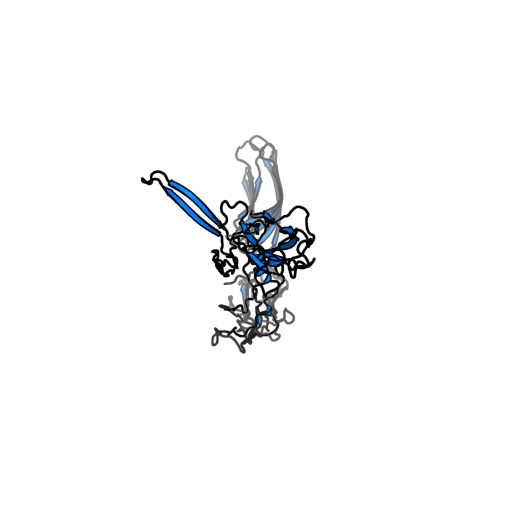1.412 -0.655 -27.151 1.00 77.12 328 ILE A C 1
ATOM 2602 O O . ILE A 1 328 ? 0.416 -0.423 -27.833 1.00 77.12 328 ILE A O 1
ATOM 2606 N N . LEU A 1 329 ? 1.333 -1.031 -25.873 1.00 82.50 329 LEU A N 1
ATOM 2607 C CA . LEU A 1 329 ? 0.085 -1.040 -25.115 1.00 82.50 329 LEU A CA 1
ATOM 2608 C C . LEU A 1 329 ? 0.036 0.184 -24.195 1.00 82.50 329 LEU A C 1
ATOM 2610 O O . LEU A 1 329 ? 0.812 0.289 -23.246 1.00 82.50 329 LEU A O 1
ATOM 2614 N N . GLN A 1 330 ? -0.897 1.100 -24.453 1.00 83.31 330 GLN A N 1
ATOM 2615 C CA . GLN A 1 330 ? -1.160 2.240 -23.578 1.00 83.31 330 GLN A CA 1
ATOM 2616 C C . GLN A 1 330 ? -2.387 1.964 -22.702 1.00 83.31 330 GLN A C 1
ATOM 2618 O O . GLN A 1 330 ? -3.496 1.807 -23.207 1.00 83.31 330 GLN A O 1
ATOM 2623 N N . ILE A 1 331 ? -2.199 1.956 -21.381 1.00 84.94 331 ILE A N 1
ATOM 2624 C CA . ILE A 1 331 ? -3.280 1.780 -20.403 1.00 84.94 331 ILE A CA 1
ATOM 2625 C C . ILE A 1 331 ? -3.657 3.154 -19.849 1.00 84.94 331 ILE A C 1
ATOM 2627 O O . ILE A 1 331 ? -2.881 3.773 -19.124 1.00 84.94 331 ILE A O 1
ATOM 2631 N N . SER A 1 332 ? -4.843 3.650 -20.201 1.00 82.88 332 SER A N 1
ATOM 2632 C CA . SER A 1 332 ? -5.317 4.972 -19.767 1.00 82.88 332 SER A CA 1
ATOM 2633 C C . SER A 1 332 ? -5.766 5.000 -18.307 1.00 82.88 332 SER A C 1
ATOM 2635 O O . SER A 1 332 ? -5.610 6.013 -17.628 1.00 82.88 332 SER A O 1
ATOM 2637 N N . SER A 1 333 ? -6.356 3.906 -17.826 1.00 82.00 333 SER A N 1
ATOM 2638 C CA . SER A 1 333 ? -6.850 3.771 -16.458 1.00 82.00 333 SER A CA 1
ATOM 2639 C C . SER A 1 333 ? -7.099 2.303 -16.111 1.00 82.00 333 SER A C 1
ATOM 2641 O O . SER A 1 333 ? -7.395 1.485 -16.977 1.00 82.00 333 SER A O 1
ATOM 2643 N N . ILE A 1 334 ? -7.002 1.983 -14.820 1.00 79.31 334 ILE A N 1
ATOM 2644 C CA . ILE A 1 334 ? -7.456 0.718 -14.238 1.00 79.31 334 ILE A CA 1
ATOM 2645 C C . ILE A 1 334 ? -8.371 1.098 -13.079 1.00 79.31 334 ILE A C 1
ATOM 2647 O O . ILE A 1 334 ? -7.929 1.754 -12.135 1.00 79.31 334 ILE A O 1
ATOM 2651 N N . ASN A 1 335 ? -9.649 0.734 -13.162 1.00 73.88 335 ASN A N 1
ATOM 2652 C CA . ASN A 1 335 ? -10.608 0.985 -12.093 1.00 73.88 335 ASN A CA 1
ATOM 2653 C C . ASN A 1 335 ? -10.942 -0.331 -11.392 1.00 73.88 335 ASN A C 1
ATOM 2655 O O . ASN A 1 335 ? -11.670 -1.161 -11.933 1.00 73.88 335 ASN A O 1
ATOM 2659 N N . LEU A 1 336 ? -10.400 -0.515 -10.190 1.00 68.44 336 LEU A N 1
ATOM 2660 C CA . LEU A 1 336 ? -10.643 -1.692 -9.371 1.00 68.44 336 LEU A CA 1
ATOM 2661 C C . LEU A 1 336 ? -11.422 -1.282 -8.123 1.00 68.44 336 LEU A C 1
ATOM 2663 O O . LEU A 1 336 ? -10.941 -0.510 -7.295 1.00 68.44 336 LEU A O 1
ATOM 2667 N N . THR A 1 337 ? -12.642 -1.801 -7.995 1.00 63.31 337 THR A N 1
ATOM 2668 C CA . THR A 1 337 ? -13.489 -1.582 -6.818 1.00 63.31 337 THR A CA 1
ATOM 2669 C C . THR A 1 337 ? -13.500 -2.849 -5.972 1.00 63.31 337 THR A C 1
ATOM 2671 O O . THR A 1 337 ? -14.024 -3.874 -6.400 1.00 63.31 337 THR A O 1
ATOM 2674 N N . TYR A 1 338 ? -12.946 -2.778 -4.761 1.00 63.44 338 TYR A N 1
ATOM 2675 C CA . TYR A 1 338 ? -13.024 -3.851 -3.771 1.00 63.44 338 TYR A CA 1
ATOM 2676 C C . TYR A 1 338 ? -14.060 -3.503 -2.699 1.00 63.44 338 TYR A C 1
ATOM 2678 O O . TYR A 1 338 ? -13.959 -2.468 -2.041 1.00 63.44 338 TYR A O 1
ATOM 2686 N N . ASN A 1 339 ? -15.041 -4.387 -2.513 1.00 65.94 339 ASN A N 1
ATOM 2687 C CA . ASN A 1 339 ? -16.059 -4.276 -1.472 1.00 65.94 339 ASN A CA 1
ATOM 2688 C C . ASN A 1 339 ? -15.708 -5.236 -0.324 1.00 65.94 339 ASN A C 1
ATOM 2690 O O . ASN A 1 339 ? -16.008 -6.427 -0.438 1.00 65.94 339 ASN A O 1
ATOM 2694 N N . PRO A 1 340 ? -15.079 -4.769 0.772 1.00 58.66 340 PRO A N 1
ATOM 2695 C CA . PRO A 1 340 ? -14.716 -5.645 1.881 1.00 58.66 340 PRO A CA 1
ATOM 2696 C C . PRO A 1 340 ? -15.965 -6.273 2.513 1.00 58.66 340 PRO A C 1
ATOM 2698 O O . PRO A 1 340 ? -16.793 -5.574 3.096 1.00 58.66 340 PRO A O 1
ATOM 2701 N N . ASN A 1 341 ? -16.103 -7.597 2.403 1.00 47.81 341 ASN A N 1
ATOM 2702 C CA . ASN A 1 341 ? -17.201 -8.363 2.993 1.00 47.81 341 ASN A CA 1
ATOM 2703 C C . ASN A 1 341 ? -16.769 -9.821 3.267 1.00 47.81 341 ASN A C 1
ATOM 2705 O O . ASN A 1 341 ? -16.326 -10.482 2.327 1.00 47.81 341 ASN A O 1
ATOM 2709 N N . PRO A 1 342 ? -16.933 -10.363 4.492 1.00 48.38 342 PRO A N 1
ATOM 2710 C CA . PRO A 1 342 ? -17.430 -9.710 5.705 1.00 48.38 342 PRO A CA 1
ATOM 2711 C C . PRO A 1 342 ? -16.373 -8.836 6.388 1.00 48.38 342 PRO A C 1
ATOM 2713 O O . PRO A 1 342 ? -15.192 -9.165 6.432 1.00 48.38 342 PRO A O 1
ATOM 2716 N N . VAL A 1 343 ? -16.817 -7.738 7.001 1.00 55.47 343 VAL A N 1
ATOM 2717 C CA . VAL A 1 343 ? -15.997 -6.997 7.966 1.00 55.47 343 VAL A CA 1
ATOM 2718 C C . VAL A 1 343 ? -16.125 -7.700 9.317 1.00 55.47 343 VAL A C 1
ATOM 2720 O O . VAL A 1 343 ? -17.136 -7.553 10.002 1.00 55.47 343 VAL A O 1
ATOM 2723 N N . SER A 1 344 ? -15.121 -8.489 9.706 1.00 53.41 344 SER A N 1
ATOM 2724 C CA . SER A 1 344 ? -15.073 -9.084 11.045 1.00 53.41 344 SER A CA 1
ATOM 2725 C C . SER A 1 344 ? -14.335 -8.159 12.008 1.00 53.41 344 SER A C 1
ATOM 2727 O O . SER A 1 344 ? -13.158 -7.856 11.809 1.00 53.41 344 SER A O 1
ATOM 2729 N N . LEU A 1 345 ? -15.003 -7.739 13.077 1.00 57.91 345 LEU A N 1
ATOM 2730 C CA . LEU A 1 345 ? -14.364 -7.003 14.162 1.00 57.91 345 LEU A CA 1
ATOM 2731 C C . LEU A 1 345 ? -13.837 -7.993 15.206 1.00 57.91 345 LEU A C 1
ATOM 2733 O O . LEU A 1 345 ? -14.538 -8.932 15.582 1.00 57.91 345 LEU A O 1
ATOM 2737 N N . ASN A 1 346 ? -12.612 -7.786 15.693 1.00 54.72 346 ASN A N 1
ATOM 2738 C CA . ASN A 1 346 ? -12.035 -8.630 16.737 1.00 54.72 346 ASN A CA 1
ATOM 2739 C C . ASN A 1 346 ? -12.802 -8.431 18.055 1.00 54.72 346 ASN A C 1
ATOM 2741 O O . ASN A 1 346 ? -12.620 -7.437 18.763 1.00 54.72 346 ASN A O 1
ATOM 2745 N N . THR A 1 347 ? -13.660 -9.395 18.385 1.00 60.41 347 THR A N 1
ATOM 2746 C CA . THR A 1 347 ? -14.518 -9.363 19.574 1.00 60.41 347 THR A CA 1
ATOM 2747 C C . THR A 1 347 ? -13.714 -9.303 20.865 1.00 60.41 347 THR A C 1
ATOM 2749 O O . THR A 1 347 ? -14.159 -8.671 21.814 1.00 60.41 347 THR A O 1
ATOM 2752 N N . THR A 1 348 ? -12.519 -9.897 20.909 1.00 61.22 348 THR A N 1
ATOM 2753 C CA . THR A 1 348 ? -11.644 -9.894 22.090 1.00 61.22 348 THR A CA 1
ATOM 2754 C C . THR A 1 348 ? -11.073 -8.506 22.363 1.00 61.22 348 THR A C 1
ATOM 2756 O O . THR A 1 348 ? -11.020 -8.087 23.515 1.00 61.22 348 THR A O 1
ATOM 2759 N N . THR A 1 349 ? -10.695 -7.760 21.320 1.00 57.62 349 THR A N 1
ATOM 2760 C CA . THR A 1 349 ? -10.255 -6.361 21.455 1.00 57.62 349 THR A CA 1
ATOM 2761 C C . THR A 1 349 ? -11.396 -5.482 21.956 1.00 57.62 349 THR A C 1
ATOM 2763 O O . THR A 1 349 ? -11.203 -4.705 22.887 1.00 57.62 349 THR A O 1
ATOM 2766 N N . ILE A 1 350 ? -12.598 -5.666 21.401 1.00 59.81 350 ILE A N 1
ATOM 2767 C CA . ILE A 1 350 ? -13.807 -4.964 21.848 1.00 59.81 350 ILE A CA 1
ATOM 2768 C C . ILE A 1 350 ? -14.104 -5.294 23.320 1.00 59.81 350 ILE A C 1
ATOM 2770 O O . ILE A 1 350 ? -14.270 -4.386 24.127 1.00 59.81 350 ILE A O 1
ATOM 2774 N N . LEU A 1 351 ? -14.099 -6.575 23.699 1.00 59.47 351 LEU A N 1
ATOM 2775 C CA . LEU A 1 351 ? -14.299 -7.030 25.081 1.00 59.47 351 LEU A CA 1
ATOM 2776 C C . LEU A 1 351 ? -13.237 -6.479 26.038 1.00 59.47 351 LEU A C 1
ATOM 2778 O O . LEU A 1 351 ? -13.578 -6.058 27.140 1.00 59.47 351 LEU A O 1
ATOM 2782 N N . GLY A 1 352 ? -11.969 -6.441 25.627 1.00 59.88 352 GLY A N 1
ATOM 2783 C CA . GLY A 1 352 ? -10.879 -5.866 26.415 1.00 59.88 352 GLY A CA 1
ATOM 2784 C C . GLY A 1 352 ? -11.097 -4.381 26.704 1.00 59.88 352 GLY A C 1
ATOM 2785 O O . GLY A 1 352 ? -10.998 -3.957 27.854 1.00 59.88 352 GLY A O 1
ATOM 2786 N N . THR A 1 353 ? -11.466 -3.596 25.689 1.00 55.56 353 THR A N 1
ATOM 2787 C CA . THR A 1 353 ? -11.766 -2.164 25.848 1.00 55.56 353 THR A CA 1
ATOM 2788 C C . THR A 1 353 ? -13.022 -1.919 26.683 1.00 55.56 353 THR A C 1
ATOM 2790 O O . THR A 1 353 ? -13.011 -1.044 27.544 1.00 55.56 353 THR A O 1
ATOM 2793 N N . LEU A 1 354 ? -14.080 -2.714 26.489 1.00 56.31 354 LEU A N 1
ATOM 2794 C CA . LEU A 1 354 ? -15.288 -2.627 27.310 1.00 56.31 354 LEU A CA 1
ATOM 2795 C C . LEU A 1 354 ? -14.955 -2.953 28.774 1.00 56.31 354 LEU A C 1
ATOM 2797 O O . LEU A 1 354 ? -15.138 -2.105 29.640 1.00 56.31 354 LEU A O 1
ATOM 2801 N N . SER A 1 355 ? -14.359 -4.115 29.051 1.00 56.25 355 SER A N 1
ATOM 2802 C CA . SER A 1 355 ? -14.062 -4.595 30.415 1.00 56.25 355 SER A CA 1
ATOM 2803 C C . SER A 1 355 ? -13.123 -3.707 31.251 1.00 56.25 355 SER A C 1
ATOM 2805 O O . SER A 1 355 ? -13.033 -3.902 32.462 1.00 56.25 355 SER A O 1
ATOM 2807 N N . SER A 1 356 ? -12.437 -2.739 30.636 1.00 53.56 356 SER A N 1
ATOM 2808 C CA . SER A 1 356 ? -11.454 -1.856 31.281 1.00 53.56 356 SER A CA 1
ATOM 2809 C C . SER A 1 356 ? -11.892 -0.391 31.407 1.00 53.56 356 SER A C 1
ATOM 2811 O O . SER A 1 356 ? -11.175 0.407 32.016 1.00 53.56 356 SER A O 1
ATOM 2813 N N . SER A 1 357 ? -13.059 -0.008 30.882 1.00 49.56 357 SER A N 1
ATOM 2814 C CA . SER A 1 357 ? -13.540 1.373 30.973 1.00 49.56 357 SER A CA 1
ATOM 2815 C C . SER A 1 357 ? -14.222 1.630 32.314 1.00 49.56 357 SER A C 1
ATOM 2817 O O . SER A 1 357 ? -15.310 1.140 32.582 1.00 49.56 357 SER A O 1
ATOM 2819 N N . ILE A 1 358 ? -13.556 2.416 33.159 1.00 49.62 358 ILE A N 1
ATOM 2820 C CA . ILE A 1 358 ? -14.090 2.935 34.430 1.00 49.62 358 ILE A CA 1
ATOM 2821 C C . ILE A 1 358 ? -14.631 4.366 34.308 1.00 49.62 358 ILE A C 1
ATOM 2823 O O . ILE A 1 358 ? -15.129 4.898 35.289 1.00 49.62 358 ILE A O 1
ATOM 2827 N N . ASN A 1 359 ? -14.518 4.986 33.130 1.00 47.56 359 ASN A N 1
ATOM 2828 C CA . ASN A 1 359 ? -15.083 6.281 32.745 1.00 47.56 359 ASN A CA 1
ATOM 2829 C C . ASN A 1 359 ? -14.989 6.397 31.213 1.00 47.56 359 ASN A C 1
ATOM 2831 O O . ASN A 1 359 ? -14.003 5.919 30.647 1.00 47.56 359 ASN A O 1
ATOM 2835 N N . ASP A 1 360 ? -16.007 6.996 30.583 1.00 47.34 360 ASP A N 1
ATOM 2836 C CA . ASP A 1 360 ? -16.136 7.359 29.156 1.00 47.34 360 ASP A CA 1
ATOM 2837 C C . ASP A 1 360 ? -14.983 6.877 28.248 1.00 47.34 360 ASP A C 1
ATOM 2839 O O . ASP A 1 360 ? -13.943 7.530 28.116 1.00 47.34 360 ASP A O 1
ATOM 2843 N N . THR A 1 361 ? -15.149 5.719 27.601 1.00 47.03 361 THR A N 1
ATOM 2844 C CA . THR A 1 361 ? -14.209 5.277 26.561 1.00 47.03 361 THR A CA 1
ATOM 2845 C C . THR A 1 361 ? -14.706 5.688 25.188 1.00 47.03 361 THR A C 1
ATOM 2847 O O . THR A 1 361 ? -15.691 5.177 24.661 1.00 47.03 361 THR A O 1
ATOM 2850 N N . LEU A 1 362 ? -13.964 6.599 24.566 1.00 45.72 362 LEU A N 1
ATOM 2851 C CA . LEU A 1 362 ? -14.151 6.947 23.168 1.00 45.72 362 LEU A CA 1
ATOM 2852 C C . LEU A 1 362 ? -13.630 5.806 22.279 1.00 45.72 362 LEU A C 1
ATOM 2854 O O . LEU A 1 362 ? -12.421 5.634 22.116 1.00 45.72 362 LEU A O 1
ATOM 2858 N N . PHE A 1 363 ? -14.542 5.039 21.684 1.00 50.28 363 PHE A N 1
ATOM 2859 C CA . PHE A 1 363 ? -14.215 3.973 20.738 1.00 50.28 363 PHE A CA 1
ATOM 2860 C C . PHE A 1 363 ? -13.945 4.560 19.344 1.00 50.28 363 PHE A C 1
ATOM 2862 O O . PHE A 1 363 ? -14.865 4.993 18.652 1.00 50.28 363 PHE A O 1
ATOM 2869 N N . ARG A 1 364 ? -12.673 4.593 18.923 1.00 48.06 364 ARG A N 1
ATOM 2870 C CA . ARG A 1 364 ? -12.280 4.998 17.563 1.00 48.06 364 ARG A CA 1
ATOM 2871 C C . ARG A 1 364 ? -11.823 3.781 16.769 1.00 48.06 364 ARG A C 1
ATOM 2873 O O . ARG A 1 364 ? -10.765 3.232 17.058 1.00 48.06 364 ARG A O 1
ATOM 2880 N N . ILE A 1 365 ? -12.572 3.415 15.730 1.00 48.28 365 ILE A N 1
ATOM 2881 C CA . ILE A 1 365 ? -12.050 2.574 14.645 1.00 48.28 365 ILE A CA 1
ATOM 2882 C C . ILE A 1 365 ? -11.521 3.524 13.564 1.00 48.28 365 ILE A C 1
ATOM 2884 O O . ILE A 1 365 ? -12.330 4.210 12.931 1.00 48.28 365 ILE A O 1
ATOM 2888 N N . PRO A 1 366 ? -10.198 3.620 13.352 1.00 46.62 366 PRO A N 1
ATOM 2889 C CA . PRO A 1 366 ? -9.663 4.382 12.237 1.00 46.62 366 PRO A CA 1
ATOM 2890 C C . PRO A 1 366 ? -9.917 3.625 10.928 1.00 46.62 366 PRO A C 1
ATOM 2892 O O . PRO A 1 366 ? -9.421 2.517 10.738 1.00 46.62 366 PRO A O 1
ATOM 2895 N N . ILE A 1 367 ? -10.667 4.234 10.012 1.00 42.47 367 ILE A N 1
ATOM 2896 C CA . ILE A 1 367 ? -10.727 3.841 8.604 1.00 42.47 367 ILE A CA 1
ATOM 2897 C C . ILE A 1 367 ? -10.085 4.992 7.823 1.00 42.47 367 ILE A C 1
ATOM 2899 O O . ILE A 1 367 ? -10.538 6.135 7.876 1.00 42.47 367 ILE A O 1
ATOM 2903 N N . ALA A 1 368 ? -8.972 4.729 7.146 1.00 44.88 368 ALA A N 1
ATOM 2904 C CA . ALA A 1 368 ? -8.305 5.740 6.332 1.00 44.88 368 ALA A CA 1
ATOM 2905 C C . ALA A 1 368 ? -8.838 5.676 4.895 1.00 44.88 368 ALA A C 1
ATOM 2907 O O . ALA A 1 368 ? -8.812 4.613 4.278 1.00 44.88 368 ALA A O 1
ATOM 2908 N N . ALA A 1 369 ? -9.297 6.808 4.357 1.00 39.34 369 ALA A N 1
ATOM 2909 C CA . ALA A 1 369 ? -9.517 6.967 2.921 1.00 39.34 369 ALA A CA 1
ATOM 2910 C C . ALA A 1 369 ? -8.176 7.308 2.251 1.00 39.34 369 ALA A C 1
ATOM 2912 O O . ALA A 1 369 ? -7.448 8.190 2.707 1.00 39.34 369 ALA A O 1
ATOM 2913 N N . SER A 1 370 ? -7.827 6.586 1.189 1.00 44.06 370 SER A N 1
ATOM 2914 C CA . SER A 1 370 ? -6.479 6.503 0.609 1.00 44.06 370 SER A CA 1
ATOM 2915 C C . SER A 1 370 ? -6.019 7.720 -0.211 1.00 44.06 370 SER A C 1
ATOM 2917 O O . SER A 1 370 ? -5.116 7.594 -1.031 1.00 44.06 370 SER A O 1
ATOM 2919 N N . ASN A 1 371 ? -6.613 8.899 -0.043 1.00 41.34 371 ASN A N 1
ATOM 2920 C CA . ASN A 1 371 ? -6.403 10.010 -0.977 1.00 41.34 371 ASN A CA 1
ATOM 2921 C C . ASN A 1 371 ? -6.573 11.420 -0.391 1.00 41.34 371 ASN A C 1
ATOM 2923 O O . ASN A 1 371 ? -6.608 12.387 -1.147 1.00 41.34 371 ASN A O 1
ATOM 2927 N N . SER A 1 372 ? -6.607 11.579 0.934 1.00 40.88 372 SER A N 1
ATOM 2928 C CA . SER A 1 372 ? -6.646 12.909 1.546 1.00 40.88 372 SER A CA 1
ATOM 2929 C C . SER A 1 372 ? -5.387 13.187 2.366 1.00 40.88 372 SER A C 1
ATOM 2931 O O . SER A 1 372 ? -5.207 12.652 3.456 1.00 40.88 372 SER A O 1
ATOM 2933 N N . SER A 1 373 ? -4.551 14.105 1.876 1.00 42.12 373 SER A N 1
ATOM 2934 C CA . SER A 1 373 ? -3.506 14.799 2.649 1.00 42.12 373 SER A CA 1
ATOM 2935 C C . SER A 1 373 ? -4.074 15.678 3.778 1.00 42.12 373 SER A C 1
ATOM 2937 O O . SER A 1 373 ? -3.327 16.301 4.529 1.00 42.12 373 SER A O 1
ATOM 2939 N N . VAL A 1 374 ? -5.400 15.706 3.933 1.00 41.47 374 VAL A N 1
ATOM 2940 C CA . VAL A 1 374 ? -6.127 16.363 5.016 1.00 41.47 374 VAL A CA 1
ATOM 2941 C C . VAL A 1 374 ? -6.767 15.266 5.864 1.00 41.47 374 VAL A C 1
ATOM 2943 O O . VAL A 1 374 ? -7.677 14.586 5.395 1.00 41.47 374 VAL A O 1
ATOM 2946 N N . GLY A 1 375 ? -6.267 15.054 7.083 1.00 38.75 375 GLY A N 1
ATOM 2947 C CA . GLY A 1 375 ? -6.629 13.955 7.990 1.00 38.75 375 GLY A CA 1
ATOM 2948 C C . GLY A 1 375 ? -8.116 13.862 8.350 1.00 38.75 375 GLY A C 1
ATOM 2949 O O . GLY A 1 375 ? -8.520 14.147 9.475 1.00 38.75 375 GLY A O 1
ATOM 2950 N N . THR A 1 376 ? -8.935 13.413 7.410 1.00 39.50 376 THR A N 1
ATOM 2951 C CA . THR A 1 376 ? -10.308 12.982 7.631 1.00 39.50 376 THR A CA 1
ATOM 2952 C C . THR A 1 376 ? -10.265 11.475 7.791 1.00 39.50 376 THR A C 1
ATOM 2954 O O . THR A 1 376 ? -10.435 10.706 6.852 1.00 39.50 376 THR A O 1
ATOM 2957 N N . ASN A 1 377 ? -9.982 11.049 9.021 1.00 42.25 377 ASN A N 1
ATOM 2958 C CA . ASN A 1 377 ? -10.265 9.684 9.434 1.00 42.25 377 ASN A CA 1
ATOM 2959 C C . ASN A 1 377 ? -11.754 9.444 9.164 1.00 42.25 377 ASN A C 1
ATOM 2961 O O . ASN A 1 377 ? -12.597 10.074 9.816 1.00 42.25 377 ASN A O 1
ATOM 2965 N N . ALA A 1 378 ? -12.089 8.545 8.236 1.00 39.97 378 ALA A N 1
ATOM 2966 C CA . ALA A 1 378 ? -13.401 7.929 8.262 1.00 39.97 378 ALA A CA 1
ATOM 2967 C C . ALA A 1 378 ? -13.443 7.172 9.592 1.00 39.97 378 ALA A C 1
ATOM 2969 O O . ALA A 1 378 ? -12.759 6.180 9.818 1.00 39.97 378 ALA A O 1
ATOM 2970 N N . SER A 1 379 ? -14.125 7.760 10.559 1.00 43.12 379 SER A N 1
ATOM 2971 C CA . SER A 1 379 ? -14.246 7.216 11.899 1.00 43.12 379 SER A CA 1
ATOM 2972 C C . SER A 1 379 ? -15.685 6.785 12.044 1.00 43.12 379 SER A C 1
ATOM 2974 O O . SER A 1 379 ? -16.603 7.582 11.847 1.00 43.12 379 SER A O 1
ATOM 2976 N N . ILE A 1 380 ? -15.894 5.517 12.384 1.00 46.16 380 ILE A N 1
ATOM 2977 C CA . ILE A 1 380 ? -17.170 5.120 12.965 1.00 46.16 380 ILE A CA 1
ATOM 2978 C C . ILE A 1 380 ? -17.128 5.658 14.394 1.00 46.16 380 ILE A C 1
ATOM 2980 O O . ILE A 1 380 ? -16.579 5.023 15.293 1.00 46.16 380 ILE A O 1
ATOM 2984 N N . ASN A 1 381 ? -17.618 6.885 14.572 1.00 44.84 381 ASN A N 1
ATOM 2985 C CA . ASN A 1 381 ? -17.765 7.488 15.889 1.00 44.84 381 ASN A CA 1
ATOM 2986 C C . ASN A 1 381 ? -19.034 6.935 16.515 1.00 44.84 381 ASN A C 1
ATOM 2988 O O . ASN A 1 381 ? -20.143 7.369 16.207 1.00 44.84 381 ASN A O 1
ATOM 2992 N N . ILE A 1 382 ? -18.850 5.960 17.391 1.00 48.41 382 ILE A N 1
ATOM 2993 C CA . ILE A 1 382 ? -19.912 5.478 18.253 1.00 48.41 382 ILE A CA 1
ATOM 2994 C C . ILE A 1 382 ? -19.833 6.304 19.540 1.00 48.41 382 ILE A C 1
ATOM 2996 O O . ILE A 1 382 ? -18.982 6.060 20.391 1.00 48.41 382 ILE A O 1
ATOM 3000 N N . GLY A 1 383 ? -20.659 7.347 19.628 1.00 45.66 383 GLY A N 1
ATOM 3001 C CA . GLY A 1 383 ? -20.827 8.153 20.837 1.00 45.66 383 GLY A CA 1
ATOM 3002 C C . GLY A 1 383 ? -21.947 7.604 21.721 1.00 45.66 383 GLY A C 1
ATOM 3003 O O . GLY A 1 383 ? -22.849 6.932 21.229 1.00 45.66 383 GLY A O 1
ATOM 3004 N N . ASP A 1 384 ? -21.889 7.909 23.016 1.00 41.56 384 ASP A N 1
ATOM 3005 C CA . ASP A 1 384 ? -22.970 7.667 23.985 1.00 41.56 384 ASP A CA 1
ATOM 3006 C C . ASP A 1 384 ? -23.394 6.192 24.182 1.00 41.56 384 ASP A C 1
ATOM 3008 O O . ASP A 1 384 ? -24.498 5.901 24.645 1.00 41.56 384 ASP A O 1
ATOM 3012 N N . ILE A 1 385 ? -22.505 5.226 23.904 1.00 46.00 385 ILE A N 1
ATOM 3013 C CA . ILE A 1 385 ? -22.683 3.856 24.413 1.00 46.00 385 ILE A CA 1
ATOM 3014 C C . ILE A 1 385 ? -22.232 3.818 25.874 1.00 46.00 385 ILE A C 1
ATOM 3016 O O . ILE A 1 385 ? -21.103 3.456 26.199 1.00 46.00 385 ILE A O 1
ATOM 3020 N N . ARG A 1 386 ? -23.150 4.175 26.775 1.00 46.44 386 ARG A N 1
ATOM 3021 C CA . ARG A 1 386 ? -23.044 3.860 28.205 1.00 46.44 386 ARG A CA 1
ATOM 3022 C C . ARG A 1 386 ? -23.651 2.491 28.462 1.00 46.44 386 ARG A C 1
ATOM 3024 O O . ARG A 1 386 ? -24.814 2.370 28.839 1.00 46.44 386 ARG A O 1
ATOM 3031 N N . TYR A 1 387 ? -22.874 1.444 28.221 1.00 50.84 387 TYR A N 1
ATOM 3032 C CA . TYR A 1 387 ? -23.327 0.077 28.487 1.00 50.84 387 TYR A CA 1
ATOM 3033 C C . TYR A 1 387 ? -23.272 -0.279 29.992 1.00 50.84 387 TYR A C 1
ATOM 3035 O O . TYR A 1 387 ? -23.805 -1.306 30.407 1.00 50.84 387 TYR A O 1
ATOM 3043 N N . ASP A 1 388 ? -22.651 0.578 30.809 1.00 45.91 388 ASP A N 1
ATOM 3044 C CA . ASP A 1 388 ? -22.474 0.462 32.258 1.00 45.91 388 ASP A CA 1
ATOM 3045 C C . ASP A 1 388 ? -23.319 1.471 33.060 1.00 45.91 388 ASP A C 1
ATOM 3047 O O . ASP A 1 388 ? -23.099 1.634 34.262 1.00 45.91 388 ASP A O 1
ATOM 3051 N N . TYR A 1 389 ? -24.297 2.143 32.437 1.00 45.44 389 TYR A N 1
ATOM 3052 C CA . TYR A 1 389 ? -25.241 2.990 33.166 1.00 45.44 389 TYR A CA 1
ATOM 3053 C C . TYR A 1 389 ? -26.038 2.136 34.164 1.00 45.44 389 TYR A C 1
ATOM 3055 O O . TYR A 1 389 ? -27.012 1.473 33.816 1.00 45.44 389 TYR A O 1
ATOM 3063 N N . LYS A 1 390 ? -25.596 2.140 35.425 1.00 51.69 390 LYS A N 1
ATOM 3064 C CA . LYS A 1 390 ? -26.157 1.326 36.513 1.00 51.69 390 LYS A CA 1
ATOM 3065 C C . LYS A 1 390 ? -27.166 2.071 37.396 1.00 51.69 390 LYS A C 1
ATOM 3067 O O . LYS A 1 390 ? -27.535 1.548 38.437 1.00 51.69 390 LYS A O 1
ATOM 3072 N N . GLY A 1 391 ? -27.614 3.271 37.005 1.00 52.75 391 GLY A N 1
ATOM 3073 C CA . GLY A 1 391 ? -28.513 4.104 37.819 1.00 52.75 391 GLY A CA 1
ATOM 3074 C C . GLY A 1 391 ? -27.979 4.395 39.239 1.00 52.75 391 GLY A C 1
ATOM 3075 O O . GLY A 1 391 ? -26.896 3.965 39.626 1.00 52.75 391 GLY A O 1
ATOM 3076 N N . GLY A 1 392 ? -28.718 5.163 40.039 1.00 55.00 392 GLY A N 1
ATOM 3077 C CA . GLY A 1 392 ? -28.503 5.213 41.495 1.00 55.00 392 GLY A CA 1
ATOM 3078 C C . GLY A 1 392 ? -27.455 6.191 42.040 1.00 55.00 392 GLY A C 1
ATOM 3079 O O . GLY A 1 392 ? -27.159 6.117 43.229 1.00 55.00 392 GLY A O 1
ATOM 3080 N N . LYS A 1 393 ? -26.918 7.109 41.227 1.00 64.75 393 LYS A N 1
ATOM 3081 C CA . LYS A 1 393 ? -26.279 8.336 41.726 1.00 64.75 393 LYS A CA 1
ATOM 3082 C C . LYS A 1 393 ? -27.031 9.533 41.165 1.00 64.75 393 LYS A C 1
ATOM 3084 O O . LYS A 1 393 ? -26.874 9.844 39.986 1.00 64.75 393 LYS A O 1
ATOM 3089 N N . ASP A 1 394 ? -27.835 10.170 42.005 1.00 68.94 394 ASP A N 1
ATOM 3090 C CA . ASP A 1 394 ? -28.508 11.419 41.654 1.00 68.94 394 ASP A CA 1
ATOM 3091 C C . ASP A 1 394 ? -27.926 12.563 42.483 1.00 68.94 394 ASP A C 1
ATOM 3093 O O . ASP A 1 394 ? -27.646 12.416 43.679 1.00 68.94 394 ASP A O 1
ATOM 3097 N N . GLU A 1 395 ? -27.671 13.684 41.825 1.00 76.69 395 GLU A N 1
ATOM 3098 C CA . GLU A 1 395 ? -27.047 14.852 42.430 1.00 76.69 395 GLU A CA 1
ATOM 3099 C C . GLU A 1 395 ? -28.040 16.011 42.400 1.00 76.69 395 GLU A C 1
ATOM 3101 O O . GLU A 1 395 ? -28.270 16.638 41.368 1.00 76.69 395 GLU A O 1
ATOM 3106 N N . PHE A 1 396 ? -28.601 16.329 43.562 1.00 78.94 396 PHE A N 1
ATOM 3107 C CA . PHE A 1 396 ? -29.526 17.439 43.726 1.00 78.94 396 PHE A CA 1
ATOM 3108 C C . PHE A 1 396 ? -28.766 18.663 44.226 1.00 78.94 396 PHE A C 1
ATOM 3110 O O . PHE A 1 396 ? -28.161 18.655 45.303 1.00 78.94 396 PHE A O 1
ATOM 3117 N N . LEU A 1 397 ? -28.804 19.742 43.449 1.00 81.12 397 LEU A N 1
ATOM 3118 C CA . LEU A 1 397 ? -28.339 21.046 43.903 1.00 81.12 397 LEU A CA 1
ATOM 3119 C C . LEU A 1 397 ? -29.492 21.751 44.612 1.00 81.12 397 LEU A C 1
ATOM 3121 O O . LEU A 1 397 ? -30.490 22.107 43.990 1.00 81.12 397 LEU A O 1
ATOM 3125 N N . ILE A 1 398 ? -29.343 21.962 45.916 1.00 81.38 398 ILE A N 1
ATOM 3126 C CA . ILE A 1 398 ? -30.274 22.769 46.698 1.00 81.38 398 ILE A CA 1
ATOM 3127 C C . ILE A 1 398 ? -29.641 24.134 46.905 1.00 81.38 398 ILE A C 1
ATOM 3129 O O . ILE A 1 398 ? -28.668 24.282 47.649 1.00 81.38 398 ILE A O 1
ATOM 3133 N N . THR A 1 399 ? -30.200 25.139 46.240 1.00 84.62 399 THR A N 1
ATOM 3134 C CA . THR A 1 399 ? -29.849 26.539 46.469 1.00 84.62 399 THR A CA 1
ATOM 3135 C C . THR A 1 399 ? -30.832 27.138 47.460 1.00 84.62 399 THR A C 1
ATOM 3137 O O . THR A 1 399 ? -32.016 27.288 47.170 1.00 84.62 399 THR A O 1
ATOM 3140 N N . LEU A 1 400 ? -30.329 27.488 48.639 1.00 83.19 400 LEU A N 1
ATOM 3141 C CA . LEU A 1 400 ? -31.057 28.262 49.635 1.00 83.19 400 LEU A CA 1
ATOM 3142 C C . LEU A 1 400 ? -30.757 29.741 49.398 1.00 83.19 400 LEU A C 1
ATOM 3144 O O . LEU A 1 400 ? -29.599 30.099 49.172 1.00 83.19 400 LEU A O 1
ATOM 3148 N N . HIS A 1 401 ? -31.775 30.591 49.463 1.00 88.19 401 HIS A N 1
ATOM 3149 C CA . HIS A 1 401 ? -31.616 32.037 49.356 1.00 88.19 401 HIS A CA 1
ATOM 3150 C C . HIS A 1 401 ? -32.349 32.755 50.494 1.00 88.19 401 HIS A C 1
ATOM 3152 O O . HIS A 1 401 ? -33.315 32.234 51.056 1.00 88.19 401 HIS A O 1
ATOM 3158 N N . ASP A 1 402 ? -31.890 33.956 50.841 1.00 83.81 402 ASP A N 1
ATOM 3159 C CA . ASP A 1 402 ? -32.646 34.874 51.694 1.00 83.81 402 ASP A CA 1
ATOM 3160 C C . ASP A 1 402 ? -33.851 35.473 50.928 1.00 83.81 402 ASP A C 1
ATOM 3162 O O . ASP A 1 402 ? -33.913 35.381 49.698 1.00 83.81 402 ASP A O 1
ATOM 3166 N N . PRO A 1 403 ? -34.848 36.081 51.603 1.00 85.44 403 PRO A N 1
ATOM 3167 C CA . PRO A 1 403 ? -36.049 36.599 50.934 1.00 85.44 403 PRO A CA 1
ATOM 3168 C C . PRO A 1 403 ? -35.767 37.634 49.833 1.00 85.44 403 PRO A C 1
ATOM 3170 O O . PRO A 1 403 ? -36.568 37.790 48.914 1.00 85.44 403 PRO A O 1
ATOM 3173 N N . SER A 1 404 ? -34.633 38.332 49.924 1.00 85.69 404 SER A N 1
ATOM 3174 C CA . SER A 1 404 ? -34.164 39.321 48.952 1.00 85.69 404 SER A CA 1
ATOM 3175 C C . SER A 1 404 ? -33.280 38.747 47.840 1.00 85.69 404 SER A C 1
ATOM 3177 O O . SER A 1 404 ? -32.900 39.505 46.951 1.00 85.69 404 SER A O 1
ATOM 3179 N N . TYR A 1 405 ? -32.964 37.444 47.853 1.00 79.12 405 TYR A N 1
ATOM 3180 C CA . TYR A 1 405 ? -32.050 36.776 46.910 1.00 79.12 405 TYR A CA 1
ATOM 3181 C C . TYR A 1 405 ? -30.635 37.390 46.859 1.00 79.12 405 TYR A C 1
ATOM 3183 O O . TYR A 1 405 ? -29.900 37.221 45.886 1.00 79.12 405 TYR A O 1
ATOM 3191 N N . THR A 1 406 ? -30.239 38.106 47.908 1.00 80.12 406 THR A N 1
ATOM 3192 C CA . THR A 1 406 ? -28.939 38.772 48.047 1.00 80.12 406 THR A CA 1
ATOM 3193 C C . THR A 1 406 ? -27.859 37.854 48.609 1.00 80.12 406 THR A C 1
ATOM 3195 O O . THR A 1 406 ? -26.674 38.082 48.370 1.00 80.12 406 THR A O 1
ATOM 3198 N N . LEU A 1 407 ? -28.255 36.799 49.319 1.00 68.75 407 LEU A N 1
ATOM 3199 C CA . LEU A 1 407 ? -27.375 35.743 49.805 1.00 68.75 407 LEU A CA 1
ATOM 3200 C C . LEU A 1 407 ? -27.897 34.408 49.292 1.00 68.75 407 LEU A C 1
ATOM 3202 O O . LEU A 1 407 ? -29.026 34.029 49.597 1.00 68.75 407 LEU A O 1
ATOM 3206 N N . ASN A 1 408 ? -27.069 33.681 48.543 1.00 77.19 408 ASN A N 1
ATOM 3207 C CA . ASN A 1 408 ? -27.359 32.309 48.156 1.00 77.19 408 ASN A CA 1
ATOM 3208 C C . ASN A 1 408 ? -26.289 31.349 48.686 1.00 77.19 408 ASN A C 1
ATOM 3210 O O . ASN A 1 408 ? -25.096 31.647 48.736 1.00 77.19 408 ASN A O 1
ATOM 3214 N N . VAL A 1 409 ? -26.739 30.179 49.124 1.00 85.25 409 VAL A N 1
ATOM 3215 C CA . VAL A 1 409 ? -25.880 29.067 49.517 1.00 85.25 409 VAL A CA 1
ATOM 3216 C C . VAL A 1 409 ? -26.358 27.852 48.750 1.00 85.25 409 VAL A C 1
ATOM 3218 O O . VAL A 1 409 ? -27.466 27.36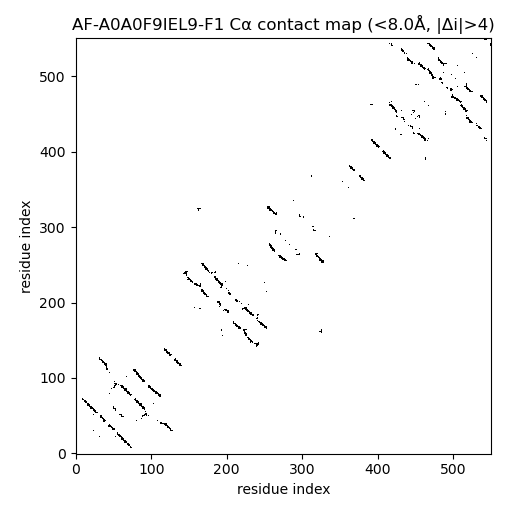8 48.966 1.00 85.25 409 VAL A O 1
ATOM 3221 N N . THR A 1 410 ? -25.513 27.349 47.856 1.00 84.56 410 THR A N 1
ATOM 3222 C CA . THR A 1 410 ? -25.781 26.093 47.155 1.00 84.56 410 THR A CA 1
ATOM 3223 C C . THR A 1 410 ? -25.116 24.947 47.905 1.00 84.56 410 THR A C 1
ATOM 3225 O O .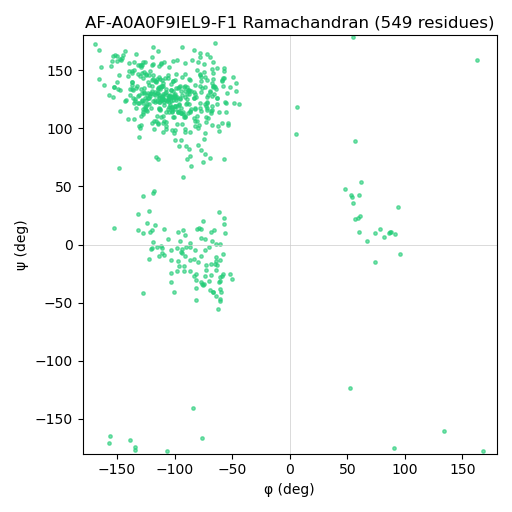 THR A 1 410 ? -23.931 25.008 48.254 1.00 84.56 410 THR A O 1
ATOM 3228 N N . ARG A 1 411 ? -25.894 23.906 48.189 1.00 82.50 411 ARG A N 1
ATOM 3229 C CA . ARG A 1 411 ? -25.434 22.641 48.763 1.00 82.50 411 ARG A CA 1
ATOM 3230 C C . ARG A 1 411 ? -25.748 21.516 47.792 1.00 82.50 411 ARG A C 1
ATOM 3232 O O . ARG A 1 411 ? -26.780 21.523 47.128 1.00 82.50 411 ARG A O 1
ATOM 3239 N N . LYS A 1 412 ? -24.829 20.561 47.707 1.00 83.25 412 LYS A N 1
ATOM 3240 C CA . LYS A 1 412 ? -24.961 19.375 46.872 1.00 83.25 412 LYS A CA 1
ATOM 3241 C C . LYS A 1 412 ? -25.411 18.217 47.749 1.00 83.25 412 LYS A C 1
ATOM 3243 O O . LYS A 1 412 ? -24.688 17.849 48.671 1.00 83.25 412 LYS A O 1
ATOM 3248 N N . ILE A 1 413 ? -26.571 17.651 47.448 1.00 80.62 413 ILE A N 1
ATOM 3249 C CA . ILE A 1 413 ? -27.033 16.394 48.032 1.00 80.62 413 ILE A CA 1
ATOM 3250 C C . ILE A 1 413 ? -26.780 15.303 47.002 1.00 80.62 413 ILE A C 1
ATOM 3252 O O . ILE A 1 413 ? -27.213 15.417 45.860 1.00 80.62 413 ILE A O 1
ATOM 3256 N N . THR A 1 414 ? -26.050 14.265 47.398 1.00 80.38 414 THR A N 1
ATOM 3257 C CA . THR A 1 414 ? -25.823 13.091 46.548 1.00 80.38 414 THR A CA 1
ATOM 3258 C C . THR A 1 414 ? -26.602 11.929 47.137 1.00 80.38 414 THR A C 1
ATOM 3260 O O . THR A 1 414 ? -26.379 11.571 48.291 1.00 80.38 414 THR A O 1
ATOM 3263 N N . SER A 1 415 ? -27.527 11.374 46.363 1.00 79.50 415 SER A N 1
ATOM 3264 C CA . SER A 1 415 ? -28.269 10.173 46.734 1.00 79.50 415 SER A CA 1
ATOM 3265 C C . SER A 1 415 ? -27.570 8.950 46.150 1.00 79.50 415 SER A C 1
ATOM 3267 O O . SER A 1 415 ? -27.221 8.948 44.968 1.00 79.50 415 SER A O 1
ATOM 3269 N N . TYR A 1 416 ? -27.369 7.931 46.987 1.00 81.31 416 TYR A N 1
ATOM 3270 C CA . TYR A 1 416 ? -26.851 6.625 46.591 1.00 81.31 416 TYR A CA 1
ATOM 3271 C C . TYR A 1 416 ? -27.913 5.558 46.838 1.00 81.31 416 TYR A C 1
ATOM 3273 O O . TYR A 1 416 ? -28.592 5.578 47.863 1.00 81.31 416 TYR A O 1
ATOM 3281 N N . TYR A 1 417 ? -28.034 4.611 45.915 1.00 82.19 417 TYR A N 1
ATOM 3282 C CA . TYR A 1 417 ? -28.932 3.470 46.066 1.00 82.19 417 TYR A CA 1
ATOM 3283 C C . TYR A 1 417 ? -28.240 2.335 46.834 1.00 82.19 417 TYR A C 1
ATOM 3285 O O . TYR A 1 417 ? -27.265 1.772 46.336 1.00 82.19 417 TYR A O 1
ATOM 3293 N N . SER A 1 418 ? -28.738 1.975 48.022 1.00 83.38 418 SER A N 1
ATOM 3294 C CA . SER A 1 418 ? -28.146 0.960 48.915 1.00 83.38 418 SER A CA 1
ATOM 3295 C C . SER A 1 418 ? -29.056 -0.249 49.163 1.00 83.38 418 SER A C 1
ATOM 3297 O O . SER A 1 418 ? -29.223 -0.677 50.298 1.00 83.38 418 SER A O 1
ATOM 3299 N N . ASP A 1 419 ? -29.657 -0.807 48.114 1.00 88.50 419 ASP A N 1
ATOM 3300 C CA . ASP A 1 419 ? -30.573 -1.950 48.236 1.00 88.50 419 ASP A CA 1
ATOM 3301 C C . ASP A 1 419 ? -29.855 -3.310 48.314 1.00 88.50 419 ASP A C 1
ATOM 3303 O O . ASP A 1 419 ? -28.660 -3.440 48.015 1.00 88.50 419 ASP A O 1
ATOM 3307 N N . PHE A 1 420 ? -30.609 -4.339 48.687 1.00 92.69 420 PHE A N 1
ATOM 3308 C CA . PHE A 1 420 ? -30.170 -5.724 48.763 1.00 92.69 420 PHE A CA 1
ATOM 3309 C C . PHE A 1 420 ? -31.346 -6.688 48.610 1.00 92.69 420 PHE A C 1
ATOM 3311 O O . PHE A 1 420 ? -32.485 -6.376 48.951 1.00 92.69 420 PHE A O 1
ATOM 3318 N N . TYR A 1 421 ? -31.064 -7.925 48.208 1.00 93.88 421 TYR A N 1
ATOM 3319 C CA . TYR A 1 421 ? -32.030 -9.013 48.358 1.00 93.88 421 TYR A CA 1
ATOM 3320 C C . TYR A 1 421 ? -31.521 -10.047 49.355 1.00 93.88 421 TYR A C 1
ATOM 3322 O O . TYR A 1 421 ? -30.326 -10.332 49.444 1.00 93.88 421 TYR A O 1
ATOM 3330 N N . LYS A 1 422 ? -32.450 -10.614 50.126 1.00 93.75 422 LYS A N 1
ATOM 3331 C CA . LYS A 1 422 ? -32.174 -11.649 51.123 1.00 93.75 422 LYS A CA 1
ATOM 3332 C C . LYS A 1 422 ? -32.842 -12.953 50.716 1.00 93.75 422 LYS A C 1
ATOM 3334 O O . LYS A 1 422 ? -34.023 -12.964 50.375 1.00 93.75 422 LYS A O 1
ATOM 3339 N N . ASN A 1 423 ? -32.103 -14.047 50.820 1.00 95.94 423 ASN A N 1
ATOM 3340 C CA . ASN A 1 423 ? -32.641 -15.393 50.681 1.00 95.94 423 ASN A CA 1
ATOM 3341 C C . ASN A 1 423 ? -32.670 -16.078 52.046 1.00 95.94 423 ASN A C 1
ATOM 3343 O O . ASN A 1 423 ? -31.664 -16.093 52.759 1.00 95.94 423 ASN A O 1
ATOM 3347 N N . LEU A 1 424 ? -33.825 -16.651 52.384 1.00 96.19 424 LEU A N 1
ATOM 3348 C CA . LEU A 1 424 ? -33.973 -17.582 53.499 1.00 96.19 424 LEU A CA 1
ATOM 3349 C C . LEU A 1 424 ? -33.607 -19.004 53.034 1.00 96.19 424 LEU A C 1
ATOM 3351 O O . LEU A 1 424 ? -33.700 -19.300 51.839 1.00 96.19 424 LEU A O 1
ATOM 3355 N N . PRO A 1 425 ? -33.255 -19.927 53.947 1.00 95.94 425 PRO A N 1
ATOM 3356 C CA . PRO A 1 425 ? -32.971 -21.329 53.614 1.00 95.94 425 PRO A CA 1
ATOM 3357 C C . PRO A 1 425 ? -34.204 -22.117 53.131 1.00 95.94 425 PRO A C 1
ATOM 3359 O O . PRO A 1 425 ? -34.129 -23.321 52.888 1.00 95.94 425 PRO A O 1
ATOM 3362 N N . TYR A 1 426 ? -35.354 -21.456 53.010 1.00 94.88 426 TYR A N 1
ATOM 3363 C CA . TYR A 1 426 ? -36.627 -21.995 52.560 1.00 94.88 426 TYR A CA 1
ATOM 3364 C C . TYR A 1 426 ? -37.417 -20.925 51.797 1.00 94.88 426 TYR A C 1
ATOM 3366 O O . TYR A 1 426 ? -37.201 -19.731 51.974 1.00 94.88 426 TYR A O 1
ATOM 3374 N N . THR A 1 427 ? -38.365 -21.358 50.962 1.00 94.62 427 THR A N 1
ATOM 3375 C CA . THR A 1 427 ? -39.157 -20.475 50.082 1.00 94.62 427 THR A CA 1
ATOM 3376 C C . THR A 1 427 ? -40.631 -20.349 50.477 1.00 94.62 427 THR A C 1
ATOM 3378 O O . THR A 1 427 ? -41.360 -19.562 49.884 1.00 94.62 427 THR A O 1
ATOM 3381 N N . TRP A 1 428 ? -41.099 -21.130 51.454 1.00 93.50 428 TRP A N 1
ATOM 3382 C CA . TRP A 1 428 ? -42.521 -21.231 51.813 1.00 93.50 428 TRP A CA 1
ATOM 3383 C C . TRP A 1 428 ? -42.958 -20.277 52.939 1.00 93.50 428 TRP A C 1
ATOM 3385 O O . TRP A 1 428 ? -44.149 -20.185 53.227 1.00 93.50 428 TRP A O 1
ATOM 3395 N N . ALA A 1 429 ? -42.018 -19.571 53.570 1.00 91.06 429 ALA A N 1
ATOM 3396 C CA . ALA A 1 429 ? -42.271 -18.559 54.593 1.00 91.06 429 ALA A CA 1
ATOM 3397 C C . ALA A 1 429 ? -41.341 -17.358 54.392 1.00 91.06 429 ALA A C 1
ATOM 3399 O O . ALA A 1 429 ? -40.220 -17.513 53.911 1.00 91.06 429 ALA A O 1
ATOM 3400 N N . THR A 1 430 ? -41.816 -16.173 54.771 1.00 89.56 430 THR A N 1
ATOM 3401 C CA . THR A 1 430 ? -41.086 -14.897 54.660 1.00 89.56 430 THR A CA 1
ATOM 3402 C C . THR A 1 430 ? -40.367 -14.498 55.944 1.00 89.56 430 THR A C 1
ATOM 3404 O O . THR A 1 430 ? -39.452 -13.676 55.900 1.00 89.56 430 THR A O 1
ATOM 3407 N N . ASP A 1 431 ? -40.770 -15.086 57.071 1.00 92.06 431 ASP A N 1
ATOM 3408 C CA . ASP A 1 431 ? -40.250 -14.768 58.396 1.00 92.06 431 ASP A CA 1
ATOM 3409 C C . ASP A 1 431 ? -39.305 -15.856 58.900 1.00 92.06 431 ASP A C 1
ATOM 3411 O O . ASP A 1 431 ? -39.415 -17.039 58.552 1.00 92.06 431 ASP A O 1
ATOM 3415 N N . ILE A 1 432 ? -38.378 -15.447 59.763 1.00 94.44 432 ILE A N 1
ATOM 3416 C CA . ILE A 1 432 ? -37.559 -16.382 60.528 1.00 94.44 432 ILE A CA 1
ATOM 3417 C C . ILE A 1 432 ? -38.396 -16.940 61.660 1.00 94.44 432 ILE A C 1
ATOM 3419 O O . ILE A 1 432 ? -39.119 -16.206 62.334 1.00 94.44 432 ILE A O 1
ATOM 3423 N N . PHE A 1 433 ? -38.232 -18.231 61.922 1.00 94.81 433 PHE A N 1
ATOM 3424 C CA . PHE A 1 433 ? -38.754 -18.814 63.137 1.00 94.81 433 PHE A CA 1
ATOM 3425 C C . PHE A 1 433 ? -37.813 -19.830 63.775 1.00 94.81 433 PHE A C 1
ATOM 3427 O O . PHE A 1 433 ? -36.968 -20.449 63.123 1.00 94.81 433 PHE A O 1
ATOM 3434 N N . PHE A 1 434 ? -38.000 -20.004 65.079 1.00 95.25 434 PHE A N 1
ATOM 3435 C CA . PHE A 1 434 ? -37.283 -20.959 65.912 1.00 95.25 434 PHE A CA 1
ATOM 3436 C C . PHE A 1 434 ? -38.262 -22.004 66.455 1.00 95.25 434 PHE A C 1
ATOM 3438 O O . PHE A 1 434 ? -39.398 -21.679 66.813 1.00 95.25 434 PHE A O 1
ATOM 3445 N N . LEU A 1 435 ? -37.805 -23.258 66.541 1.00 94.69 435 LEU A N 1
ATOM 3446 C CA . LEU A 1 435 ? -38.571 -24.397 67.066 1.00 94.69 435 LEU A CA 1
ATOM 3447 C C . LEU A 1 435 ? -37.899 -24.959 68.335 1.00 94.69 435 LEU A C 1
ATOM 3449 O O . LEU A 1 435 ? -37.218 -25.989 68.277 1.00 94.69 435 LEU A O 1
ATOM 3453 N N . PRO A 1 436 ? -38.027 -24.279 69.487 1.00 94.19 436 PRO A N 1
ATOM 3454 C CA . PRO A 1 436 ? -37.450 -24.740 70.749 1.00 94.19 436 PRO A CA 1
ATOM 3455 C C . PRO A 1 436 ? -38.127 -26.030 71.246 1.00 94.19 436 PRO A C 1
ATOM 3457 O O . PRO A 1 436 ? -39.326 -26.234 71.068 1.00 94.19 436 PRO A O 1
ATOM 3460 N N . ARG A 1 437 ? -37.368 -26.906 71.922 1.00 92.25 437 ARG A N 1
ATOM 3461 C CA . ARG A 1 437 ? -37.908 -28.158 72.501 1.00 92.25 437 ARG A CA 1
ATOM 3462 C C . ARG A 1 437 ? -38.591 -27.939 73.850 1.00 92.25 437 ARG A C 1
ATOM 3464 O O . ARG A 1 437 ? -39.490 -28.685 74.222 1.00 92.25 437 ARG A O 1
ATOM 3471 N N . THR A 1 438 ? -38.124 -26.948 74.598 1.00 92.62 438 THR A N 1
ATOM 3472 C CA . THR A 1 438 ? -38.581 -26.587 75.943 1.00 92.62 438 THR A CA 1
ATOM 3473 C C . THR A 1 438 ? -38.558 -25.071 76.102 1.00 92.62 438 THR A C 1
ATOM 3475 O O . THR A 1 438 ? -37.910 -24.365 75.330 1.00 92.62 438 THR A O 1
ATOM 3478 N N . ASN A 1 439 ? -39.201 -24.565 77.149 1.00 91.50 439 ASN A N 1
ATOM 3479 C CA . ASN A 1 439 ? -39.211 -23.141 77.474 1.00 91.50 439 ASN A CA 1
ATOM 3480 C C . ASN A 1 439 ? -37.881 -22.564 77.985 1.00 91.50 439 ASN A C 1
ATOM 3482 O O . ASN A 1 439 ? -37.801 -21.361 78.218 1.00 91.50 439 ASN A O 1
ATOM 3486 N N . SER A 1 440 ? -36.858 -23.403 78.127 1.00 94.25 440 SER A N 1
ATOM 3487 C CA . SER A 1 440 ? -35.506 -23.019 78.546 1.00 94.25 440 SER A CA 1
ATOM 3488 C C . SER A 1 440 ? -34.447 -23.624 77.615 1.00 94.25 440 SER A C 1
ATOM 3490 O O . SER A 1 440 ? -33.324 -23.905 78.027 1.00 94.25 440 SER A O 1
ATOM 3492 N N . SER A 1 441 ? -34.821 -23.899 76.357 1.00 94.94 441 SER A N 1
ATOM 3493 C CA . SER A 1 441 ? -33.887 -24.378 75.331 1.00 94.94 441 SER A CA 1
ATOM 3494 C C . SER A 1 441 ? -32.835 -23.311 75.023 1.00 94.94 441 SER A C 1
ATOM 3496 O O . SER A 1 441 ? -33.167 -22.142 74.850 1.00 94.94 441 SER A O 1
ATOM 3498 N N . LYS A 1 442 ? -31.569 -23.720 74.929 1.00 95.94 442 LYS A N 1
ATOM 3499 C CA . LYS A 1 442 ? -30.437 -22.861 74.557 1.00 95.94 442 LYS A CA 1
ATOM 3500 C C . LYS A 1 442 ? -29.895 -23.263 73.187 1.00 95.94 442 LYS A C 1
ATOM 3502 O O . LYS A 1 442 ? -30.043 -24.417 72.783 1.00 95.94 442 LYS A O 1
ATOM 3507 N N . ASN A 1 443 ? -29.243 -22.326 72.507 1.00 96.06 443 ASN A N 1
ATOM 3508 C CA . ASN A 1 443 ? -28.602 -22.488 71.201 1.00 96.06 443 ASN A CA 1
ATOM 3509 C C . ASN A 1 443 ? -29.558 -23.017 70.120 1.00 96.06 443 ASN A C 1
ATOM 3511 O O . ASN A 1 443 ? -29.158 -23.806 69.263 1.00 96.06 443 ASN A O 1
ATOM 3515 N N . VAL A 1 444 ? -30.827 -22.610 70.157 1.00 96.31 444 VAL A N 1
ATOM 3516 C CA . VAL A 1 444 ? -31.816 -23.028 69.159 1.00 96.31 444 VAL A CA 1
ATOM 3517 C C . VAL A 1 444 ? -31.502 -22.305 67.854 1.00 96.31 444 VAL A C 1
ATOM 3519 O O . VAL A 1 444 ? -31.675 -21.095 67.779 1.00 96.31 444 VAL A O 1
ATOM 3522 N N . SER A 1 445 ? -31.021 -23.008 66.831 1.00 97.19 445 SER A N 1
ATOM 3523 C CA . SER A 1 445 ? -30.794 -22.406 65.513 1.00 97.19 445 SER A CA 1
ATOM 3524 C C . SER A 1 445 ? -32.118 -22.031 64.847 1.00 97.19 445 SER A C 1
ATOM 3526 O O . SER A 1 445 ? -33.141 -22.691 65.062 1.00 97.19 445 SER A O 1
ATOM 3528 N N . ALA A 1 446 ? -32.094 -20.999 64.004 1.00 97.06 446 ALA A N 1
ATOM 3529 C CA . ALA A 1 446 ? -33.221 -20.706 63.125 1.00 97.06 446 ALA A CA 1
ATOM 3530 C C . ALA A 1 446 ? -33.549 -21.921 62.239 1.00 97.06 446 ALA A C 1
ATOM 3532 O O . ALA A 1 446 ? -32.669 -22.721 61.900 1.00 97.06 446 ALA A O 1
ATOM 3533 N N . TYR A 1 447 ? -34.819 -22.087 61.872 1.00 96.81 447 TYR A N 1
ATOM 3534 C CA . TYR A 1 447 ? -35.227 -23.203 61.023 1.00 96.81 447 TYR A CA 1
ATOM 3535 C C . TYR A 1 447 ? -34.484 -23.187 59.675 1.00 96.81 447 TYR A C 1
ATOM 3537 O O . TYR A 1 447 ? -34.235 -22.132 59.103 1.00 96.81 447 TYR A O 1
ATOM 3545 N N . GLY A 1 448 ? -34.099 -24.359 59.166 1.00 96.38 448 GLY A N 1
ATOM 3546 C CA . GLY A 1 448 ? -33.369 -24.498 57.897 1.00 96.38 448 GLY A CA 1
ATOM 3547 C C . GLY A 1 448 ? -31.888 -24.090 57.932 1.00 96.38 448 GLY A C 1
ATOM 3548 O O . GLY A 1 448 ? -31.143 -24.478 57.035 1.00 96.38 448 GLY A O 1
ATOM 3549 N N . GLN A 1 449 ? -31.437 -23.373 58.965 1.00 97.38 449 GLN A N 1
ATOM 3550 C CA . GLN A 1 449 ? -30.027 -23.031 59.148 1.00 97.38 449 GLN A CA 1
ATOM 3551 C C . GLN A 1 449 ? -29.188 -24.281 59.454 1.00 97.38 449 GLN A C 1
ATOM 3553 O O . GLN A 1 449 ? -29.578 -25.129 60.258 1.00 97.38 449 GLN A O 1
ATOM 3558 N N . THR A 1 450 ? -27.996 -24.365 58.863 1.00 96.50 450 THR A N 1
ATOM 3559 C CA . THR A 1 450 ? -26.969 -25.377 59.171 1.00 96.50 450 THR A CA 1
ATOM 3560 C C . THR A 1 450 ? -25.595 -24.712 59.306 1.00 96.50 450 THR A C 1
ATOM 3562 O O . THR A 1 450 ? -25.477 -23.491 59.201 1.00 96.50 450 THR A O 1
ATOM 3565 N N . SER A 1 451 ? -24.528 -25.489 59.521 1.00 95.19 451 SER A N 1
ATOM 3566 C CA . SER A 1 451 ? -23.163 -24.944 59.530 1.00 95.19 451 SER A CA 1
ATOM 3567 C C . SER A 1 451 ? -22.720 -24.377 58.175 1.00 95.19 451 SER A C 1
ATOM 3569 O O . SER A 1 451 ? -21.831 -23.537 58.130 1.00 95.19 451 SER A O 1
ATOM 3571 N N . THR A 1 452 ? -23.343 -24.797 57.070 1.00 95.31 452 THR A N 1
ATOM 3572 C CA . THR A 1 452 ? -23.009 -24.340 55.708 1.00 95.31 452 THR A CA 1
ATOM 3573 C C . THR A 1 452 ? -24.120 -23.529 55.046 1.00 95.31 452 THR A C 1
ATOM 3575 O O . THR A 1 452 ? -23.897 -22.933 53.996 1.00 95.31 452 THR A O 1
ATOM 3578 N N . ILE A 1 453 ? -25.313 -23.496 55.645 1.00 96.69 453 ILE A N 1
ATOM 3579 C CA . ILE A 1 453 ? -26.477 -22.766 55.139 1.00 96.69 453 ILE A CA 1
ATOM 3580 C C . ILE A 1 453 ? -26.854 -21.698 56.178 1.00 96.69 453 ILE A C 1
ATOM 3582 O O . ILE A 1 453 ? -27.393 -22.064 57.227 1.00 96.69 453 ILE A O 1
ATOM 3586 N N . PRO A 1 454 ? -26.575 -20.405 55.930 1.00 97.38 454 PRO A N 1
ATOM 3587 C CA . PRO A 1 454 ? -26.974 -19.325 56.831 1.00 97.38 454 PRO A CA 1
ATOM 3588 C C . PRO A 1 454 ? -28.496 -19.131 56.819 1.00 97.38 454 PRO A C 1
ATOM 3590 O O . PRO A 1 454 ? -29.178 -19.549 55.881 1.00 97.38 454 PRO A O 1
ATOM 3593 N N . VAL A 1 455 ? -29.043 -18.465 57.840 1.00 97.38 455 VAL A N 1
ATOM 3594 C CA . VAL A 1 455 ? -30.470 -18.098 57.830 1.00 97.38 455 VAL A CA 1
ATOM 3595 C C . VAL A 1 455 ? -30.741 -16.910 56.913 1.00 97.38 455 VAL A C 1
ATOM 3597 O O . VAL A 1 455 ? -31.778 -16.879 56.259 1.00 97.38 455 VAL A O 1
ATOM 3600 N N . PHE A 1 456 ? -29.800 -15.970 56.803 1.00 96.75 456 PHE A N 1
ATOM 3601 C CA . PHE A 1 456 ? -29.823 -14.960 55.752 1.00 96.75 456 PHE A CA 1
ATOM 3602 C C . PHE A 1 456 ? -28.603 -15.110 54.857 1.00 96.75 456 PHE A C 1
ATOM 3604 O O . PHE A 1 456 ? -27.468 -15.016 55.320 1.00 96.75 456 PHE A O 1
ATOM 3611 N N . ASN A 1 457 ? -28.846 -15.291 53.564 1.00 96.19 457 ASN A N 1
ATOM 3612 C CA . ASN A 1 457 ? -27.846 -15.072 52.529 1.00 96.19 457 ASN A CA 1
ATOM 3613 C C . ASN A 1 457 ? -28.229 -13.794 51.782 1.00 96.19 457 ASN A C 1
ATOM 3615 O O . ASN A 1 457 ? -29.194 -13.797 51.011 1.00 96.19 457 ASN A O 1
ATOM 3619 N N . ILE A 1 458 ? -27.545 -12.698 52.094 1.00 95.19 458 ILE A N 1
ATOM 3620 C CA . ILE A 1 458 ? -27.867 -11.368 51.585 1.00 95.19 458 ILE A CA 1
ATOM 3621 C C . ILE A 1 458 ? -26.887 -11.016 50.480 1.00 95.19 458 ILE A C 1
ATOM 3623 O O . ILE A 1 458 ? -25.679 -11.051 50.699 1.00 95.19 458 ILE A O 1
ATOM 3627 N N . THR A 1 459 ? -27.406 -10.636 49.320 1.00 95.38 459 THR A N 1
ATOM 3628 C CA . THR A 1 459 ? -26.598 -10.129 48.215 1.00 95.38 459 THR A CA 1
ATOM 3629 C C . THR A 1 459 ? -26.863 -8.643 48.054 1.00 95.38 459 THR A C 1
ATOM 3631 O O . THR A 1 459 ? -28.002 -8.212 47.855 1.00 95.38 459 THR A O 1
ATOM 3634 N N . ALA A 1 460 ? -25.795 -7.862 48.138 1.00 92.31 460 ALA A N 1
ATOM 3635 C CA . ALA A 1 460 ? -25.846 -6.424 47.959 1.00 92.31 460 ALA A CA 1
ATOM 3636 C C . ALA A 1 460 ? -26.140 -6.059 46.494 1.00 92.31 460 ALA A C 1
ATOM 3638 O O . ALA A 1 460 ? -25.495 -6.559 45.569 1.00 92.31 460 ALA A O 1
ATOM 3639 N N . THR A 1 461 ? -27.099 -5.160 46.279 1.00 88.62 461 THR A N 1
ATOM 3640 C CA . THR A 1 461 ? -27.474 -4.624 44.959 1.00 88.62 461 THR A CA 1
ATOM 3641 C C . THR A 1 461 ? -27.352 -3.102 44.928 1.00 88.62 461 THR A C 1
ATOM 3643 O O . THR A 1 461 ? -28.071 -2.423 44.199 1.00 88.62 461 THR A O 1
ATOM 3646 N N . ASN A 1 462 ? -26.436 -2.560 45.731 1.00 82.88 462 ASN A N 1
ATOM 3647 C CA . ASN A 1 462 ? -26.133 -1.139 45.789 1.00 82.88 462 ASN A CA 1
ATOM 3648 C C . ASN A 1 462 ? -25.507 -0.625 44.489 1.00 82.88 462 ASN A C 1
ATOM 3650 O O . ASN A 1 462 ? -24.585 -1.229 43.940 1.00 82.88 462 ASN A O 1
ATOM 3654 N N . TYR A 1 463 ? -25.974 0.536 44.036 1.00 75.75 463 TYR A N 1
ATOM 3655 C CA . TYR A 1 463 ? -25.486 1.225 42.842 1.00 75.75 463 TYR A CA 1
ATOM 3656 C C . TYR A 1 463 ? -24.904 2.602 43.205 1.00 75.75 463 TYR A C 1
ATOM 3658 O O . TYR A 1 463 ? -25.007 3.066 44.338 1.00 75.75 463 TYR A O 1
ATOM 3666 N N . GLY A 1 464 ? -24.243 3.259 42.248 1.00 71.12 464 GLY A N 1
ATOM 3667 C CA . GLY A 1 464 ? -23.649 4.587 42.457 1.00 71.12 464 GLY A CA 1
ATOM 3668 C C . GLY A 1 464 ? -22.219 4.597 43.016 1.00 71.12 464 GLY A C 1
ATOM 3669 O O . GLY A 1 464 ? -21.715 5.660 43.364 1.00 71.12 464 GLY A O 1
ATOM 3670 N N . GLY A 1 465 ? -21.541 3.442 43.065 1.00 75.44 465 GLY A N 1
ATOM 3671 C CA . GLY A 1 465 ? -20.102 3.353 43.359 1.00 75.44 465 GLY A CA 1
ATOM 3672 C C . GLY A 1 465 ? -19.716 3.489 44.836 1.00 75.44 465 GLY A C 1
ATOM 3673 O O . GLY A 1 465 ? -18.536 3.654 45.132 1.00 75.44 465 GLY A O 1
ATOM 3674 N N . MET A 1 466 ? -20.684 3.410 45.752 1.00 83.00 466 MET A N 1
ATOM 3675 C CA . MET A 1 466 ? -20.460 3.463 47.198 1.00 83.00 466 MET A CA 1
ATOM 3676 C C . MET A 1 466 ? -20.811 2.128 47.848 1.00 83.00 466 MET A C 1
ATOM 3678 O O . MET A 1 466 ? -21.864 1.557 47.568 1.00 83.00 466 MET A O 1
ATOM 3682 N N . ASN A 1 467 ? -19.950 1.660 48.748 1.00 90.81 467 ASN A N 1
ATOM 3683 C CA . ASN A 1 467 ? -20.232 0.512 49.608 1.00 90.81 467 ASN A CA 1
ATOM 3684 C C . ASN A 1 467 ? -21.149 0.928 50.766 1.00 90.81 467 ASN A C 1
ATOM 3686 O O . ASN A 1 467 ? -21.256 2.116 51.085 1.00 90.81 467 ASN A O 1
ATOM 3690 N N . PHE A 1 468 ? -21.796 -0.037 51.414 1.00 91.69 468 PHE A N 1
ATOM 3691 C CA . PHE A 1 468 ? -22.681 0.229 52.548 1.00 91.69 468 PHE A CA 1
ATOM 3692 C C . PHE A 1 468 ? -22.432 -0.716 53.726 1.00 91.69 468 PHE A C 1
ATOM 3694 O O . PHE A 1 468 ? -21.774 -1.748 53.586 1.00 91.69 468 PHE A O 1
ATOM 3701 N N . ASN A 1 469 ? -22.948 -0.338 54.893 1.00 94.06 469 ASN A N 1
ATOM 3702 C CA . ASN A 1 469 ? -22.936 -1.153 56.100 1.00 94.06 469 ASN A CA 1
ATOM 3703 C C . ASN A 1 469 ? -24.314 -1.785 56.299 1.00 94.06 469 ASN A C 1
ATOM 3705 O O . ASN A 1 469 ? -25.339 -1.105 56.218 1.00 94.06 469 ASN A O 1
ATOM 3709 N N . PHE A 1 470 ? -24.324 -3.087 56.559 1.00 93.06 470 PHE A N 1
ATOM 3710 C CA . PHE A 1 470 ? -25.510 -3.844 56.933 1.00 93.06 470 PHE A CA 1
ATOM 3711 C C . PHE A 1 470 ? -25.699 -3.797 58.437 1.00 93.06 470 PHE A C 1
ATOM 3713 O O . PHE A 1 470 ? -24.764 -4.090 59.180 1.00 93.06 470 PHE A O 1
ATOM 3720 N N . SER A 1 471 ? -26.913 -3.504 58.887 1.00 95.06 471 SER A N 1
ATOM 3721 C CA . SER A 1 471 ? -27.285 -3.547 60.298 1.00 95.06 471 SER A CA 1
ATOM 3722 C C . SER A 1 471 ? -28.551 -4.364 60.524 1.00 95.06 471 SER A C 1
ATOM 3724 O O . SER A 1 471 ? -29.391 -4.491 59.634 1.00 95.06 471 SER A O 1
ATOM 3726 N N . LEU A 1 472 ? -28.708 -4.910 61.729 1.00 95.88 472 LEU A N 1
ATOM 3727 C CA . LEU A 1 472 ? -29.916 -5.617 62.151 1.00 95.88 472 LEU A CA 1
ATOM 3728 C C . LEU A 1 472 ? -30.456 -5.084 63.477 1.00 95.88 472 LEU A C 1
ATOM 3730 O O . LEU A 1 472 ? -29.715 -4.536 64.292 1.00 95.88 472 LEU A O 1
ATOM 3734 N N . LYS A 1 473 ? -31.759 -5.250 63.697 1.00 96.50 473 LYS A N 1
ATOM 3735 C CA . LYS A 1 473 ? -32.419 -5.047 64.997 1.00 96.50 473 LYS A CA 1
ATOM 3736 C C . LYS A 1 473 ? -33.676 -5.901 65.093 1.00 96.50 473 LYS A C 1
ATOM 3738 O O . LYS A 1 473 ? -34.229 -6.315 64.075 1.00 96.50 473 LYS A O 1
ATOM 3743 N N . VAL A 1 474 ? -34.169 -6.109 66.305 1.00 95.75 474 VAL A N 1
ATOM 3744 C CA . VAL A 1 474 ? -35.527 -6.623 66.540 1.00 95.75 474 VAL A CA 1
ATOM 3745 C C . VAL A 1 474 ? -36.487 -5.477 66.851 1.00 95.75 474 VAL A C 1
ATOM 3747 O O . VAL A 1 474 ? -36.068 -4.386 67.230 1.00 95.75 474 VAL A O 1
ATOM 3750 N N . ASN A 1 475 ? -37.783 -5.700 66.654 1.00 93.56 475 ASN A N 1
ATOM 3751 C CA . ASN A 1 475 ? -38.822 -4.711 66.961 1.00 93.56 475 ASN A CA 1
ATOM 3752 C C . ASN A 1 475 ? -38.993 -4.446 68.468 1.00 93.56 475 ASN A C 1
ATOM 3754 O O . ASN A 1 475 ? -39.441 -3.366 68.846 1.00 93.56 475 ASN A O 1
ATOM 3758 N N . GLU A 1 476 ? -38.651 -5.413 69.317 1.00 90.31 476 GLU A N 1
ATOM 3759 C CA . GLU A 1 476 ? -38.811 -5.334 70.767 1.00 90.31 476 GLU A CA 1
ATOM 3760 C C . GLU A 1 476 ? -37.705 -6.094 71.506 1.00 90.31 476 GLU A C 1
ATOM 3762 O O . GLU A 1 476 ? -37.051 -6.975 70.952 1.00 90.31 476 GLU A O 1
ATOM 3767 N N . THR A 1 477 ? -37.498 -5.766 72.781 1.00 89.31 477 THR A N 1
ATOM 3768 C CA . THR A 1 477 ? -36.631 -6.555 73.662 1.00 89.31 477 THR A CA 1
ATOM 3769 C C . THR A 1 477 ? -37.454 -7.668 74.300 1.00 89.31 477 THR A C 1
ATOM 3771 O O . THR A 1 477 ? -38.414 -7.396 75.021 1.00 89.31 477 THR A O 1
ATOM 3774 N N . PHE A 1 478 ? -37.063 -8.921 74.084 1.00 89.31 478 PHE A N 1
ATOM 3775 C CA . PHE A 1 478 ? -37.743 -10.069 74.678 1.00 89.31 478 PHE A CA 1
ATOM 3776 C C . PHE A 1 478 ? -37.233 -10.313 76.105 1.00 89.31 478 PHE A C 1
ATOM 3778 O O . PHE A 1 478 ? -36.039 -10.472 76.328 1.00 89.31 478 PHE A O 1
ATOM 3785 N N . SER A 1 479 ? -38.130 -10.376 77.091 1.00 90.94 479 SER A N 1
ATOM 3786 C CA . SER A 1 479 ? -37.746 -10.561 78.503 1.00 90.94 479 SER A CA 1
ATOM 3787 C C . SER A 1 479 ? -37.264 -11.974 78.845 1.00 90.94 479 SER A C 1
ATOM 3789 O O . SER A 1 479 ? -36.575 -12.151 79.845 1.00 90.94 479 SER A O 1
ATOM 3791 N N . CYS A 1 480 ? -37.636 -12.973 78.041 1.00 91.50 480 CYS A N 1
ATOM 3792 C CA . CYS A 1 480 ? -37.323 -14.386 78.274 1.00 91.50 480 CYS A CA 1
ATOM 3793 C C . CYS A 1 480 ? -36.478 -15.016 77.156 1.00 91.50 480 CYS A C 1
ATOM 3795 O O . CYS A 1 480 ? -36.233 -16.219 77.191 1.00 91.50 480 CYS A O 1
ATOM 3797 N N . MET A 1 481 ? -36.078 -14.249 76.138 1.00 92.94 481 MET A N 1
ATOM 3798 C CA . MET A 1 481 ? -35.378 -14.775 74.967 1.00 92.94 481 MET A CA 1
ATOM 3799 C C . MET A 1 481 ? -34.249 -13.840 74.547 1.00 92.94 481 MET A C 1
ATOM 3801 O O . MET A 1 481 ? -34.480 -12.665 74.293 1.00 92.94 481 MET A O 1
ATOM 3805 N N . ASP A 1 482 ? -33.056 -14.391 74.378 1.00 95.62 482 ASP A N 1
ATOM 3806 C CA . ASP A 1 482 ? -31.959 -13.707 73.702 1.00 95.62 482 ASP A CA 1
ATOM 3807 C C . ASP A 1 482 ? -31.811 -14.268 72.291 1.00 95.62 482 ASP A C 1
ATOM 3809 O O . ASP A 1 482 ? -31.775 -15.486 72.110 1.00 95.62 482 ASP A O 1
ATOM 3813 N N . ILE A 1 483 ? -31.689 -13.391 71.295 1.00 96.62 483 ILE A N 1
ATOM 3814 C CA . ILE A 1 483 ? -31.327 -13.789 69.933 1.00 96.62 483 ILE A CA 1
ATOM 3815 C C . ILE A 1 483 ? -29.884 -13.368 69.701 1.00 96.62 483 ILE A C 1
ATOM 3817 O O . ILE A 1 483 ? -29.544 -12.202 69.864 1.00 96.62 483 ILE A O 1
ATOM 3821 N N . THR A 1 484 ? -29.033 -14.310 69.326 1.00 97.56 484 THR A N 1
ATOM 3822 C CA . THR A 1 484 ? -27.630 -14.068 68.985 1.00 97.56 484 THR A CA 1
ATOM 3823 C C . THR A 1 484 ? -27.453 -14.171 67.478 1.00 97.56 484 THR A C 1
ATOM 3825 O O . THR A 1 484 ? -28.077 -15.033 66.859 1.00 97.56 484 THR A O 1
ATOM 3828 N N . TRP A 1 485 ? -26.600 -13.336 66.892 1.00 97.19 485 TRP A N 1
ATOM 3829 C CA . TRP A 1 485 ? -26.246 -13.392 65.474 1.00 97.19 485 TRP A CA 1
ATOM 3830 C C . TRP A 1 485 ? -24.750 -13.638 65.273 1.00 97.19 485 TRP A C 1
ATOM 3832 O O . TRP A 1 485 ? -23.981 -13.455 66.205 1.00 97.19 485 TRP A O 1
ATOM 3842 N N . ASN A 1 486 ? -24.346 -14.089 64.084 1.00 96.81 486 ASN A N 1
ATOM 3843 C CA . ASN A 1 486 ? -22.952 -14.129 63.637 1.00 96.81 486 ASN A CA 1
ATOM 3844 C C . ASN A 1 486 ? -22.900 -13.952 62.118 1.00 96.81 486 ASN A C 1
ATOM 3846 O O . ASN A 1 486 ? -23.666 -14.608 61.413 1.00 96.81 486 ASN A O 1
ATOM 3850 N N . ALA A 1 487 ? -22.012 -13.091 61.620 1.00 94.69 487 ALA A N 1
ATOM 3851 C CA . ALA A 1 487 ? -21.792 -12.894 60.185 1.00 94.69 487 ALA A CA 1
ATOM 3852 C C . ALA A 1 487 ? -20.400 -13.307 59.685 1.00 94.69 487 ALA A C 1
ATOM 3854 O O . ALA A 1 487 ? -20.116 -13.218 58.492 1.00 94.69 487 ALA A O 1
ATOM 3855 N N . THR A 1 488 ? -19.522 -13.760 60.581 1.00 90.81 488 THR A N 1
ATOM 3856 C CA . THR A 1 488 ? -18.156 -14.200 60.258 1.00 90.81 488 THR A CA 1
ATOM 3857 C C . THR A 1 488 ? -17.972 -15.710 60.390 1.00 90.81 488 THR A C 1
ATOM 3859 O O . THR A 1 488 ? -16.944 -16.239 59.968 1.00 90.81 488 THR A O 1
ATOM 3862 N N . GLY A 1 489 ? -18.960 -16.427 60.932 1.00 89.69 489 GLY A N 1
ATOM 3863 C CA . GLY A 1 489 ? -18.927 -17.880 61.038 1.00 89.69 489 GLY A CA 1
ATOM 3864 C C . GLY A 1 489 ? -20.259 -18.501 61.452 1.00 89.69 489 GLY A C 1
ATOM 3865 O O . GLY A 1 489 ? -21.208 -17.820 61.833 1.00 89.69 489 GLY A O 1
ATOM 3866 N N . SER A 1 490 ? -20.309 -19.831 61.404 1.00 92.62 490 SER A N 1
ATOM 3867 C CA . SER A 1 490 ? -21.506 -20.625 61.698 1.00 92.62 490 SER A CA 1
ATOM 3868 C C . SER A 1 490 ? -21.617 -21.080 63.157 1.00 92.62 490 SER A C 1
ATOM 3870 O O . SER A 1 490 ? -22.387 -21.990 63.463 1.00 92.62 490 SER A O 1
ATOM 3872 N N . GLU A 1 491 ? -20.801 -20.523 64.048 1.00 94.88 491 GLU A N 1
ATOM 3873 C CA . GLU A 1 491 ? -20.810 -20.825 65.479 1.00 94.88 491 GLU A CA 1
ATOM 3874 C C . GLU A 1 491 ? -21.437 -19.672 66.251 1.00 94.88 491 GLU A C 1
ATOM 3876 O O . GLU A 1 491 ? -21.285 -18.510 65.880 1.00 94.88 491 GLU A O 1
ATOM 3881 N N . LYS A 1 492 ? -22.143 -19.988 67.336 1.00 95.31 492 LYS A N 1
ATOM 3882 C CA . LYS A 1 492 ? -22.806 -18.972 68.145 1.00 95.31 492 LYS A CA 1
ATOM 3883 C C . LYS A 1 492 ? -21.776 -18.186 68.976 1.00 95.31 492 LYS A C 1
ATOM 3885 O O . LYS A 1 492 ? -21.108 -18.801 69.810 1.00 95.31 492 LYS A O 1
ATOM 3890 N N . PRO A 1 493 ? -21.680 -16.856 68.827 1.00 93.88 493 PRO A N 1
ATOM 3891 C CA . PRO A 1 493 ? -20.797 -16.028 69.640 1.00 93.88 493 PRO A CA 1
ATOM 3892 C C . PRO A 1 493 ? -21.384 -15.779 71.036 1.00 93.88 493 PRO A C 1
ATOM 3894 O O . PRO A 1 493 ? -22.567 -16.008 71.292 1.00 93.88 493 PRO A O 1
ATOM 3897 N N . ALA A 1 494 ? -20.551 -15.308 71.963 1.00 89.00 494 ALA A N 1
ATOM 3898 C CA . ALA A 1 494 ? -20.966 -15.072 73.347 1.00 89.00 494 ALA A CA 1
ATOM 3899 C C . ALA A 1 494 ? -21.662 -13.710 73.557 1.00 89.00 494 ALA A C 1
ATOM 3901 O O . ALA A 1 494 ? -22.472 -13.571 74.475 1.00 89.00 494 ALA A O 1
ATOM 3902 N N . ASP A 1 495 ? -21.354 -12.712 72.728 1.00 90.94 495 ASP A N 1
ATOM 3903 C CA . ASP A 1 495 ? -21.612 -11.289 72.984 1.00 90.94 495 ASP A CA 1
ATOM 3904 C C . ASP A 1 495 ? -22.482 -10.580 71.926 1.00 90.94 495 ASP A C 1
ATOM 3906 O O . ASP A 1 495 ? -23.010 -9.503 72.198 1.00 90.94 495 ASP A O 1
ATOM 3910 N N . GLN A 1 496 ? -22.725 -11.184 70.760 1.00 93.56 496 GLN A N 1
ATOM 3911 C CA . GLN A 1 496 ? -23.507 -10.566 69.674 1.00 93.56 496 GLN A CA 1
ATOM 3912 C C . GLN A 1 496 ? -25.021 -10.789 69.829 1.00 93.56 496 GLN A C 1
ATOM 3914 O O . GLN A 1 496 ? -25.645 -11.527 69.064 1.00 93.56 496 GLN A O 1
ATOM 3919 N N . LYS A 1 497 ? -25.632 -10.180 70.851 1.00 95.56 497 LYS A N 1
ATOM 3920 C CA . LYS A 1 497 ? -27.082 -10.275 71.109 1.00 95.56 497 LYS A CA 1
ATOM 3921 C C . LYS A 1 497 ? -27.863 -9.180 70.385 1.00 95.56 497 LYS A C 1
ATOM 3923 O O . LYS A 1 497 ? -27.661 -8.004 70.672 1.00 95.56 497 LYS A O 1
ATOM 3928 N N . ILE A 1 498 ? -28.812 -9.562 69.533 1.00 95.00 498 ILE A N 1
ATOM 3929 C CA . ILE A 1 498 ? -29.737 -8.641 68.866 1.00 95.00 498 ILE A CA 1
ATOM 3930 C C . ILE A 1 498 ? -30.668 -8.005 69.898 1.00 95.00 498 ILE A C 1
ATOM 3932 O O . ILE A 1 498 ? -31.220 -8.683 70.763 1.00 95.00 498 ILE A O 1
ATOM 3936 N N . ASN A 1 499 ? -30.878 -6.699 69.779 1.00 94.94 499 ASN A N 1
ATOM 3937 C CA . ASN A 1 499 ? -31.810 -5.935 70.600 1.00 94.94 499 ASN A CA 1
ATOM 3938 C C . ASN A 1 499 ? -32.578 -4.919 69.730 1.00 94.94 499 ASN A C 1
ATOM 3940 O O . ASN A 1 499 ? -32.538 -4.980 68.500 1.00 94.94 499 ASN A O 1
ATOM 3944 N N . ALA A 1 500 ? -33.288 -3.986 70.368 1.00 95.19 500 ALA A N 1
ATOM 3945 C CA . ALA A 1 500 ? -34.078 -2.966 69.677 1.00 95.19 500 ALA A CA 1
ATOM 3946 C C . ALA A 1 500 ? -33.248 -1.847 69.003 1.00 95.19 500 ALA A C 1
ATOM 3948 O O . ALA A 1 500 ? -33.811 -0.987 68.323 1.00 95.19 500 ALA A O 1
ATOM 3949 N N . THR A 1 501 ? -31.922 -1.830 69.179 1.00 95.38 501 THR A N 1
ATOM 3950 C CA . THR A 1 501 ? -31.012 -0.867 68.532 1.00 95.38 501 THR A CA 1
ATOM 3951 C C . THR A 1 501 ? -30.355 -1.486 67.300 1.00 95.38 501 THR A C 1
ATOM 3953 O O . THR A 1 501 ? -30.108 -2.688 67.284 1.00 95.38 501 THR A O 1
ATOM 3956 N N . LEU A 1 502 ? -30.082 -0.675 66.269 1.00 93.94 502 LEU A N 1
ATOM 3957 C CA . LEU A 1 502 ? -29.359 -1.130 65.077 1.00 93.94 502 LEU A CA 1
ATOM 3958 C C . LEU A 1 502 ? -27.941 -1.561 65.457 1.00 93.94 502 LEU A C 1
ATOM 3960 O O . LEU A 1 502 ? -27.198 -0.796 66.071 1.00 93.94 502 LEU A O 1
ATOM 3964 N N . GLN A 1 503 ? -27.584 -2.781 65.080 1.00 95.12 503 GLN A N 1
ATOM 3965 C CA . GLN A 1 503 ? -26.259 -3.354 65.275 1.00 95.12 503 GLN A CA 1
ATOM 3966 C C . GLN A 1 503 ? -25.649 -3.650 63.919 1.00 95.12 503 GLN A C 1
ATOM 3968 O O . GLN A 1 503 ? -26.255 -4.371 63.128 1.00 95.12 503 GLN A O 1
ATOM 3973 N N . GLU A 1 504 ? -24.462 -3.108 63.664 1.00 95.19 504 GLU A N 1
ATOM 3974 C CA . GLU A 1 504 ? -23.733 -3.369 62.429 1.00 95.19 504 GLU A CA 1
ATOM 3975 C C . GLU A 1 504 ? -23.277 -4.833 62.371 1.00 95.19 504 GLU A C 1
ATOM 3977 O O . GLU A 1 504 ? -22.646 -5.350 63.291 1.00 95.19 504 GLU A O 1
ATOM 3982 N N . VAL A 1 505 ? -23.619 -5.486 61.265 1.00 94.38 505 VAL A N 1
ATOM 3983 C CA . VAL A 1 505 ? -23.389 -6.905 60.980 1.00 94.38 505 VAL A CA 1
ATOM 3984 C C . VAL A 1 505 ? -22.186 -7.097 60.075 1.00 94.38 505 VAL A C 1
ATOM 3986 O O . VAL A 1 505 ? -21.398 -8.027 60.237 1.00 94.38 505 VAL A O 1
ATOM 3989 N N . SER A 1 506 ? -22.076 -6.224 59.079 1.00 94.69 506 SER A N 1
ATOM 3990 C CA . SER A 1 506 ? -21.034 -6.246 58.067 1.00 94.69 506 SER A CA 1
ATOM 3991 C C . SER A 1 506 ? -20.832 -4.826 57.564 1.00 94.69 506 SER A C 1
ATOM 3993 O O . SER A 1 506 ? -21.804 -4.115 57.307 1.00 94.69 506 SER A O 1
ATOM 3995 N N . SER A 1 507 ? -19.579 -4.414 57.430 1.00 94.38 507 SER A N 1
ATOM 3996 C CA . SER A 1 507 ? -19.214 -3.110 56.892 1.00 94.38 507 SER A CA 1
ATOM 3997 C C . SER A 1 507 ? -18.580 -3.237 55.520 1.00 94.38 507 SER A C 1
ATOM 3999 O O . SER A 1 507 ? -18.008 -4.268 55.164 1.00 94.38 507 SER A O 1
ATOM 4001 N N . ASN A 1 508 ? -18.653 -2.147 54.760 1.00 93.38 508 ASN A N 1
ATOM 4002 C CA . ASN A 1 508 ? -17.976 -2.015 53.471 1.00 93.38 508 ASN A CA 1
ATOM 4003 C C . ASN A 1 508 ? -18.400 -3.064 52.441 1.00 93.38 508 ASN A C 1
ATOM 4005 O O . ASN A 1 508 ? -17.582 -3.603 51.695 1.00 93.38 508 ASN A O 1
ATOM 4009 N N . VAL A 1 509 ? -19.704 -3.319 52.389 1.00 92.62 509 VAL A N 1
ATOM 4010 C CA . VAL A 1 509 ? -20.301 -4.305 51.499 1.00 92.62 509 VAL A CA 1
ATOM 4011 C C . VAL A 1 509 ? -20.497 -3.687 50.116 1.00 92.62 509 VAL A C 1
ATOM 4013 O O . VAL A 1 509 ? -21.168 -2.665 49.952 1.00 92.62 509 VAL A O 1
ATOM 4016 N N . GLY A 1 510 ? -19.814 -4.265 49.129 1.00 91.12 510 GLY A N 1
ATOM 4017 C CA . GLY A 1 510 ? -19.803 -3.798 47.744 1.00 91.12 510 GLY A CA 1
ATOM 4018 C C . GLY A 1 510 ? -20.847 -4.483 46.867 1.00 91.12 510 GLY A C 1
ATOM 4019 O O . GLY A 1 510 ? -21.440 -5.491 47.248 1.00 91.12 510 GLY A O 1
ATOM 4020 N N . TYR A 1 511 ? -21.040 -3.962 45.658 1.00 88.31 511 TYR A N 1
ATOM 4021 C CA . TYR A 1 511 ? -22.006 -4.506 44.703 1.00 88.31 511 TYR A CA 1
ATOM 4022 C C . TYR A 1 511 ? -21.778 -6.003 44.430 1.00 88.31 511 TYR A C 1
ATOM 4024 O O . TYR A 1 511 ? -20.657 -6.421 44.137 1.00 88.31 511 TYR A O 1
ATOM 4032 N N . LEU A 1 512 ? -22.850 -6.800 44.518 1.00 90.44 512 LEU A N 1
ATOM 4033 C CA . LEU A 1 512 ? -22.880 -8.266 44.381 1.00 90.44 512 LEU A CA 1
ATOM 4034 C C . LEU A 1 512 ? -22.032 -9.046 45.392 1.00 90.44 512 LEU A C 1
ATOM 4036 O O . LEU A 1 512 ? -21.856 -10.258 45.242 1.00 90.44 512 LEU A O 1
ATOM 4040 N N . SER A 1 513 ? -21.522 -8.392 46.434 1.00 93.00 513 SER A N 1
ATOM 4041 C CA . SER A 1 513 ? -20.922 -9.118 47.547 1.00 93.00 513 SER A CA 1
ATOM 4042 C C . SER A 1 513 ? -22.006 -9.759 48.414 1.00 93.00 513 SER A C 1
ATOM 4044 O O . SER A 1 513 ? -23.139 -9.274 48.501 1.00 93.00 513 SER A O 1
ATOM 4046 N N . ASN A 1 514 ? -21.657 -10.903 49.004 1.00 94.38 514 ASN A N 1
ATOM 4047 C CA . ASN A 1 514 ? -22.569 -11.706 49.803 1.00 94.38 514 ASN A CA 1
ATOM 4048 C C . ASN A 1 514 ? -22.217 -11.586 51.285 1.00 94.38 514 ASN A C 1
ATOM 4050 O O . ASN A 1 514 ? -21.069 -11.812 51.670 1.00 94.38 514 ASN A O 1
ATOM 4054 N N . THR A 1 515 ? -23.224 -11.315 52.108 1.00 96.00 515 THR A N 1
ATOM 4055 C CA . THR A 1 515 ? -23.144 -11.350 53.569 1.00 96.00 515 THR A CA 1
ATOM 4056 C C . THR A 1 515 ? -24.012 -12.496 54.073 1.00 96.00 515 THR A C 1
ATOM 4058 O O . THR A 1 515 ? -25.211 -12.564 53.795 1.00 96.00 515 THR A O 1
ATOM 4061 N N . GLN A 1 516 ? -23.402 -13.412 54.817 1.00 97.19 516 GLN A N 1
ATOM 4062 C CA . GLN A 1 516 ? -24.075 -14.570 55.398 1.00 97.19 516 GLN A CA 1
ATOM 4063 C C . GLN A 1 516 ? -24.304 -14.316 56.886 1.00 97.19 516 GLN A C 1
ATOM 4065 O O . GLN A 1 516 ? -23.383 -13.878 57.564 1.00 97.19 516 GLN A O 1
ATOM 4070 N N . ILE A 1 517 ? -25.511 -14.569 57.394 1.00 97.19 517 ILE A N 1
ATOM 4071 C CA . ILE A 1 517 ? -25.858 -14.364 58.808 1.00 97.19 517 ILE A CA 1
ATOM 4072 C C . ILE A 1 517 ? -26.455 -15.649 59.373 1.00 97.19 517 ILE A C 1
ATOM 4074 O O . ILE A 1 517 ? -27.398 -16.209 58.806 1.00 97.19 517 ILE A O 1
ATOM 4078 N N . TRP A 1 518 ? -25.940 -16.079 60.520 1.00 98.12 518 TRP A N 1
ATOM 4079 C CA . TRP A 1 518 ? -26.478 -17.160 61.339 1.00 98.12 518 TRP A CA 1
ATOM 4080 C C . TRP A 1 518 ? -27.108 -16.596 62.604 1.00 98.12 518 TRP A C 1
ATOM 4082 O O . TRP A 1 518 ? -26.596 -15.635 63.173 1.00 98.12 518 TRP A O 1
ATOM 4092 N N . LEU A 1 519 ? -28.205 -17.204 63.051 1.00 97.81 519 LEU A N 1
ATOM 4093 C CA . LEU A 1 519 ? -28.955 -16.802 64.233 1.00 97.81 519 LEU A CA 1
ATOM 4094 C C . LEU A 1 519 ? -29.202 -17.973 65.187 1.00 97.81 519 LEU A C 1
ATOM 4096 O O . LEU A 1 519 ? -29.422 -19.114 64.764 1.00 97.81 519 LEU A O 1
ATOM 4100 N N . TRP A 1 520 ? -29.244 -17.660 66.479 1.00 97.94 520 TRP A N 1
ATOM 4101 C CA . TRP A 1 520 ? -29.614 -18.581 67.553 1.00 97.94 520 TRP A CA 1
ATOM 4102 C C . TRP A 1 520 ? -30.541 -17.901 68.550 1.00 97.94 520 TRP A C 1
ATOM 4104 O O . TRP A 1 520 ? -30.384 -16.716 68.813 1.00 97.94 520 TRP A O 1
ATOM 4114 N N . ALA A 1 521 ? -31.447 -18.665 69.150 1.00 96.75 521 ALA A N 1
ATOM 4115 C CA . ALA A 1 521 ? -32.285 -18.227 70.255 1.00 96.75 521 ALA A CA 1
ATOM 4116 C C . ALA A 1 521 ? -31.949 -19.000 71.541 1.00 96.75 521 ALA A C 1
ATOM 4118 O O . ALA A 1 521 ? -31.851 -20.233 71.545 1.00 96.75 521 ALA A O 1
ATOM 4119 N N . ASP A 1 522 ? -31.813 -18.265 72.639 1.00 96.62 522 ASP A N 1
ATOM 4120 C CA . ASP A 1 522 ? -31.706 -18.781 73.998 1.00 96.62 522 ASP A CA 1
ATOM 4121 C C . ASP A 1 522 ? -32.939 -18.387 74.791 1.00 96.62 522 ASP A C 1
ATOM 4123 O O . ASP A 1 522 ? -33.147 -17.212 75.073 1.00 96.62 522 ASP A O 1
ATOM 4127 N N . LEU A 1 523 ? -33.720 -19.371 75.218 1.00 94.88 523 LEU A N 1
ATOM 4128 C CA . LEU A 1 523 ? -34.890 -19.144 76.052 1.00 94.88 523 LEU A CA 1
ATOM 4129 C C . LEU A 1 523 ? -34.515 -19.275 77.531 1.00 94.88 523 LEU A C 1
ATOM 4131 O O . LEU A 1 523 ? -33.697 -20.121 77.906 1.00 94.88 523 LEU A O 1
ATOM 4135 N N . ASP A 1 524 ? -35.119 -18.460 78.381 1.00 94.19 524 ASP A N 1
ATOM 4136 C CA . ASP A 1 524 ? -35.028 -18.530 79.835 1.00 94.19 524 ASP A CA 1
ATOM 4137 C C . ASP A 1 524 ? -36.433 -18.471 80.438 1.00 94.19 524 ASP A C 1
ATOM 4139 O O . ASP A 1 524 ? -37.003 -17.402 80.649 1.00 94.19 524 ASP A O 1
ATOM 4143 N N . ASN A 1 525 ? -37.015 -19.652 80.668 1.00 90.69 525 ASN A N 1
ATOM 4144 C CA . ASN A 1 525 ? -38.334 -19.813 81.273 1.00 90.69 525 ASN A CA 1
ATOM 4145 C C . ASN A 1 525 ? -39.445 -19.021 80.561 1.00 90.69 525 ASN A C 1
ATOM 4147 O O . ASN A 1 525 ? -40.341 -18.471 81.205 1.00 90.69 525 ASN A O 1
ATOM 4151 N N . CYS A 1 526 ? -39.425 -18.995 79.225 1.00 90.12 526 CYS A N 1
ATOM 4152 C CA . CYS A 1 526 ? -40.504 -18.379 78.457 1.00 90.12 526 CYS A CA 1
ATOM 4153 C C . CYS A 1 526 ? -41.868 -19.008 78.797 1.00 90.12 526 CYS A C 1
ATOM 4155 O O . CYS A 1 526 ? -41.980 -20.179 79.177 1.00 90.12 526 CYS A O 1
ATOM 4157 N N . ASN A 1 527 ? -42.946 -18.239 78.651 1.00 86.75 527 ASN A N 1
ATOM 4158 C CA . ASN A 1 527 ? -44.290 -18.747 78.909 1.00 86.75 527 ASN A CA 1
ATOM 4159 C C . ASN A 1 527 ? -44.667 -19.800 77.855 1.00 86.75 527 ASN A C 1
ATOM 4161 O O . ASN A 1 527 ? -44.768 -19.467 76.680 1.00 86.75 527 ASN A O 1
ATOM 4165 N N . ALA A 1 528 ? -44.938 -21.043 78.278 1.00 75.00 528 ALA A N 1
ATOM 4166 C CA . ALA A 1 528 ? -45.243 -22.194 77.416 1.00 75.00 528 ALA A CA 1
ATOM 4167 C C . ALA A 1 528 ? -46.355 -21.961 76.375 1.00 75.00 528 ALA A C 1
ATOM 4169 O O . ALA A 1 528 ? -46.359 -22.607 75.326 1.00 75.00 528 ALA A O 1
ATOM 4170 N N . SER A 1 529 ? -47.271 -21.023 76.630 1.00 76.12 529 SER A N 1
ATOM 4171 C CA . SER A 1 529 ? -48.324 -20.638 75.679 1.00 76.12 529 SER A CA 1
ATOM 4172 C C . SER A 1 529 ? -47.812 -19.913 74.421 1.00 76.12 529 SER A C 1
ATOM 4174 O O . SER A 1 529 ? -48.520 -19.889 73.420 1.00 76.12 529 SER A O 1
ATOM 4176 N N . GLN A 1 530 ? -46.579 -19.391 74.427 1.00 66.81 530 GLN A N 1
ATOM 4177 C CA . GLN A 1 530 ? -45.984 -18.591 73.343 1.00 66.81 530 GLN A CA 1
ATOM 4178 C C . GLN A 1 530 ? -44.930 -19.354 72.505 1.00 66.81 530 GLN A C 1
ATOM 4180 O O . GLN A 1 530 ? -44.282 -18.766 71.650 1.00 66.81 530 GLN A O 1
ATOM 4185 N N . ILE A 1 531 ? -44.721 -20.659 72.745 1.00 64.50 531 ILE A N 1
ATOM 4186 C CA . ILE A 1 531 ? -43.444 -21.340 72.411 1.00 64.50 531 ILE A CA 1
ATOM 4187 C C . ILE A 1 531 ? -43.483 -22.212 71.157 1.00 64.50 531 ILE A C 1
ATOM 4189 O O . ILE A 1 531 ? -42.434 -22.622 70.669 1.00 64.50 531 ILE A O 1
ATOM 4193 N N . ARG A 1 532 ? -44.663 -22.526 70.607 1.00 68.19 532 ARG A N 1
ATOM 4194 C CA . ARG A 1 532 ? -44.727 -23.513 69.513 1.00 68.19 532 ARG A CA 1
ATOM 4195 C C . ARG A 1 532 ? -43.925 -23.082 68.285 1.00 68.19 532 ARG A C 1
ATOM 4197 O O . ARG A 1 532 ? -43.301 -23.934 67.662 1.00 68.19 532 ARG A O 1
ATOM 4204 N N . ILE A 1 533 ? -43.948 -21.792 67.959 1.00 79.62 533 ILE A N 1
ATOM 4205 C CA . ILE A 1 533 ? -43.187 -21.191 66.865 1.00 79.62 533 ILE A CA 1
ATOM 4206 C C . ILE A 1 533 ? -42.833 -19.769 67.308 1.00 79.62 533 ILE A C 1
ATOM 4208 O O . ILE A 1 533 ? -43.730 -18.953 67.509 1.00 79.62 533 ILE A O 1
ATOM 4212 N N . LEU A 1 534 ? -41.543 -19.485 67.497 1.00 86.69 534 LEU A N 1
ATOM 4213 C CA . LEU A 1 534 ? -41.070 -18.138 67.826 1.00 86.69 534 LEU A CA 1
ATOM 4214 C C . LEU A 1 534 ? -40.700 -17.419 66.535 1.00 86.69 534 LEU A C 1
ATOM 4216 O O . LEU A 1 534 ? -39.742 -17.830 65.890 1.00 86.69 534 LEU A O 1
ATOM 4220 N N . THR A 1 535 ? -41.431 -16.366 66.177 1.00 91.94 535 THR A N 1
ATOM 4221 C CA . THR A 1 535 ? -41.235 -15.568 64.952 1.00 91.94 535 THR A CA 1
ATOM 4222 C C . THR A 1 535 ? -40.808 -14.139 65.301 1.00 91.94 535 THR A C 1
ATOM 4224 O O . THR A 1 535 ? -41.637 -13.226 65.250 1.00 91.94 535 THR A O 1
ATOM 4227 N N . PRO A 1 536 ? -39.556 -13.907 65.734 1.00 92.25 536 PRO A N 1
ATOM 4228 C CA . PRO A 1 536 ? -39.107 -12.551 66.009 1.00 92.25 536 PRO A CA 1
ATOM 4229 C C . PRO A 1 536 ? -39.047 -11.749 64.710 1.00 92.25 536 PRO A C 1
ATOM 4231 O O . PRO A 1 536 ? -38.530 -12.221 63.694 1.00 92.25 536 PRO A O 1
ATOM 4234 N N . TYR A 1 537 ? -39.545 -10.517 64.752 1.00 93.62 537 TYR A N 1
ATOM 4235 C CA . TYR A 1 537 ? -39.469 -9.626 63.606 1.00 93.62 537 TYR A CA 1
ATOM 4236 C C . TYR A 1 537 ? -38.094 -8.952 63.569 1.00 93.62 537 TYR A C 1
ATOM 4238 O O . TYR A 1 537 ? -37.798 -8.075 64.384 1.00 93.62 537 TYR A O 1
ATOM 4246 N N . ILE A 1 538 ? -37.243 -9.389 62.637 1.00 95.19 538 ILE A N 1
ATOM 4247 C CA . ILE A 1 538 ? -35.883 -8.868 62.455 1.00 95.19 538 ILE A CA 1
ATOM 4248 C C . ILE A 1 538 ? -35.878 -7.874 61.294 1.00 95.19 538 ILE A C 1
ATOM 4250 O O . ILE A 1 538 ? -36.117 -8.241 60.141 1.00 95.19 538 ILE A O 1
ATOM 4254 N N . PHE A 1 539 ? -35.570 -6.618 61.603 1.00 94.94 539 PHE A N 1
ATOM 4255 C CA . PHE A 1 539 ? -35.301 -5.589 60.608 1.00 94.94 539 PHE A CA 1
ATOM 4256 C C . PHE A 1 539 ? -33.855 -5.699 60.138 1.00 94.94 539 PHE A C 1
ATOM 4258 O O . PHE A 1 539 ? -32.949 -5.865 60.955 1.00 94.94 539 PHE A O 1
ATOM 4265 N N . ILE A 1 540 ? -33.664 -5.566 58.829 1.00 94.00 540 ILE A N 1
ATOM 4266 C CA . ILE A 1 540 ? -32.356 -5.445 58.190 1.00 94.00 540 ILE A CA 1
ATOM 4267 C C . ILE A 1 540 ? -32.329 -4.070 57.542 1.00 94.00 540 ILE A C 1
ATOM 4269 O O . ILE A 1 540 ? -33.287 -3.706 56.861 1.00 94.00 540 ILE A O 1
ATOM 4273 N N . ASP A 1 541 ? -31.259 -3.333 57.789 1.00 93.44 541 ASP A N 1
ATOM 4274 C CA . ASP A 1 541 ? -31.054 -1.975 57.308 1.00 93.44 541 ASP A CA 1
ATOM 4275 C C . ASP A 1 541 ? -29.710 -1.887 56.576 1.00 93.44 541 ASP A C 1
ATOM 4277 O O . ASP A 1 541 ? -28.763 -2.613 56.910 1.00 93.44 541 ASP A O 1
ATOM 4281 N N . SER A 1 542 ? -29.628 -1.021 55.575 1.00 92.12 542 SER A N 1
ATOM 4282 C CA . SER A 1 542 ? -28.446 -0.821 54.740 1.00 92.12 542 SER A CA 1
ATOM 4283 C C . SER A 1 542 ? -28.194 0.666 54.543 1.00 92.12 542 SER A C 1
ATOM 4285 O O . SER A 1 542 ? -29.017 1.393 53.994 1.00 92.12 542 SER A O 1
ATOM 4287 N N . CYS A 1 543 ? -27.011 1.127 54.947 1.00 91.25 543 CYS A N 1
ATOM 4288 C CA . CYS A 1 543 ? -26.652 2.533 54.808 1.00 91.25 543 CYS A CA 1
ATOM 4289 C C . CYS A 1 543 ? -25.282 2.719 54.180 1.00 91.25 543 CYS A C 1
ATOM 4291 O O . CYS A 1 543 ? -24.303 2.115 54.625 1.00 91.25 543 CYS A O 1
ATOM 4293 N N . CYS A 1 544 ? -25.203 3.543 53.133 1.00 89.00 544 CYS A N 1
ATOM 4294 C CA . CYS A 1 544 ? -23.940 3.819 52.462 1.00 89.00 544 CYS A CA 1
ATOM 4295 C C . CYS A 1 544 ? -22.890 4.389 53.425 1.00 89.00 544 CYS A C 1
ATOM 4297 O O . CYS A 1 544 ? -23.191 5.154 54.343 1.00 89.00 544 CYS A O 1
ATOM 4299 N N . ILE A 1 545 ? -21.634 3.991 53.225 1.00 87.81 545 ILE A N 1
ATOM 4300 C CA . ILE A 1 545 ? -20.533 4.417 54.087 1.00 87.81 545 ILE A CA 1
ATOM 4301 C C . ILE A 1 545 ? -20.362 5.928 53.986 1.00 87.81 545 ILE A C 1
ATOM 4303 O O . ILE A 1 545 ? -20.173 6.474 52.901 1.00 87.81 545 ILE A O 1
ATOM 4307 N N . GLY A 1 546 ? -20.384 6.591 55.143 1.00 83.94 546 GLY A N 1
ATOM 4308 C CA . GLY A 1 546 ? -20.216 8.040 55.235 1.00 83.94 546 GLY A CA 1
ATOM 4309 C C . GLY A 1 546 ? -21.436 8.843 54.783 1.00 83.94 546 GLY A C 1
ATOM 4310 O O . GLY A 1 546 ? -21.331 10.060 54.655 1.00 83.94 546 GLY A O 1
ATOM 4311 N N . CYS A 1 547 ? -22.579 8.197 54.545 1.00 83.81 547 CYS A N 1
ATOM 4312 C CA . CYS A 1 547 ? -23.823 8.897 54.264 1.00 83.81 547 CYS A CA 1
ATOM 4313 C C . CYS A 1 547 ? -24.426 9.485 55.540 1.00 83.81 547 CYS A C 1
ATOM 4315 O O . CYS A 1 547 ? -24.491 8.827 56.575 1.00 83.81 547 CYS A O 1
ATOM 4317 N N . GLU A 1 548 ? -24.869 10.741 55.457 1.00 79.75 548 GLU A N 1
ATOM 4318 C CA . GLU A 1 548 ? -25.466 11.458 56.591 1.00 79.75 548 GLU A CA 1
ATOM 4319 C C . GLU A 1 548 ? -26.885 10.967 56.915 1.00 79.75 548 GLU A C 1
ATOM 4321 O O . GLU A 1 548 ? -27.332 11.077 58.054 1.00 79.75 548 GLU A O 1
ATOM 4326 N N . VAL A 1 549 ? -27.594 10.435 55.913 1.00 78.50 549 VAL A N 1
ATOM 4327 C CA . VAL A 1 549 ? -28.976 9.958 56.025 1.00 78.50 549 VAL A CA 1
ATOM 4328 C C . VAL A 1 549 ? -29.117 8.625 55.295 1.00 78.50 549 VAL A C 1
ATOM 4330 O O . VAL A 1 549 ? -28.683 8.493 54.151 1.00 78.50 549 VAL A O 1
ATOM 4333 N N . CYS A 1 550 ? -29.763 7.670 55.958 1.00 80.75 550 CYS A N 1
ATOM 4334 C CA . CYS A 1 550 ? -30.199 6.387 55.414 1.00 80.75 550 CYS A CA 1
ATOM 4335 C C . CYS A 1 550 ? -31.734 6.445 55.354 1.00 80.75 550 CYS A C 1
ATOM 4337 O O . CYS A 1 550 ? -32.350 6.821 56.356 1.00 80.75 550 CYS A O 1
ATOM 4339 N N . LEU A 1 551 ? -32.330 6.180 54.189 1.00 63.22 551 LEU A N 1
ATOM 4340 C CA . LEU A 1 551 ? -33.779 6.290 53.965 1.00 63.22 551 LEU A CA 1
ATOM 4341 C C . LEU A 1 551 ? -34.455 4.926 53.912 1.00 63.22 551 LEU A C 1
ATOM 4343 O O . LEU A 1 551 ? -33.887 4.037 53.242 1.00 63.22 551 LEU A O 1
#

Solvent-accessible surface area (backbone atoms only — not comparable to full-atom values): 32956 Å² total; per-residue (Å²): 144,79,90,82,78,92,67,77,77,56,67,54,72,55,72,50,76,46,82,43,86,46,71,54,74,49,80,53,88,77,72,59,42,31,40,37,38,34,30,53,38,90,41,76,77,45,78,49,72,43,61,52,57,52,68,72,50,73,46,59,29,37,35,37,33,42,39,40,40,36,40,39,51,76,53,98,46,36,36,35,40,31,29,34,39,41,35,42,31,39,13,64,89,21,92,85,37,70,45,75,47,74,41,85,60,48,73,48,76,50,72,59,90,54,88,90,49,41,44,37,41,42,37,41,42,47,50,101,90,48,82,50,71,54,70,50,71,46,55,65,80,61,72,67,59,44,71,67,71,70,44,73,52,70,54,65,75,79,46,79,49,93,19,68,41,57,43,31,28,41,36,45,35,58,51,66,67,87,89,52,76,93,75,40,47,47,82,47,44,29,39,14,22,44,69,60,78,53,76,44,77,54,71,60,68,92,84,59,94,80,46,61,32,37,78,68,43,68,50,91,62,60,19,39,23,31,25,45,35,40,36,41,45,50,80,54,91,61,38,61,52,62,74,41,79,77,41,79,48,75,49,67,67,90,41,52,33,19,49,34,33,35,21,52,21,70,76,86,56,76,66,43,76,48,81,56,73,52,43,88,90,62,56,85,79,87,79,87,67,90,79,57,66,50,65,69,32,66,52,92,79,80,55,90,79,55,102,56,101,80,72,71,98,72,71,74,66,46,74,50,75,48,46,71,37,45,50,79,85,84,81,91,78,84,91,82,87,83,80,87,74,83,81,81,75,64,61,64,60,53,48,52,56,59,80,66,53,91,62,92,72,84,53,76,51,85,39,76,64,94,81,56,98,60,90,64,62,48,54,61,74,63,72,89,79,66,89,76,76,70,60,42,66,47,77,48,77,48,71,48,62,48,101,80,65,83,49,75,50,76,44,80,48,74,49,67,35,51,47,66,51,74,42,55,65,55,87,90,60,94,71,59,40,31,72,54,91,51,45,57,33,65,75,36,49,36,60,69,42,50,78,87,37,39,42,35,44,30,36,32,60,31,26,56,91,57,32,23,31,36,26,38,23,28,84,58,76,58,93,33,46,47,39,33,43,27,55,89,50,68,60,86,61,95,78,48,62,63,32,63,55,81,40,83,65,47,71,72,46,39,68,70,38,75,50,45,32,31,47,30,36,34,33,55,72,37,63,74,93,63,43,83,62,40,63,68,59,70,50,76,48,53,34,47,70,90,55,94,74,71,133